Protein AF-A0A135T080-F1 (afdb_monomer_lite)

pLDDT: mean 76.48, std 18.83, range [32.78, 96.75]

Organism: NCBI:txid1460502

Sequence (470 aa):
MSFSGFLNRPRSSTKVLLGDAYVENVTLEPDVPEPPPTLSAYDNKRLRHGLSFADQTLRQTQRKVSPITGHCLKIYKTTLKAVLEQDYDGEKAKEKLPAQVQTYEQLIFTRRFLRGPRDAAQASLVERLTELRQYEFAARYGDYQARLCKKLKLHAQTFQTKNFEKLQGWDRYWTQIQKELQAEKPLYKRYRLGDDKVIEDDVATTMAVYEACKNGGFDFAMMLVSIEMYASRNDMLHAPIQEIASQGRWGELRTLLHRDRLDVPAAVPPHMSAQIPVLQEIIDACIDEFFDRSGVPALADDRWRIREEAERFAAQQEEASEIRKANIEKSRRKILAAAVKAASKLMEDYKLAQLAVKGMGIKLDDPVDLVAPTGSIPPDIKSLKRPRTDAERIEQDERFKRQKKAWDAIVSLQSQCQNRYKQYQDDYNTAEPPVDPATWFDLATPSSSQPGSSGSSGHRSSQSGSSTGQ

Secondary structure (DSSP, 8-state):
--HHHHHTS----HHHHHGGG--SS--SPPPPPPPPSSGGG--HHHHHHHHHHHHHHHH-SSSPPPHHHHHHHHHHHHHHHHHHHT--SSHHHHHHHHHHHHHHHHHHHH-GGGG--SSHHHHHHHHHHHHHHHHHHHHHHHHHHHHHHHHHHHHHHHTT-TTGGGT-SSS--HHHHHHHHHHHHHHHHHHTTT-TTS-GGGGHHHHHHHHHHHHHT--HHHHHHHHHHHHHGGGS----HHHHHHTT-HHHHHHHHHHHHHHHHHHS-GGGTTHHHHHHHHHHHHHHHHEE-TTS-TT-GGGPEEPHHHHHHHHHHHHHHHHHHHHHHHHHHHHHHHHHHHHHHHHHHHHHHHHHHHHTT--TTS----PPP--PPP-----S--PPPHHHHHHHHHHHHHHHHHHHHHHHHHHHHHHHHHHHHHHH----PPP-HHHHHTTTS-------------------------

Foldseek 3Di:
DDPVVLLPDDFDDLCVLLPVNADPDQDDQQDAQAFDPDLVPPDSVSLNSLLNQLVSQCVDPQFHAFLLLVVLSSSLNSLSRCQNVVVAPDPVRVVVSSVVNNVSSVCVVVPVSNSTDPDPVSSVVSVVVLVVLLLVLLQALLVVLVVVLVLLLVQCVVVVFQLSVCCDDPPNDLLNLLVLQVQCVVLVVCVVVVNPVRDCVSNSSLRSLVRSCVRVVHDSLLNNLSSVSNSVNLLDHHPYLLVCLLQVVVVVSLVVLLVQLVCLSSSADPVRNSCNVSSNVSSVVVLVVFWDCPPHDPNCSVPTHGDPVSVVNNVVSVVVVVVVVVVVVVVVVVVVVVVVVVVVVVVVVVVVVVVVCVVVVNDPPDPDPPPDPPDDDPPPPPDDDDPDDVVRVVVVVVVVVSNVVSVVVVVVVVVVVVVVVVVCCVVPVDPPDDDPVVVVCVSVDDPPDDPDDDDDDDDDDDDDDDDDDD

Radius of gyration: 33.44 Å; chains: 1; bounding box: 55×110×114 Å

Structure (mmCIF, N/CA/C/O backbone):
data_AF-A0A135T080-F1
#
_entry.id   AF-A0A135T080-F1
#
loop_
_atom_site.group_PDB
_atom_site.id
_atom_site.type_symbol
_atom_site.label_atom_id
_atom_site.label_alt_id
_atom_site.label_comp_id
_atom_site.label_asym_id
_atom_site.label_entity_id
_atom_site.label_seq_id
_atom_site.pdbx_PDB_ins_code
_atom_site.Cartn_x
_atom_site.Cartn_y
_atom_site.Cartn_z
_atom_site.occupancy
_atom_site.B_iso_or_equiv
_atom_site.auth_seq_id
_atom_site.auth_comp_id
_atom_site.auth_asym_id
_atom_site.auth_atom_id
_atom_site.pdbx_PDB_model_num
ATOM 1 N N . MET A 1 1 ? -1.246 1.789 -26.525 1.00 47.75 1 MET A N 1
ATOM 2 C CA . MET A 1 1 ? -1.130 0.410 -26.002 1.00 47.75 1 MET A CA 1
ATOM 3 C C . MET A 1 1 ? -1.185 0.469 -24.484 1.00 47.75 1 MET A C 1
ATOM 5 O O . MET A 1 1 ? -0.621 1.404 -23.930 1.00 47.75 1 MET A O 1
ATOM 9 N N . SER A 1 2 ? -1.875 -0.459 -23.817 1.00 50.78 2 SER A N 1
ATOM 10 C CA . SER A 1 2 ? -1.875 -0.523 -22.347 1.00 50.78 2 SER A CA 1
ATOM 11 C C . SER A 1 2 ? -0.497 -0.970 -21.854 1.00 50.78 2 SER A C 1
ATOM 13 O O . SER A 1 2 ? 0.008 -2.005 -22.288 1.00 50.78 2 SER A O 1
ATOM 15 N N . PHE A 1 3 ? 0.100 -0.203 -20.942 1.00 57.50 3 PHE A N 1
ATOM 16 C CA . PHE A 1 3 ? 1.385 -0.519 -20.313 1.00 57.50 3 PHE A CA 1
ATOM 17 C C . PHE A 1 3 ? 1.383 -1.902 -19.638 1.00 57.50 3 PHE A C 1
ATOM 19 O O . PHE A 1 3 ? 2.338 -2.665 -19.755 1.00 57.50 3 PHE A O 1
ATOM 26 N N . SER A 1 4 ? 0.254 -2.267 -19.022 1.00 54.00 4 SER A N 1
ATOM 27 C CA . SER A 1 4 ? 0.038 -3.589 -18.423 1.00 54.00 4 SER A CA 1
ATOM 28 C C . SER A 1 4 ? 0.054 -4.708 -19.475 1.00 54.00 4 SER A C 1
ATOM 30 O O . SER A 1 4 ? 0.672 -5.751 -19.272 1.00 54.00 4 SER A O 1
ATOM 32 N N . GLY A 1 5 ? -0.540 -4.468 -20.649 1.00 64.38 5 GLY A N 1
ATOM 33 C CA . GLY A 1 5 ? -0.511 -5.422 -21.760 1.00 64.38 5 GLY A CA 1
ATOM 34 C C . GLY A 1 5 ? 0.904 -5.683 -22.284 1.00 64.38 5 GLY A C 1
ATOM 35 O O . GLY A 1 5 ? 1.243 -6.826 -22.567 1.00 64.38 5 GLY A O 1
ATOM 36 N N . PHE A 1 6 ? 1.751 -4.651 -22.355 1.00 73.94 6 PHE A N 1
ATOM 37 C CA . PHE A 1 6 ? 3.148 -4.793 -22.782 1.00 73.94 6 PHE A CA 1
ATOM 38 C C . PHE A 1 6 ? 3.990 -5.602 -21.784 1.00 73.94 6 PHE A C 1
ATOM 40 O O . PHE A 1 6 ? 4.776 -6.459 -22.198 1.00 73.94 6 PHE A O 1
ATOM 47 N N . LEU A 1 7 ? 3.809 -5.369 -20.479 1.00 68.94 7 LEU A N 1
ATOM 48 C CA . LEU A 1 7 ? 4.540 -6.084 -19.427 1.00 68.94 7 LEU A CA 1
ATOM 49 C C . LEU A 1 7 ? 4.170 -7.571 -19.332 1.00 68.94 7 LEU A C 1
ATOM 51 O O . LEU A 1 7 ? 5.024 -8.383 -18.988 1.00 68.94 7 LEU A O 1
ATOM 55 N N . ASN A 1 8 ? 2.929 -7.928 -19.670 1.00 70.69 8 ASN A N 1
ATOM 56 C CA . ASN A 1 8 ? 2.393 -9.276 -19.469 1.00 70.69 8 ASN A CA 1
ATOM 57 C C . ASN A 1 8 ? 2.495 -10.200 -20.695 1.00 70.69 8 ASN A C 1
ATOM 59 O O . ASN A 1 8 ? 2.028 -11.338 -20.632 1.00 70.69 8 ASN A O 1
ATOM 63 N N . ARG A 1 9 ? 3.088 -9.754 -21.811 1.00 77.31 9 ARG A N 1
ATOM 64 C CA . ARG A 1 9 ? 3.283 -10.633 -22.975 1.00 77.31 9 ARG A CA 1
ATOM 65 C C . ARG A 1 9 ? 4.229 -11.794 -22.643 1.00 77.31 9 ARG A C 1
ATOM 67 O O . ARG A 1 9 ? 5.276 -11.553 -22.032 1.00 77.31 9 ARG A O 1
ATOM 74 N N . PRO A 1 10 ? 3.899 -13.031 -23.062 1.00 78.06 10 PRO A N 1
ATOM 75 C CA . PRO A 1 10 ? 4.789 -14.170 -22.894 1.00 78.06 10 PRO A CA 1
ATOM 76 C C . PRO A 1 10 ? 6.065 -13.938 -23.709 1.00 78.06 10 PRO A C 1
ATOM 78 O O . PRO A 1 10 ? 6.006 -13.692 -24.909 1.00 78.06 10 PRO A O 1
ATOM 81 N N . ARG A 1 11 ? 7.214 -13.992 -23.033 1.00 82.62 11 ARG A N 1
ATOM 82 C CA . ARG A 1 11 ? 8.551 -13.794 -23.611 1.00 82.62 11 ARG A CA 1
ATOM 83 C C . ARG A 1 11 ? 9.499 -14.869 -23.117 1.00 82.62 11 ARG A C 1
ATOM 85 O O . ARG A 1 11 ? 9.256 -15.474 -22.066 1.00 82.62 11 ARG A O 1
ATOM 92 N N . SER A 1 12 ? 10.603 -15.070 -23.826 1.00 86.31 12 SER A N 1
ATOM 93 C CA . SER A 1 12 ? 11.618 -16.047 -23.443 1.00 86.31 12 SER A CA 1
ATOM 94 C C . SER A 1 12 ? 12.145 -15.766 -22.037 1.00 86.31 12 SER A C 1
ATOM 96 O O . SER A 1 12 ? 12.225 -14.624 -21.545 1.00 86.31 12 SER A O 1
ATOM 98 N N . SER A 1 13 ? 12.517 -16.839 -21.344 1.00 90.12 13 SER A N 1
ATOM 99 C CA . SER A 1 13 ? 13.122 -16.714 -20.023 1.00 90.12 13 SER A CA 1
ATOM 100 C C . SER A 1 13 ? 14.452 -15.957 -20.127 1.00 90.12 13 SER A C 1
ATOM 102 O O . SER A 1 13 ? 15.133 -15.993 -21.152 1.00 90.12 13 SER A O 1
ATOM 104 N N . THR A 1 14 ? 14.845 -15.250 -19.060 1.00 91.62 14 THR A N 1
ATOM 105 C CA . THR A 1 14 ? 16.138 -14.542 -19.072 1.00 91.62 14 THR A CA 1
ATOM 106 C C . THR A 1 14 ? 17.300 -15.515 -19.279 1.00 91.62 14 THR A C 1
ATOM 108 O O . THR A 1 14 ? 18.261 -15.183 -19.959 1.00 91.62 14 THR A O 1
ATOM 111 N N . LYS A 1 15 ? 17.179 -16.732 -18.734 1.00 93.06 15 LYS A N 1
ATOM 112 C CA . LYS A 1 15 ? 18.161 -17.808 -18.881 1.00 93.06 15 LYS A CA 1
ATOM 113 C C . LYS A 1 15 ? 18.364 -18.201 -20.345 1.00 93.06 15 LYS A C 1
ATOM 115 O O . LYS A 1 15 ? 19.499 -18.336 -20.775 1.00 93.06 15 LYS A O 1
ATOM 120 N N . VAL A 1 16 ? 17.285 -18.292 -21.125 1.00 93.19 16 VAL A N 1
ATOM 121 C CA . VAL A 1 16 ? 17.359 -18.575 -22.570 1.00 93.19 16 VAL A CA 1
ATOM 122 C C . VAL A 1 16 ? 18.041 -17.434 -23.327 1.00 93.19 16 VAL A C 1
ATOM 124 O O . VAL A 1 16 ? 18.920 -17.682 -24.145 1.00 93.19 16 VAL A O 1
ATOM 127 N N . LEU A 1 17 ? 17.682 -16.181 -23.031 1.00 91.81 17 LEU A N 1
ATOM 128 C CA . LEU A 1 17 ? 18.237 -15.017 -23.733 1.00 91.81 17 LEU A CA 1
ATOM 129 C C . LEU A 1 17 ? 19.704 -14.735 -23.383 1.00 91.81 17 LEU A C 1
ATOM 131 O O . LEU A 1 17 ? 20.431 -14.202 -24.217 1.00 91.81 17 LEU A O 1
ATOM 135 N N . LEU A 1 18 ? 20.145 -15.072 -22.168 1.00 92.38 18 LEU A N 1
ATOM 136 C CA . LEU A 1 18 ? 21.535 -14.887 -21.744 1.00 92.38 18 LEU A CA 1
ATOM 137 C C . LEU A 1 18 ? 22.425 -16.096 -22.066 1.00 92.38 18 LEU A C 1
ATOM 139 O O . LEU A 1 18 ? 23.613 -15.895 -22.315 1.00 92.38 18 LEU A O 1
ATOM 143 N N . GLY A 1 19 ? 21.876 -17.313 -22.130 1.00 92.62 19 GLY A N 1
ATOM 144 C CA . GLY A 1 19 ? 22.650 -18.535 -22.365 1.00 92.62 19 GLY A CA 1
ATOM 145 C C . GLY A 1 19 ? 23.732 -18.714 -21.299 1.00 92.62 19 GLY A C 1
ATOM 146 O O . GLY A 1 19 ? 23.456 -18.575 -20.108 1.00 92.62 19 GLY A O 1
ATOM 147 N N . ASP A 1 20 ? 24.971 -18.939 -21.732 1.00 89.38 20 ASP A N 1
ATOM 148 C CA . ASP A 1 20 ? 26.128 -19.141 -20.846 1.00 89.38 20 ASP A CA 1
ATOM 149 C C . ASP A 1 20 ? 26.463 -17.915 -19.980 1.00 89.38 20 ASP A C 1
ATOM 151 O O . ASP A 1 20 ? 27.097 -18.043 -18.936 1.00 89.38 20 ASP A O 1
ATOM 155 N N . ALA A 1 21 ? 26.004 -16.718 -20.367 1.00 87.62 21 ALA A N 1
ATOM 156 C CA . ALA A 1 21 ? 26.174 -15.501 -19.571 1.00 87.62 21 ALA A CA 1
ATOM 157 C C . ALA A 1 21 ? 25.189 -15.408 -18.385 1.00 87.62 21 ALA A C 1
ATOM 159 O O . ALA A 1 21 ? 25.215 -14.430 -17.633 1.00 87.62 21 ALA A O 1
ATOM 160 N N . TYR A 1 22 ? 24.284 -16.382 -18.221 1.00 91.88 22 TYR A N 1
ATOM 161 C CA . TYR A 1 22 ? 23.337 -16.416 -17.111 1.00 91.88 22 TYR A CA 1
ATOM 162 C C . TYR A 1 22 ? 24.016 -16.852 -15.808 1.00 91.88 22 TYR A C 1
ATOM 164 O O . TYR A 1 22 ? 24.494 -17.976 -15.677 1.00 91.88 22 TYR A O 1
ATOM 172 N N . VAL A 1 23 ? 23.981 -15.983 -14.799 1.00 90.06 23 VAL A N 1
ATOM 173 C CA . VAL A 1 23 ? 24.512 -16.282 -13.463 1.00 90.06 23 VAL A CA 1
ATOM 174 C C . VAL A 1 23 ? 23.394 -16.827 -12.573 1.00 90.06 23 VAL A C 1
ATOM 176 O O . VAL A 1 23 ? 22.457 -16.102 -12.235 1.00 90.06 23 VAL A O 1
ATOM 179 N N . GLU A 1 24 ? 23.475 -18.098 -12.170 1.00 87.25 24 GLU A N 1
ATOM 180 C CA . GLU A 1 24 ? 22.439 -18.736 -11.338 1.00 87.25 24 GLU A CA 1
ATOM 181 C C . GLU A 1 24 ? 22.421 -18.146 -9.913 1.00 87.25 24 GLU A C 1
ATOM 183 O O . GLU A 1 24 ? 21.365 -17.739 -9.431 1.00 87.25 24 GLU A O 1
ATOM 188 N N . ASN A 1 25 ? 23.594 -17.993 -9.286 1.00 86.06 25 ASN A N 1
ATOM 189 C CA . ASN A 1 25 ? 23.747 -17.472 -7.924 1.00 86.06 25 ASN A CA 1
ATOM 190 C C . ASN A 1 25 ? 24.388 -16.080 -7.935 1.00 86.06 25 ASN A C 1
ATOM 192 O O . ASN A 1 25 ? 25.576 -15.942 -8.221 1.00 86.06 25 ASN A O 1
ATOM 196 N N . VAL A 1 26 ? 23.608 -15.051 -7.603 1.00 84.38 26 VAL A N 1
ATOM 197 C CA . VAL A 1 26 ? 24.081 -13.660 -7.559 1.00 84.38 26 VAL A CA 1
ATOM 198 C C . VAL A 1 26 ? 24.634 -13.367 -6.166 1.00 84.38 26 VAL A C 1
ATOM 200 O O . VAL A 1 26 ? 23.888 -13.368 -5.189 1.00 84.38 26 VAL A O 1
ATOM 203 N N . THR A 1 27 ? 25.947 -13.164 -6.071 1.00 73.88 27 THR A N 1
ATOM 204 C CA . THR A 1 27 ? 26.649 -12.859 -4.808 1.00 73.88 27 THR A CA 1
ATOM 205 C C . THR A 1 27 ? 27.394 -11.526 -4.837 1.00 73.88 27 THR A C 1
ATOM 207 O O . THR A 1 27 ? 27.763 -11.011 -3.784 1.00 73.88 27 THR A O 1
ATOM 210 N N . LEU A 1 28 ? 27.610 -10.958 -6.026 1.00 73.50 28 LEU A N 1
ATOM 211 C CA . LEU A 1 28 ? 28.340 -9.710 -6.242 1.00 73.50 28 LEU A CA 1
ATOM 212 C C . LEU A 1 28 ? 27.385 -8.580 -6.651 1.00 73.50 28 LEU A C 1
ATOM 214 O O . LEU A 1 28 ? 26.257 -8.823 -7.087 1.00 73.50 28 LEU A O 1
ATOM 218 N N . GLU A 1 29 ? 27.824 -7.330 -6.479 1.00 80.88 29 GLU A N 1
ATOM 219 C CA . GLU A 1 29 ? 27.128 -6.172 -7.053 1.00 80.88 29 GLU A CA 1
ATOM 220 C C . GLU A 1 29 ? 27.262 -6.261 -8.583 1.00 80.88 29 GLU A C 1
ATOM 222 O O . GLU A 1 29 ? 28.389 -6.346 -9.077 1.00 80.88 29 GLU A O 1
ATOM 227 N N . PRO A 1 30 ? 26.146 -6.330 -9.331 1.00 86.94 30 PRO A N 1
ATOM 228 C CA . PRO A 1 30 ? 26.200 -6.477 -10.777 1.00 86.94 30 PRO A CA 1
ATOM 229 C C . PRO A 1 30 ? 26.776 -5.217 -11.422 1.00 86.94 30 PRO A C 1
ATOM 231 O O . PRO A 1 30 ? 26.518 -4.101 -10.963 1.00 86.94 30 PRO A O 1
ATOM 234 N N . ASP A 1 31 ? 27.529 -5.410 -12.503 1.00 89.31 31 ASP A N 1
ATOM 235 C CA . ASP A 1 31 ? 28.130 -4.303 -13.241 1.00 89.31 31 ASP A CA 1
ATOM 236 C C . ASP A 1 31 ? 27.051 -3.415 -13.871 1.00 89.31 31 ASP A C 1
ATOM 238 O O . ASP A 1 31 ? 26.049 -3.895 -14.409 1.00 89.31 31 ASP A O 1
ATOM 242 N N . VAL A 1 32 ? 27.229 -2.104 -13.743 1.00 90.50 32 VAL A N 1
ATOM 243 C CA . VAL A 1 32 ? 26.202 -1.123 -14.093 1.00 90.50 32 VAL A CA 1
ATOM 244 C C . VAL A 1 32 ? 26.326 -0.812 -15.582 1.00 90.50 32 VAL A C 1
ATOM 246 O O . VAL A 1 32 ? 27.399 -0.402 -16.021 1.00 90.50 32 VAL A O 1
A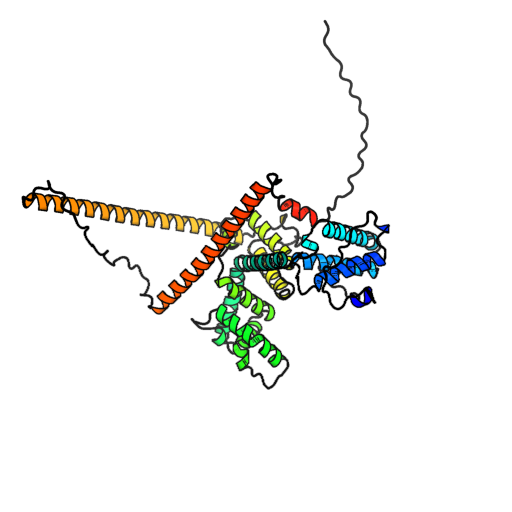TOM 249 N N . PRO A 1 33 ? 25.248 -0.930 -16.376 1.00 91.19 33 PRO A N 1
ATOM 250 C CA . PRO A 1 33 ? 25.307 -0.564 -17.779 1.00 91.19 33 PRO A CA 1
ATOM 251 C C . PRO A 1 33 ? 25.499 0.949 -17.898 1.00 91.19 33 PRO A C 1
ATOM 253 O O . PRO A 1 33 ? 24.653 1.741 -17.477 1.00 91.19 33 PRO A O 1
ATOM 256 N N . GLU A 1 34 ? 26.628 1.356 -18.464 1.00 91.62 34 GLU A N 1
ATOM 257 C CA . GLU A 1 34 ? 26.835 2.737 -18.887 1.00 91.62 34 GLU A CA 1
ATOM 258 C C . GLU A 1 34 ? 26.038 2.980 -20.173 1.00 91.62 34 GLU A C 1
ATOM 260 O O . GLU A 1 34 ? 26.000 2.092 -21.018 1.00 91.62 34 GLU A O 1
ATOM 265 N N . PRO A 1 35 ? 25.406 4.139 -20.389 1.00 89.94 35 PRO A N 1
ATOM 266 C CA . PRO A 1 35 ? 24.722 4.428 -21.644 1.00 89.94 35 PRO A CA 1
ATOM 267 C C . PRO A 1 35 ? 25.743 4.805 -22.735 1.00 89.94 35 PRO A C 1
ATOM 269 O O . PRO A 1 35 ? 26.596 5.663 -22.507 1.00 89.94 35 PRO A O 1
ATOM 272 N N . PRO A 1 36 ? 25.677 4.225 -23.946 1.00 88.44 36 PRO A N 1
ATOM 273 C CA . PRO A 1 36 ? 26.497 4.674 -25.056 1.00 88.44 36 PRO A CA 1
ATOM 274 C C . PRO A 1 36 ? 25.965 6.007 -25.618 1.00 88.44 36 PRO A C 1
ATOM 276 O O . PRO A 1 36 ? 24.775 6.318 -25.471 1.00 88.44 36 PRO A O 1
ATOM 279 N N . PRO A 1 37 ? 26.813 6.786 -26.314 1.00 85.25 37 PRO A N 1
ATOM 280 C CA . PRO A 1 37 ? 26.420 8.076 -26.881 1.00 85.25 37 PRO A CA 1
ATOM 281 C C . PRO A 1 37 ? 25.445 7.944 -28.061 1.00 85.25 37 PRO A C 1
ATOM 283 O O . PRO A 1 37 ? 24.644 8.844 -28.296 1.00 85.25 37 PRO A O 1
ATOM 286 N N . THR A 1 38 ? 25.479 6.829 -28.798 1.00 89.38 38 THR A N 1
ATOM 287 C CA . THR A 1 38 ? 24.665 6.615 -30.004 1.00 89.38 38 THR A CA 1
ATOM 288 C C . THR A 1 38 ? 23.815 5.352 -29.909 1.00 89.38 38 THR A C 1
ATOM 290 O O . THR A 1 38 ? 24.215 4.353 -29.313 1.00 89.38 38 THR A O 1
ATOM 293 N N . LEU A 1 39 ? 22.646 5.369 -30.561 1.00 88.62 39 LEU A N 1
ATOM 294 C CA . LEU A 1 39 ? 21.742 4.212 -30.608 1.00 88.62 39 LEU A CA 1
ATOM 295 C C . LEU A 1 39 ? 22.333 3.019 -31.371 1.00 88.62 39 LEU A C 1
ATOM 297 O O . LEU A 1 39 ? 22.043 1.875 -31.040 1.00 88.62 39 LEU A O 1
ATOM 301 N N . SER A 1 40 ? 23.203 3.274 -32.351 1.00 87.38 40 SER A N 1
ATOM 302 C CA . SER A 1 40 ? 23.882 2.230 -33.130 1.00 87.38 40 SER A CA 1
ATOM 303 C C . SER A 1 40 ? 24.810 1.342 -32.295 1.00 87.38 40 SER A C 1
ATOM 305 O O . SER A 1 40 ? 25.149 0.247 -32.729 1.00 87.38 40 SER A O 1
ATOM 307 N N . ALA A 1 41 ? 25.201 1.788 -31.097 1.00 88.94 41 ALA A N 1
ATOM 308 C CA . ALA A 1 41 ? 26.034 1.023 -30.175 1.00 88.94 41 ALA A CA 1
ATOM 309 C C . ALA A 1 41 ? 25.243 0.009 -29.319 1.00 88.94 41 ALA A C 1
ATOM 311 O O . ALA A 1 41 ? 25.850 -0.735 -28.547 1.00 88.94 41 ALA A O 1
ATOM 312 N N . TYR A 1 42 ? 23.908 -0.042 -29.436 1.00 89.06 42 TYR A N 1
ATOM 313 C CA . TYR A 1 42 ? 23.071 -1.066 -28.799 1.00 89.06 42 TYR A CA 1
ATOM 314 C C . TYR A 1 42 ? 23.058 -2.364 -29.607 1.00 89.06 42 TYR A C 1
ATOM 316 O O . TYR A 1 42 ? 22.046 -2.766 -30.181 1.00 89.06 42 TYR A O 1
ATOM 324 N N . ASP A 1 43 ? 24.207 -3.031 -29.643 1.00 91.00 43 ASP A N 1
ATOM 325 C CA . ASP A 1 43 ? 24.321 -4.369 -30.206 1.00 91.00 43 ASP A CA 1
ATOM 326 C C . ASP A 1 43 ? 23.734 -5.445 -29.268 1.00 91.00 43 ASP A C 1
ATOM 328 O O . ASP A 1 43 ? 23.366 -5.204 -28.112 1.00 91.00 43 ASP A O 1
ATOM 332 N N . ASN A 1 44 ? 23.643 -6.681 -29.771 1.00 91.88 44 ASN A N 1
ATOM 333 C CA . ASN A 1 44 ? 23.090 -7.797 -29.002 1.00 91.88 44 ASN A CA 1
ATOM 334 C C . ASN A 1 44 ? 23.876 -8.045 -27.700 1.00 91.88 44 ASN A C 1
ATOM 336 O O . ASN A 1 44 ? 23.284 -8.366 -26.670 1.00 91.88 44 ASN A O 1
ATOM 340 N N . LYS A 1 45 ? 25.201 -7.851 -27.726 1.00 92.75 45 LYS A N 1
ATOM 341 C CA . LYS A 1 45 ? 26.077 -8.042 -26.566 1.00 92.75 45 LYS A CA 1
ATOM 342 C C . LYS A 1 45 ? 25.753 -7.036 -25.460 1.00 92.75 45 LYS A C 1
ATOM 344 O O . LYS A 1 45 ? 25.624 -7.433 -24.302 1.00 92.75 45 LYS A O 1
ATOM 349 N N . ARG A 1 46 ? 25.571 -5.759 -25.799 1.00 92.25 46 ARG A N 1
ATOM 350 C CA . ARG A 1 46 ? 25.235 -4.701 -24.841 1.00 92.25 46 ARG A CA 1
ATOM 351 C C . ARG A 1 46 ? 23.833 -4.863 -24.274 1.00 92.25 46 ARG A C 1
ATOM 353 O O . ARG A 1 46 ? 23.658 -4.785 -23.062 1.00 92.25 46 ARG A O 1
ATOM 360 N N . LEU A 1 47 ? 22.853 -5.187 -25.115 1.00 94.25 47 LEU A N 1
ATOM 361 C CA . LEU A 1 47 ? 21.493 -5.472 -24.652 1.00 94.25 47 LEU A CA 1
ATOM 362 C C . LEU A 1 47 ? 21.464 -6.663 -23.676 1.00 94.25 47 LEU A C 1
ATOM 364 O O . LEU A 1 47 ? 20.771 -6.620 -22.658 1.00 94.25 47 LEU A O 1
ATOM 368 N N . ARG A 1 48 ? 22.264 -7.710 -23.930 1.00 95.31 48 ARG A N 1
ATOM 369 C CA . ARG A 1 48 ? 22.450 -8.822 -22.982 1.00 95.31 48 ARG A CA 1
ATOM 370 C C . ARG A 1 48 ? 23.142 -8.384 -21.692 1.00 95.31 48 ARG A C 1
ATOM 372 O O . ARG A 1 48 ? 22.770 -8.877 -20.631 1.00 95.31 48 ARG A O 1
ATOM 379 N N . HIS A 1 49 ? 24.095 -7.454 -21.751 1.00 94.56 49 HIS A N 1
ATOM 380 C CA . HIS A 1 49 ? 24.716 -6.886 -20.552 1.00 94.56 49 HIS A CA 1
ATOM 381 C C . HIS A 1 49 ? 23.685 -6.157 -19.676 1.00 94.56 49 HIS A C 1
ATOM 383 O O . HIS A 1 49 ? 23.534 -6.498 -18.503 1.00 94.56 49 HIS A O 1
ATOM 389 N N . GLY A 1 50 ? 22.891 -5.253 -20.261 1.00 95.19 50 GLY A N 1
ATOM 390 C CA . GLY A 1 50 ? 21.803 -4.570 -19.557 1.00 95.19 50 GLY A CA 1
ATOM 391 C C . GLY A 1 50 ? 20.763 -5.540 -18.980 1.00 95.19 50 GLY A C 1
ATOM 392 O O . GLY A 1 50 ? 20.309 -5.374 -17.843 1.00 95.19 50 GLY A O 1
ATOM 393 N N . LEU A 1 51 ? 20.431 -6.603 -19.725 1.00 96.19 51 LEU A N 1
ATOM 394 C CA . LEU A 1 51 ? 19.514 -7.655 -19.273 1.00 96.19 51 LEU A CA 1
ATOM 395 C C . LEU A 1 51 ? 20.087 -8.437 -18.088 1.00 96.19 51 LEU A C 1
ATOM 397 O O . LEU A 1 51 ? 19.354 -8.726 -17.140 1.00 96.19 51 LEU A O 1
ATOM 401 N N . SER A 1 52 ? 21.382 -8.746 -18.129 1.00 95.12 52 SER A N 1
ATOM 402 C CA . SER A 1 52 ? 22.103 -9.400 -17.039 1.00 95.12 52 SER A CA 1
ATOM 403 C C . SER A 1 52 ? 22.084 -8.538 -15.778 1.00 95.12 52 SER A C 1
ATOM 405 O O . SER A 1 52 ? 21.642 -9.015 -14.734 1.00 95.12 52 SER A O 1
ATOM 407 N N . PHE A 1 53 ? 22.424 -7.249 -15.883 1.00 95.12 53 PHE A N 1
ATOM 408 C CA . PHE A 1 53 ? 22.352 -6.307 -14.764 1.00 95.12 53 PHE A CA 1
ATOM 409 C C . PHE A 1 53 ? 20.959 -6.266 -14.125 1.00 95.12 53 PHE A C 1
ATOM 411 O O . PHE A 1 53 ? 20.821 -6.446 -12.912 1.00 95.12 53 PHE A O 1
ATOM 418 N N . ALA A 1 54 ? 19.911 -6.063 -14.930 1.00 95.12 54 ALA A N 1
ATOM 419 C CA . ALA A 1 54 ? 18.552 -5.934 -14.413 1.00 95.12 54 ALA A CA 1
ATOM 420 C C . ALA A 1 54 ? 18.075 -7.233 -13.743 1.00 95.12 54 ALA A C 1
ATOM 422 O O . ALA A 1 54 ? 17.443 -7.205 -12.689 1.00 95.12 54 ALA A O 1
ATOM 423 N N . ASP A 1 55 ? 18.385 -8.385 -14.340 1.00 94.50 55 ASP A N 1
ATOM 424 C CA . ASP A 1 55 ? 18.013 -9.694 -13.812 1.00 94.50 55 ASP A CA 1
ATOM 425 C C . ASP A 1 55 ? 18.745 -10.038 -12.514 1.00 94.50 55 ASP A C 1
ATOM 427 O O . ASP A 1 55 ? 18.100 -10.462 -11.554 1.00 94.50 55 ASP A O 1
ATOM 431 N N . GLN A 1 56 ? 20.058 -9.810 -12.468 1.00 93.19 56 GLN A N 1
ATOM 432 C CA . GLN A 1 56 ? 20.869 -10.052 -11.280 1.00 93.19 56 GLN A CA 1
ATOM 433 C C . GLN A 1 56 ? 20.452 -9.135 -10.128 1.00 93.19 56 GLN A C 1
ATOM 435 O O . GLN A 1 56 ? 20.203 -9.615 -9.024 1.00 93.19 56 GLN A O 1
ATOM 440 N N . THR A 1 57 ? 20.266 -7.838 -10.398 1.00 91.94 57 THR A N 1
ATOM 441 C CA . THR A 1 57 ? 19.816 -6.862 -9.393 1.00 91.94 57 THR A CA 1
ATOM 442 C C . THR A 1 57 ? 18.456 -7.244 -8.800 1.00 91.94 57 THR A C 1
ATOM 444 O O . THR A 1 57 ? 18.249 -7.139 -7.594 1.00 91.94 57 THR A O 1
ATOM 447 N N . LEU A 1 58 ? 17.526 -7.740 -9.625 1.00 91.31 58 LEU A N 1
ATOM 448 C CA . LEU A 1 58 ? 16.204 -8.187 -9.170 1.00 91.31 58 LEU A CA 1
ATOM 449 C C . LEU A 1 58 ? 16.237 -9.505 -8.375 1.00 91.31 58 LEU A C 1
ATOM 451 O O . LEU A 1 58 ? 15.336 -9.734 -7.568 1.00 91.31 58 LEU A O 1
ATOM 455 N N . ARG A 1 59 ? 17.225 -10.379 -8.615 1.00 90.44 59 ARG A N 1
ATOM 456 C CA . ARG A 1 59 ? 17.396 -11.671 -7.919 1.00 90.44 59 ARG A CA 1
ATOM 457 C C . ARG A 1 59 ? 18.323 -11.603 -6.703 1.00 90.44 59 ARG A C 1
ATOM 459 O O . ARG A 1 59 ? 18.392 -12.576 -5.958 1.00 90.44 59 ARG A O 1
ATOM 466 N N . GLN A 1 60 ? 19.005 -10.480 -6.485 1.00 86.88 60 GLN A N 1
ATOM 467 C CA . GLN A 1 60 ? 19.889 -10.249 -5.342 1.00 86.88 60 GLN A CA 1
ATOM 468 C C . GLN A 1 60 ? 19.122 -10.446 -4.019 1.00 86.88 60 GLN A C 1
ATOM 470 O O . GLN A 1 60 ? 18.228 -9.670 -3.676 1.00 86.88 60 GLN A O 1
ATOM 475 N N . THR A 1 61 ? 19.474 -11.479 -3.250 1.00 81.81 61 THR A N 1
ATOM 476 C CA . THR A 1 61 ? 18.780 -11.812 -1.990 1.00 81.81 61 THR A CA 1
ATOM 477 C C . THR A 1 61 ? 19.345 -11.068 -0.785 1.00 81.81 61 THR A C 1
ATOM 479 O O . THR A 1 61 ? 18.592 -10.749 0.133 1.00 81.81 61 THR A O 1
ATOM 482 N N . GLN A 1 62 ? 20.647 -10.762 -0.796 1.00 81.19 62 GLN A N 1
ATOM 483 C CA . GLN A 1 62 ? 21.338 -10.116 0.325 1.00 81.19 62 GLN A CA 1
ATOM 484 C C . GLN A 1 62 ? 21.027 -8.621 0.454 1.00 81.19 62 GLN A C 1
ATOM 486 O O . GLN A 1 62 ? 21.033 -8.081 1.555 1.00 81.19 62 GLN A O 1
ATOM 491 N N . ARG A 1 63 ? 20.784 -7.936 -0.670 1.00 81.00 63 ARG A N 1
ATOM 492 C CA . ARG A 1 63 ? 20.561 -6.483 -0.726 1.00 81.00 63 ARG A CA 1
ATOM 493 C C . ARG A 1 63 ? 19.373 -6.192 -1.622 1.00 81.00 63 ARG A C 1
ATOM 495 O O . ARG A 1 63 ? 19.526 -5.889 -2.804 1.00 81.00 63 ARG A O 1
ATOM 502 N N . LYS A 1 64 ? 18.178 -6.346 -1.059 1.00 83.69 64 LYS A N 1
ATOM 503 C CA . LYS A 1 64 ? 16.935 -6.142 -1.801 1.00 83.69 64 LYS A CA 1
ATOM 504 C C . LYS A 1 64 ? 16.823 -4.685 -2.238 1.00 83.69 64 LYS A C 1
ATOM 506 O O . LYS A 1 64 ? 17.066 -3.761 -1.464 1.00 83.69 64 LYS A O 1
ATOM 511 N N . VAL A 1 65 ? 16.441 -4.489 -3.493 1.00 88.44 65 VAL A N 1
ATOM 512 C CA . VAL A 1 65 ? 16.089 -3.164 -4.001 1.00 88.44 65 VAL A CA 1
ATOM 513 C C . VAL A 1 65 ? 14.747 -2.706 -3.433 1.00 88.44 65 VAL A C 1
ATOM 515 O O . VAL A 1 65 ? 13.905 -3.527 -3.061 1.00 88.44 65 VAL A O 1
ATOM 518 N N . SER A 1 66 ? 14.532 -1.390 -3.400 1.00 86.94 66 SER A N 1
ATOM 519 C CA . SER A 1 66 ? 13.223 -0.828 -3.062 1.00 86.94 66 SER A CA 1
ATOM 520 C C . SER A 1 66 ? 12.166 -1.291 -4.075 1.00 86.94 66 SER A C 1
ATOM 522 O O . SER A 1 66 ? 12.511 -1.627 -5.216 1.00 86.94 66 SER A O 1
ATOM 524 N N . PRO A 1 67 ? 10.870 -1.296 -3.717 1.00 84.88 67 PRO A N 1
ATOM 525 C CA . PRO A 1 67 ? 9.846 -1.754 -4.648 1.00 84.88 67 PRO A CA 1
ATOM 526 C C . PRO A 1 67 ? 9.756 -0.874 -5.904 1.00 84.88 67 PRO A C 1
ATOM 528 O O . PRO A 1 67 ? 9.629 -1.418 -7.000 1.00 84.88 67 PRO A O 1
ATOM 531 N N . ILE A 1 68 ? 9.957 0.445 -5.781 1.00 85.00 68 ILE A N 1
ATOM 532 C CA . ILE A 1 68 ? 10.052 1.367 -6.924 1.00 85.00 68 ILE A CA 1
ATOM 533 C C . ILE A 1 68 ? 11.198 0.994 -7.868 1.00 85.00 68 ILE A C 1
ATOM 535 O O . ILE A 1 68 ? 10.983 0.851 -9.070 1.00 85.00 68 ILE A O 1
ATOM 539 N N . THR A 1 69 ? 12.398 0.738 -7.338 1.00 89.25 69 THR A N 1
ATOM 540 C CA . THR A 1 69 ? 13.537 0.298 -8.150 1.00 89.25 69 THR A CA 1
ATOM 541 C C . THR A 1 69 ? 13.239 -1.043 -8.804 1.00 89.25 69 THR A C 1
ATOM 543 O O . THR A 1 69 ? 13.480 -1.215 -9.996 1.00 89.25 69 THR A O 1
ATOM 546 N N . GLY A 1 70 ? 12.648 -1.981 -8.062 1.00 89.88 70 GLY A N 1
ATOM 547 C CA . GLY A 1 70 ? 12.219 -3.265 -8.603 1.00 89.88 70 GLY A CA 1
ATOM 548 C C . GLY A 1 70 ? 11.212 -3.117 -9.747 1.00 89.88 70 GLY A C 1
ATOM 549 O O . GLY A 1 70 ? 11.310 -3.829 -10.746 1.00 89.88 70 GLY A O 1
ATOM 550 N N . HIS A 1 71 ? 10.266 -2.183 -9.641 1.00 86.75 71 HIS A N 1
ATOM 551 C CA . HIS A 1 71 ? 9.306 -1.880 -10.699 1.00 86.75 71 HIS A CA 1
ATOM 552 C C . HIS A 1 71 ? 9.999 -1.302 -11.942 1.00 86.75 71 HIS A C 1
ATOM 554 O O . HIS A 1 71 ? 9.854 -1.861 -13.031 1.00 86.75 71 HIS A O 1
ATOM 560 N N . CYS A 1 72 ? 10.828 -0.266 -11.781 1.00 89.62 72 CYS A N 1
ATOM 561 C CA . CYS A 1 72 ? 11.601 0.332 -12.873 1.00 89.62 72 CYS A CA 1
ATOM 562 C C . CYS A 1 72 ? 12.494 -0.697 -13.582 1.00 89.62 72 CYS A C 1
ATOM 564 O O . CYS A 1 72 ? 12.492 -0.783 -14.810 1.00 89.62 72 CYS A O 1
ATOM 566 N N . LEU A 1 73 ? 13.206 -1.534 -12.823 1.00 92.44 73 LEU A N 1
ATOM 567 C CA . LEU A 1 73 ? 14.072 -2.571 -13.383 1.00 92.44 73 LEU A CA 1
ATOM 568 C C . LEU A 1 73 ? 13.286 -3.668 -14.106 1.00 92.44 73 LEU A C 1
ATOM 570 O O . LEU A 1 73 ? 13.781 -4.204 -15.093 1.00 92.44 73 LEU A O 1
ATOM 574 N N . LYS A 1 74 ? 12.058 -3.997 -13.680 1.00 91.00 74 LYS A N 1
ATOM 575 C CA . LYS A 1 74 ? 11.184 -4.923 -14.425 1.00 91.00 74 LYS A CA 1
ATOM 576 C C . LYS A 1 74 ? 10.767 -4.342 -15.773 1.00 91.00 74 LYS A C 1
ATOM 578 O O . LYS A 1 74 ? 10.768 -5.076 -16.760 1.00 91.00 74 LYS A O 1
ATOM 583 N N . ILE A 1 75 ? 10.444 -3.051 -15.831 1.00 90.38 75 ILE A N 1
ATOM 584 C CA . ILE A 1 75 ? 10.104 -2.358 -17.084 1.00 90.38 75 ILE A CA 1
ATOM 585 C C . ILE A 1 75 ? 11.315 -2.347 -18.014 1.00 90.38 75 ILE A C 1
ATOM 587 O O . ILE A 1 75 ? 11.217 -2.777 -19.163 1.00 90.38 75 ILE A O 1
ATOM 591 N N . TYR A 1 76 ? 12.472 -1.947 -17.489 1.00 94.69 76 TYR A N 1
ATOM 592 C CA . TYR A 1 76 ? 13.736 -1.946 -18.217 1.00 94.69 76 TYR A CA 1
ATOM 593 C C . TYR A 1 76 ? 14.083 -3.340 -18.761 1.00 94.69 76 TYR A C 1
ATOM 595 O O . TYR A 1 76 ? 14.253 -3.519 -19.966 1.00 94.69 76 TYR A O 1
ATOM 603 N N . LYS A 1 77 ? 14.061 -4.360 -17.895 1.00 94.62 77 LYS A N 1
ATOM 604 C CA . LYS A 1 77 ? 14.266 -5.769 -18.254 1.00 94.62 77 LYS A CA 1
ATOM 605 C C . LYS A 1 77 ? 13.302 -6.234 -19.343 1.00 94.62 77 LYS A C 1
ATOM 607 O O . LYS A 1 77 ? 13.714 -6.931 -20.262 1.00 94.62 77 LYS A O 1
ATOM 612 N N . THR A 1 78 ? 12.026 -5.869 -19.250 1.00 92.06 78 THR A N 1
ATOM 613 C CA . THR A 1 78 ? 11.015 -6.253 -20.246 1.00 92.06 78 THR A CA 1
ATOM 614 C C . THR A 1 78 ? 11.271 -5.583 -21.593 1.00 92.06 78 THR A C 1
ATOM 616 O O . THR A 1 78 ? 11.173 -6.233 -22.629 1.00 92.06 78 THR A O 1
ATOM 619 N N . THR A 1 79 ? 11.665 -4.311 -21.572 1.00 91.94 79 THR A N 1
ATOM 620 C CA . THR A 1 79 ? 12.012 -3.537 -22.771 1.00 91.94 79 THR A CA 1
ATOM 621 C C . THR A 1 79 ? 13.225 -4.145 -23.475 1.00 91.94 79 THR A C 1
ATOM 623 O O . THR A 1 79 ? 13.178 -4.386 -24.676 1.00 91.94 79 THR A O 1
ATOM 626 N N . LEU A 1 80 ? 14.272 -4.499 -22.723 1.00 94.06 80 LEU A N 1
ATOM 627 C CA . LEU A 1 80 ? 15.450 -5.195 -23.250 1.00 94.06 80 LEU A CA 1
ATOM 628 C C . LEU A 1 80 ? 15.103 -6.534 -23.905 1.00 94.06 80 LEU A C 1
ATOM 630 O O . LEU A 1 80 ? 15.615 -6.836 -24.980 1.00 94.06 80 LEU A O 1
ATOM 634 N N . LYS A 1 81 ? 14.225 -7.330 -23.278 1.00 93.81 81 LYS A N 1
ATOM 635 C CA . LYS A 1 81 ? 13.751 -8.589 -23.868 1.00 93.81 81 LYS A CA 1
ATOM 636 C C . LYS A 1 81 ? 13.036 -8.352 -25.193 1.00 93.81 81 LYS A C 1
ATOM 638 O O . LYS A 1 81 ? 13.377 -9.008 -26.166 1.00 93.81 81 LYS A O 1
ATOM 643 N N . ALA A 1 82 ? 12.126 -7.379 -25.241 1.00 90.50 82 ALA A N 1
ATOM 644 C CA . ALA A 1 82 ? 11.407 -7.046 -26.466 1.00 90.50 82 ALA A CA 1
ATOM 645 C C . ALA A 1 82 ? 12.362 -6.640 -27.605 1.00 90.50 82 ALA A C 1
ATOM 647 O O . ALA A 1 82 ? 12.216 -7.122 -28.724 1.00 90.50 82 ALA A O 1
ATOM 648 N N . VAL A 1 83 ? 13.391 -5.830 -27.315 1.00 91.31 83 VAL A N 1
ATOM 649 C CA . VAL A 1 83 ? 14.409 -5.448 -28.313 1.00 91.31 83 VAL A CA 1
ATOM 650 C C . VAL A 1 83 ? 15.245 -6.657 -28.762 1.00 91.31 83 VAL A C 1
ATOM 652 O O . VAL A 1 83 ? 15.472 -6.834 -29.958 1.00 91.31 83 VAL A O 1
ATOM 655 N N . LEU A 1 84 ? 15.682 -7.513 -27.830 1.00 92.25 84 LEU A N 1
ATOM 656 C CA . LEU A 1 84 ? 16.479 -8.712 -28.132 1.00 92.25 84 LEU A CA 1
ATOM 657 C C . LEU A 1 84 ? 15.717 -9.742 -28.974 1.00 92.25 84 LEU A C 1
ATOM 659 O O . LEU A 1 84 ? 16.306 -10.368 -29.852 1.00 92.25 84 LEU A O 1
ATOM 663 N N . GLU A 1 85 ? 14.428 -9.914 -28.698 1.00 90.75 85 GLU A N 1
ATOM 664 C CA . GLU A 1 85 ? 13.536 -10.838 -29.407 1.00 90.75 85 GLU A CA 1
ATOM 665 C C . GLU A 1 85 ? 12.975 -10.242 -30.701 1.00 90.75 85 GLU A C 1
ATOM 667 O O . GLU A 1 85 ? 12.315 -10.946 -31.459 1.00 90.75 85 GLU A O 1
ATOM 672 N N . GLN A 1 86 ? 13.245 -8.959 -30.962 1.00 87.81 86 GLN A N 1
ATOM 673 C CA . GLN A 1 86 ? 12.656 -8.199 -32.063 1.00 87.81 86 GLN A CA 1
ATOM 674 C C . GLN A 1 86 ? 11.112 -8.193 -32.032 1.00 87.81 86 GLN A C 1
ATOM 676 O O . GLN A 1 86 ? 10.456 -8.107 -33.069 1.00 87.81 86 GLN A O 1
ATOM 681 N N . ASP A 1 87 ? 10.535 -8.260 -30.827 1.00 82.88 87 ASP A N 1
ATOM 682 C CA . ASP A 1 87 ? 9.093 -8.205 -30.552 1.00 82.88 87 ASP A CA 1
ATOM 683 C C . ASP A 1 87 ? 8.609 -6.748 -30.639 1.00 82.88 87 ASP A C 1
ATOM 685 O O . ASP A 1 87 ? 8.409 -6.056 -29.635 1.00 82.88 87 ASP A O 1
ATOM 689 N N . TYR A 1 88 ? 8.500 -6.255 -31.875 1.00 82.12 88 TYR A N 1
ATOM 690 C CA . TYR A 1 88 ? 8.075 -4.896 -32.195 1.00 82.12 88 TYR A CA 1
ATOM 691 C C . TYR A 1 88 ? 6.626 -4.871 -32.680 1.00 82.12 88 TYR A C 1
ATOM 693 O O . TYR A 1 88 ? 6.274 -5.502 -33.675 1.00 82.12 88 TYR A O 1
ATOM 701 N N . ASP A 1 89 ? 5.798 -4.032 -32.064 1.00 74.69 89 ASP A N 1
ATOM 702 C CA . ASP A 1 89 ? 4.458 -3.722 -32.571 1.00 74.69 89 ASP A CA 1
ATOM 703 C C . ASP A 1 89 ? 4.522 -2.680 -33.706 1.00 74.69 89 ASP A C 1
ATOM 705 O O . ASP A 1 89 ? 4.064 -1.540 -33.576 1.00 74.69 89 ASP A O 1
ATOM 709 N N . GLY A 1 90 ? 5.142 -3.072 -34.821 1.00 75.75 90 GLY A N 1
ATOM 710 C CA . GLY A 1 90 ? 5.323 -2.257 -36.024 1.00 75.75 90 GLY A CA 1
ATOM 711 C C . GLY A 1 90 ? 6.592 -1.393 -36.041 1.00 75.75 90 GLY A C 1
ATOM 712 O O . GLY A 1 90 ? 7.318 -1.271 -35.055 1.00 75.75 90 GLY A O 1
ATOM 713 N N . GLU A 1 91 ? 6.852 -0.749 -37.183 1.00 72.69 91 GLU A N 1
ATOM 714 C CA . GLU A 1 91 ? 8.106 -0.013 -37.452 1.00 72.69 91 GLU A CA 1
ATOM 715 C C . GLU A 1 91 ? 8.378 1.128 -36.455 1.00 72.69 91 GLU A C 1
ATOM 717 O O . GLU A 1 91 ? 9.505 1.322 -36.010 1.00 72.69 91 GLU A O 1
ATOM 722 N N . LYS A 1 92 ? 7.337 1.829 -35.983 1.00 75.62 92 LYS A N 1
ATOM 723 C CA . LYS A 1 92 ? 7.500 2.876 -34.955 1.00 75.62 92 LYS A CA 1
ATOM 724 C C . LYS A 1 92 ? 8.014 2.329 -33.618 1.00 75.62 92 LYS A C 1
ATOM 726 O O . LYS A 1 92 ? 8.649 3.070 -32.875 1.00 75.62 92 LYS A O 1
ATOM 731 N N . ALA A 1 93 ? 7.712 1.076 -33.272 1.00 76.06 93 ALA A N 1
ATOM 732 C CA . ALA A 1 93 ? 8.213 0.454 -32.045 1.00 76.06 93 ALA A CA 1
ATOM 733 C C . ALA A 1 93 ? 9.686 0.036 -32.189 1.00 76.06 93 ALA A C 1
ATOM 735 O O . ALA A 1 93 ? 10.446 0.150 -31.228 1.00 76.06 93 ALA A O 1
ATOM 736 N N . LYS A 1 94 ? 10.094 -0.363 -33.399 1.00 78.12 94 LYS A N 1
ATOM 737 C CA . LYS A 1 94 ? 11.467 -0.750 -33.747 1.00 78.12 94 LYS A CA 1
ATOM 738 C C . LYS A 1 94 ? 12.484 0.363 -33.511 1.00 78.12 94 LYS A C 1
ATOM 740 O O . LYS A 1 94 ? 13.575 0.099 -33.022 1.00 78.12 94 LYS A O 1
ATOM 745 N N . GLU A 1 95 ? 12.105 1.608 -33.785 1.00 79.25 95 GLU A N 1
ATOM 746 C CA . GLU A 1 95 ? 12.952 2.779 -33.519 1.00 79.25 95 GLU A CA 1
ATOM 747 C C . GLU A 1 95 ? 12.840 3.274 -32.067 1.00 79.25 95 GLU A C 1
ATOM 749 O O . GLU A 1 95 ? 13.823 3.714 -31.471 1.00 79.25 95 GLU A O 1
ATOM 754 N N . LYS A 1 96 ? 11.646 3.184 -31.462 1.00 85.56 96 LYS A N 1
ATOM 755 C CA . LYS A 1 96 ? 11.386 3.731 -30.120 1.00 85.56 96 LYS A CA 1
ATOM 756 C C . LYS A 1 96 ? 11.936 2.885 -28.978 1.00 85.56 96 LYS A C 1
ATOM 758 O O . LYS A 1 96 ? 12.398 3.459 -27.997 1.00 85.56 96 LYS A O 1
ATOM 763 N N . LEU A 1 97 ? 11.863 1.555 -29.054 1.00 86.62 97 LEU A N 1
ATOM 764 C CA . LEU A 1 97 ? 12.285 0.698 -27.939 1.00 86.62 97 LEU A CA 1
ATOM 765 C C . LEU A 1 97 ? 13.796 0.797 -27.654 1.00 86.62 97 LEU A C 1
ATOM 767 O O . LEU A 1 97 ? 14.143 0.956 -26.485 1.00 86.62 97 LEU A O 1
ATOM 771 N N . PRO A 1 98 ? 14.704 0.800 -28.653 1.00 87.31 98 PRO A N 1
ATOM 772 C CA . PRO A 1 98 ? 16.126 1.052 -28.403 1.00 87.31 98 PRO A CA 1
ATOM 773 C C . PRO A 1 98 ? 16.391 2.431 -27.782 1.00 87.31 98 PRO A C 1
ATOM 775 O O . PRO A 1 98 ? 17.197 2.548 -26.861 1.00 87.31 98 PRO A O 1
ATOM 778 N N . ALA A 1 99 ? 15.668 3.468 -28.221 1.00 88.31 99 ALA A N 1
ATOM 779 C CA . ALA A 1 99 ? 15.759 4.795 -27.612 1.00 88.31 99 ALA A CA 1
ATOM 780 C C . ALA A 1 99 ? 15.297 4.790 -26.145 1.00 88.31 99 ALA A C 1
ATOM 782 O O . ALA A 1 99 ? 15.948 5.387 -25.292 1.00 88.31 99 ALA A O 1
ATOM 783 N N . GLN A 1 100 ? 14.230 4.053 -25.825 1.00 90.69 100 GLN A N 1
ATOM 784 C CA . GLN A 1 100 ? 13.778 3.871 -24.444 1.00 90.69 100 GLN A CA 1
ATOM 785 C C . GLN A 1 100 ? 14.796 3.114 -23.591 1.00 90.69 100 GLN A C 1
ATOM 787 O O . GLN A 1 100 ? 15.034 3.517 -22.455 1.00 90.69 100 GLN A O 1
ATOM 792 N N . VAL A 1 101 ? 15.431 2.063 -24.126 1.00 93.12 101 VAL A N 1
ATOM 793 C CA . VAL A 1 101 ? 16.545 1.376 -23.450 1.00 93.12 101 VAL A CA 1
ATOM 794 C C . VAL A 1 101 ? 17.644 2.381 -23.109 1.00 93.12 101 VAL A C 1
ATOM 796 O O . VAL A 1 101 ? 18.081 2.416 -21.960 1.00 93.12 101 VAL A O 1
ATOM 799 N N . GLN A 1 102 ? 18.017 3.257 -24.048 1.00 93.00 102 GLN A N 1
ATOM 800 C CA . GLN A 1 102 ? 19.012 4.297 -23.791 1.00 93.00 102 GLN A CA 1
ATOM 801 C C . GLN A 1 102 ? 18.602 5.273 -22.701 1.00 93.00 102 GLN A C 1
ATOM 803 O O . GLN A 1 102 ? 19.401 5.556 -21.808 1.00 93.00 102 GLN A O 1
ATOM 808 N N . THR A 1 103 ? 17.361 5.751 -22.726 1.00 92.31 103 THR A N 1
ATOM 809 C CA . THR A 1 103 ? 16.837 6.596 -21.652 1.00 92.31 103 THR A CA 1
ATOM 810 C C . THR A 1 103 ? 16.891 5.873 -20.305 1.00 92.31 103 THR A C 1
ATOM 812 O O . THR A 1 103 ? 17.313 6.457 -19.310 1.00 92.31 103 THR A O 1
ATOM 815 N N . TYR A 1 104 ? 16.522 4.592 -20.248 1.00 93.88 104 TYR A N 1
ATOM 816 C CA . TYR A 1 104 ? 16.577 3.816 -19.010 1.00 93.88 104 TYR A CA 1
ATOM 817 C C . TYR A 1 104 ? 18.007 3.610 -18.503 1.00 93.88 104 TYR A C 1
ATOM 819 O O . TYR A 1 104 ? 18.241 3.811 -17.313 1.00 93.88 104 TYR A O 1
ATOM 827 N N . GLU A 1 105 ? 18.971 3.282 -19.368 1.00 93.94 105 GLU A N 1
ATOM 828 C CA . GLU A 1 105 ? 20.385 3.175 -18.980 1.00 93.94 105 GLU A CA 1
ATOM 829 C C . GLU A 1 105 ? 20.938 4.516 -18.485 1.00 93.94 105 GLU A C 1
ATOM 831 O O . GLU A 1 105 ? 21.605 4.555 -17.454 1.00 93.94 105 GLU A O 1
ATOM 836 N N . GLN A 1 106 ? 20.589 5.636 -19.128 1.00 91.12 106 GLN A N 1
ATOM 837 C CA . GLN A 1 106 ? 20.946 6.974 -18.640 1.00 91.12 106 GLN A CA 1
ATOM 838 C C . GLN A 1 106 ? 20.372 7.248 -17.248 1.00 91.12 106 GLN A C 1
ATOM 840 O O . GLN A 1 106 ? 21.080 7.749 -16.372 1.00 91.12 106 GLN A O 1
ATOM 845 N N . LEU A 1 107 ? 19.110 6.889 -17.007 1.00 92.06 107 LEU A N 1
ATOM 846 C CA . LEU A 1 107 ? 18.494 7.027 -15.689 1.00 92.06 107 LEU A CA 1
ATOM 847 C C . LEU A 1 107 ? 19.180 6.134 -14.653 1.00 92.06 107 LEU A C 1
ATOM 849 O O . LEU A 1 107 ? 19.469 6.605 -13.560 1.00 92.06 107 LEU A O 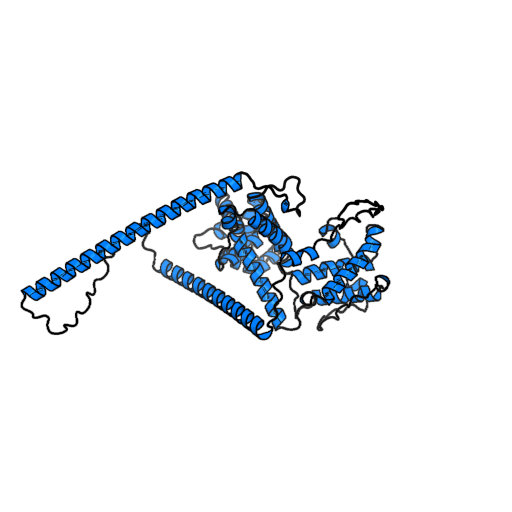1
ATOM 853 N N . ILE A 1 108 ? 19.492 4.880 -14.978 1.00 92.88 108 ILE A N 1
ATOM 854 C CA . ILE A 1 108 ? 20.218 3.966 -14.082 1.00 92.88 108 ILE A CA 1
ATOM 855 C C . ILE A 1 108 ? 21.614 4.526 -13.765 1.00 92.88 108 ILE A C 1
ATOM 857 O O . ILE A 1 108 ? 22.029 4.572 -12.602 1.00 92.88 108 ILE A O 1
ATOM 861 N N . PHE A 1 109 ? 22.322 5.018 -14.780 1.00 89.19 109 PHE A N 1
ATOM 862 C CA . PHE A 1 109 ? 23.671 5.567 -14.666 1.00 89.19 109 PHE A CA 1
ATOM 863 C C . PHE A 1 109 ? 23.733 6.930 -13.970 1.00 89.19 109 PHE A C 1
ATOM 865 O O . PHE A 1 109 ? 24.760 7.281 -13.397 1.00 89.19 109 PHE A O 1
ATOM 872 N N . THR A 1 110 ? 22.645 7.692 -13.924 1.00 86.88 110 THR A N 1
ATOM 873 C CA . THR A 1 110 ? 22.602 8.972 -13.192 1.00 86.88 110 THR A CA 1
ATOM 874 C C . THR A 1 110 ? 21.965 8.826 -11.811 1.00 86.88 110 THR A C 1
ATOM 876 O O . THR A 1 110 ? 22.389 9.474 -10.858 1.00 86.88 110 THR A O 1
ATOM 879 N N . ARG A 1 111 ? 20.999 7.914 -11.642 1.00 88.56 111 ARG A N 1
ATOM 880 C CA . ARG A 1 111 ? 20.222 7.752 -10.405 1.00 88.56 111 ARG A CA 1
ATOM 881 C C . ARG A 1 111 ? 20.658 6.525 -9.622 1.00 88.56 111 ARG A C 1
ATOM 883 O O . ARG A 1 111 ? 20.250 5.398 -9.896 1.00 88.56 111 ARG A O 1
ATOM 890 N N . ARG A 1 112 ? 21.446 6.752 -8.569 1.00 84.81 112 ARG A N 1
ATOM 891 C CA . ARG A 1 112 ? 22.032 5.670 -7.759 1.00 84.81 112 ARG A CA 1
ATOM 892 C C . ARG A 1 112 ? 20.996 4.716 -7.154 1.00 84.81 112 ARG A C 1
ATOM 894 O O . ARG A 1 112 ? 21.281 3.528 -7.062 1.00 84.81 112 ARG A O 1
ATOM 901 N N . PHE A 1 113 ? 19.800 5.186 -6.791 1.00 83.75 113 PHE A N 1
ATOM 902 C CA . PHE A 1 113 ? 18.772 4.326 -6.185 1.00 83.75 113 PHE A CA 1
ATOM 903 C C . PHE A 1 113 ? 18.291 3.194 -7.114 1.00 83.75 113 PHE A C 1
ATOM 905 O O . PHE A 1 113 ? 17.793 2.179 -6.625 1.00 83.75 113 PHE A O 1
ATOM 912 N N . LEU A 1 114 ? 18.482 3.323 -8.435 1.00 87.75 114 LEU A N 1
ATOM 913 C CA . LEU A 1 114 ? 18.140 2.288 -9.416 1.00 87.75 114 LEU A CA 1
ATOM 914 C C . LEU A 1 114 ? 19.156 1.136 -9.487 1.00 87.75 114 LEU A C 1
ATOM 916 O O . LEU A 1 114 ? 18.879 0.121 -10.117 1.00 87.75 114 LEU A O 1
ATOM 920 N N . ARG A 1 115 ? 20.313 1.270 -8.828 1.00 88.69 115 ARG A N 1
ATOM 921 C CA . ARG A 1 115 ? 21.399 0.269 -8.827 1.00 88.69 115 ARG A CA 1
ATOM 922 C C . ARG A 1 115 ? 21.376 -0.656 -7.612 1.00 88.69 115 ARG A C 1
ATOM 924 O O . ARG A 1 115 ? 22.218 -1.533 -7.478 1.00 88.69 115 ARG A O 1
ATOM 931 N N . GLY A 1 116 ? 20.404 -0.447 -6.729 1.00 84.12 116 GLY A N 1
ATOM 932 C CA . GLY A 1 116 ? 20.299 -1.145 -5.458 1.00 84.12 116 GLY A CA 1
ATOM 933 C C . GLY A 1 116 ? 21.218 -0.590 -4.361 1.00 84.12 116 GLY A C 1
ATOM 934 O O . GLY A 1 116 ? 21.948 0.383 -4.574 1.00 84.12 116 GLY A O 1
ATOM 935 N N . PRO A 1 117 ? 21.131 -1.156 -3.145 1.00 86.12 117 PRO A N 1
ATOM 936 C CA . PRO A 1 117 ? 21.898 -0.678 -2.000 1.00 86.12 117 PRO A CA 1
ATOM 937 C C . PRO A 1 117 ? 23.397 -1.000 -2.108 1.00 86.12 117 PRO A C 1
ATOM 939 O O . PRO A 1 117 ? 23.780 -2.140 -2.377 1.00 86.12 117 PRO A O 1
ATOM 942 N N . ARG A 1 118 ? 24.250 -0.011 -1.817 1.00 84.81 118 ARG A N 1
ATOM 943 C CA . ARG A 1 118 ? 25.719 -0.137 -1.778 1.00 84.81 118 ARG A CA 1
ATOM 944 C C . ARG A 1 118 ? 26.199 -1.036 -0.641 1.00 84.81 118 ARG A C 1
ATOM 946 O O . ARG A 1 118 ? 27.214 -1.712 -0.771 1.00 84.81 118 ARG A O 1
ATOM 953 N N . ASP A 1 119 ? 25.490 -1.022 0.478 1.00 85.31 119 ASP A N 1
ATOM 954 C CA . ASP A 1 119 ? 25.863 -1.733 1.693 1.00 85.31 119 ASP A CA 1
ATOM 955 C C . ASP A 1 119 ? 24.624 -2.150 2.501 1.00 85.31 119 ASP A C 1
ATOM 957 O O . ASP A 1 119 ? 23.477 -1.871 2.134 1.00 85.31 119 ASP A O 1
ATOM 961 N N . ALA A 1 120 ? 24.865 -2.862 3.603 1.00 86.06 120 ALA A N 1
ATOM 962 C CA . ALA A 1 120 ? 23.814 -3.344 4.491 1.00 86.06 120 ALA A CA 1
ATOM 963 C C . ALA A 1 120 ? 23.056 -2.204 5.198 1.00 86.06 120 ALA A C 1
ATOM 965 O O . ALA A 1 120 ? 21.866 -2.345 5.475 1.00 86.06 120 ALA A O 1
ATOM 966 N N . ALA A 1 121 ? 23.708 -1.067 5.464 1.00 86.19 121 ALA A N 1
ATOM 967 C CA . ALA A 1 121 ? 23.069 0.069 6.122 1.00 86.19 121 ALA A CA 1
ATOM 968 C C . ALA A 1 121 ? 22.055 0.742 5.188 1.00 86.19 121 ALA A C 1
ATOM 970 O O . ALA A 1 121 ? 20.919 1.004 5.587 1.00 86.19 121 ALA A O 1
ATOM 971 N N . GLN A 1 122 ? 22.425 0.950 3.922 1.00 84.94 122 GLN A N 1
ATOM 972 C CA . GLN A 1 122 ? 21.515 1.455 2.902 1.00 84.94 122 GLN A CA 1
ATOM 973 C C . GLN A 1 122 ? 20.378 0.463 2.629 1.00 84.94 122 GLN A C 1
ATOM 975 O O . GLN A 1 122 ? 19.238 0.892 2.464 1.00 84.94 122 GLN A O 1
ATOM 980 N N . ALA A 1 123 ? 20.657 -0.846 2.617 1.00 86.31 123 ALA A N 1
ATOM 981 C CA . ALA A 1 123 ? 19.615 -1.862 2.467 1.00 86.31 123 ALA A CA 1
ATOM 982 C C . ALA A 1 123 ? 18.594 -1.783 3.615 1.00 86.31 123 ALA A C 1
ATOM 984 O O . ALA A 1 123 ? 17.395 -1.698 3.359 1.00 86.31 123 ALA A O 1
ATOM 985 N N . SER A 1 124 ? 19.066 -1.688 4.863 1.00 85.56 124 SER A N 1
ATOM 986 C CA . SER A 1 124 ? 18.192 -1.530 6.031 1.00 85.56 124 SER A CA 1
ATOM 987 C C . SER A 1 124 ? 17.373 -0.236 5.978 1.00 85.56 124 SER A C 1
ATOM 989 O O . SER A 1 124 ? 16.192 -0.232 6.325 1.00 85.56 124 SER A O 1
ATOM 991 N N . LEU A 1 125 ? 17.965 0.868 5.511 1.00 86.81 125 LEU A N 1
ATOM 992 C CA . LEU A 1 125 ? 17.243 2.128 5.333 1.00 86.81 125 LEU A CA 1
ATOM 993 C C . LEU A 1 125 ? 16.128 1.997 4.286 1.00 86.81 125 LEU A C 1
ATOM 995 O O . LEU A 1 125 ? 15.020 2.475 4.516 1.00 86.81 125 LEU A O 1
ATOM 999 N N . VAL A 1 126 ? 16.407 1.340 3.158 1.00 85.44 126 VAL A N 1
ATOM 1000 C CA . VAL A 1 126 ? 15.414 1.076 2.108 1.00 85.44 126 VAL A CA 1
ATOM 1001 C C . VAL A 1 126 ? 14.257 0.230 2.641 1.00 85.44 126 VAL A C 1
ATOM 1003 O O . VAL A 1 126 ? 13.100 0.554 2.371 1.00 85.44 126 VAL A O 1
ATOM 1006 N N . GLU A 1 127 ? 14.546 -0.812 3.420 1.00 84.38 127 GLU A N 1
ATOM 1007 C CA . GLU A 1 127 ? 13.523 -1.649 4.055 1.00 84.38 127 GLU A CA 1
ATOM 1008 C C . GLU A 1 127 ? 12.642 -0.827 5.002 1.00 84.38 127 GLU A C 1
ATOM 1010 O O . GLU A 1 127 ? 11.426 -0.791 4.820 1.00 84.38 127 GLU A O 1
ATOM 1015 N N . ARG A 1 128 ? 13.243 -0.059 5.920 1.00 84.00 128 ARG A N 1
ATOM 1016 C CA . ARG A 1 128 ? 12.500 0.798 6.862 1.00 84.00 128 ARG A CA 1
ATOM 1017 C C . ARG A 1 128 ? 11.658 1.867 6.168 1.00 84.00 128 ARG A C 1
ATOM 1019 O O . ARG A 1 128 ? 10.533 2.125 6.580 1.00 84.00 128 ARG A O 1
ATOM 1026 N N . LEU A 1 129 ? 12.177 2.499 5.114 1.00 85.56 129 LEU A N 1
ATOM 1027 C CA . LEU A 1 129 ? 11.409 3.472 4.328 1.00 85.56 129 LEU A CA 1
ATOM 1028 C C . LEU A 1 129 ? 10.227 2.811 3.614 1.00 85.56 129 LEU A C 1
ATOM 1030 O O . LEU A 1 129 ? 9.160 3.411 3.505 1.00 85.56 129 LEU A O 1
ATOM 1034 N N . THR A 1 130 ? 10.405 1.575 3.154 1.00 83.31 130 THR A N 1
ATOM 1035 C CA . THR A 1 130 ? 9.333 0.805 2.525 1.00 83.31 130 THR A CA 1
ATOM 1036 C C . THR A 1 130 ? 8.245 0.445 3.539 1.00 83.31 130 THR A C 1
ATOM 1038 O O . THR A 1 130 ? 7.068 0.648 3.256 1.00 83.31 130 THR A O 1
ATOM 1041 N N . GLU A 1 131 ? 8.620 0.001 4.742 1.00 82.69 131 GLU A N 1
ATOM 1042 C CA . GLU A 1 131 ? 7.681 -0.232 5.851 1.00 82.69 131 GLU A CA 1
ATOM 1043 C C . GLU A 1 131 ? 6.915 1.045 6.222 1.00 82.69 131 GLU A C 1
ATOM 1045 O O . GLU A 1 131 ? 5.691 1.027 6.334 1.00 82.69 131 GLU A O 1
ATOM 1050 N N . LEU A 1 132 ? 7.605 2.186 6.328 1.00 83.88 132 LEU A N 1
ATOM 1051 C CA . LEU A 1 132 ? 6.962 3.474 6.606 1.00 83.88 132 LEU A CA 1
ATOM 1052 C C . LEU A 1 132 ? 5.926 3.853 5.541 1.00 83.88 132 LEU A C 1
ATOM 1054 O O . LEU A 1 132 ? 4.851 4.340 5.890 1.00 83.88 132 LEU A O 1
ATOM 1058 N N . ARG A 1 133 ? 6.205 3.598 4.255 1.00 82.94 133 ARG A N 1
ATOM 1059 C CA . ARG A 1 133 ? 5.215 3.823 3.190 1.00 82.94 133 ARG A CA 1
ATOM 1060 C C . ARG A 1 133 ? 4.008 2.902 3.332 1.00 82.94 133 ARG A C 1
ATOM 1062 O O . ARG A 1 133 ? 2.884 3.362 3.170 1.00 82.94 133 ARG A O 1
ATOM 1069 N N . GLN A 1 134 ? 4.192 1.635 3.692 1.00 81.31 134 GLN A N 1
ATOM 1070 C CA . GLN A 1 134 ? 3.056 0.743 3.959 1.00 81.31 134 GLN A CA 1
ATOM 1071 C C . GLN A 1 134 ? 2.187 1.252 5.110 1.00 81.31 134 GLN A C 1
ATOM 1073 O O . GLN A 1 134 ? 0.960 1.249 5.012 1.00 81.31 134 GLN A O 1
ATOM 1078 N N . TYR A 1 135 ? 2.823 1.719 6.181 1.00 81.19 135 TYR A N 1
ATOM 1079 C CA . TYR A 1 135 ? 2.145 2.289 7.339 1.00 81.19 135 TYR A CA 1
ATOM 1080 C C . TYR A 1 135 ? 1.372 3.555 6.995 1.00 81.19 135 TYR A C 1
ATOM 1082 O O . TYR A 1 135 ? 0.253 3.738 7.460 1.00 81.19 135 TYR A O 1
ATOM 1090 N N . GLU A 1 136 ? 1.907 4.390 6.114 1.00 83.50 136 GLU A N 1
ATOM 1091 C CA . GLU A 1 136 ? 1.205 5.555 5.587 1.00 83.50 136 GLU A CA 1
ATOM 1092 C C . GLU A 1 136 ? -0.058 5.165 4.798 1.00 83.50 136 GLU A C 1
ATOM 1094 O O . GLU A 1 136 ? -1.126 5.729 5.047 1.00 83.50 136 GLU A O 1
ATOM 1099 N N . PHE A 1 137 ? 0.014 4.157 3.917 1.00 84.31 137 PHE A N 1
ATOM 1100 C CA . PHE A 1 137 ? -1.172 3.626 3.228 1.00 84.31 137 PHE A CA 1
ATOM 1101 C C . PHE A 1 137 ? -2.189 3.043 4.222 1.00 84.31 137 PHE A C 1
ATOM 1103 O O . PHE A 1 137 ? -3.377 3.360 4.150 1.00 84.31 137 PHE A O 1
ATOM 1110 N N . ALA A 1 138 ? -1.742 2.240 5.190 1.00 80.00 138 ALA A N 1
ATOM 1111 C CA . ALA A 1 138 ? -2.613 1.680 6.222 1.00 80.00 138 ALA A CA 1
ATOM 1112 C C . ALA A 1 138 ? -3.267 2.776 7.085 1.00 80.00 138 ALA A C 1
ATOM 1114 O O . ALA A 1 138 ? -4.452 2.692 7.412 1.00 80.00 138 ALA A O 1
ATOM 1115 N N . ALA A 1 139 ? -2.533 3.839 7.416 1.00 82.19 139 ALA A N 1
ATOM 1116 C CA . ALA A 1 139 ? -3.035 4.971 8.184 1.00 82.19 139 ALA A CA 1
ATOM 1117 C C . ALA A 1 139 ? -4.098 5.777 7.422 1.00 82.19 139 ALA A C 1
ATOM 1119 O O . ALA A 1 139 ? -5.094 6.178 8.029 1.00 82.19 139 ALA A O 1
ATOM 1120 N N . ARG A 1 140 ? -3.908 5.992 6.112 1.00 86.25 140 ARG A N 1
ATOM 1121 C CA . ARG A 1 140 ? -4.840 6.746 5.251 1.00 86.25 140 ARG A CA 1
ATOM 1122 C C . ARG A 1 140 ? -6.098 5.965 4.899 1.00 86.25 140 ARG A C 1
ATOM 1124 O O . ARG A 1 140 ? -7.208 6.472 5.044 1.00 86.25 140 ARG A O 1
ATOM 1131 N N . TYR A 1 141 ? -5.927 4.730 4.436 1.00 86.38 141 TYR A N 1
ATOM 1132 C CA . TYR A 1 141 ? -7.011 3.911 3.880 1.00 86.38 141 TYR A CA 1
ATOM 1133 C C . TYR A 1 141 ? -7.602 2.929 4.893 1.00 86.38 141 TYR A C 1
ATOM 1135 O O . TYR A 1 141 ? -8.589 2.245 4.614 1.00 86.38 141 TYR A O 1
ATOM 1143 N N . GLY A 1 142 ? -7.052 2.885 6.103 1.00 83.81 142 GLY A N 1
ATOM 1144 C CA . GLY A 1 142 ? -7.474 1.962 7.144 1.00 83.81 142 GLY A CA 1
ATOM 1145 C C . GLY A 1 142 ? -8.940 2.100 7.561 1.00 83.81 142 GLY A C 1
ATOM 1146 O O . GLY A 1 142 ? -9.506 1.140 8.077 1.00 83.81 142 GLY A O 1
ATOM 1147 N N . ASP A 1 143 ? -9.588 3.252 7.352 1.00 83.50 143 ASP A N 1
ATOM 1148 C CA . ASP A 1 143 ? -11.034 3.410 7.595 1.00 83.50 143 ASP A CA 1
ATOM 1149 C C . ASP A 1 143 ? -11.889 2.690 6.549 1.00 83.50 143 ASP A C 1
ATOM 1151 O O . ASP A 1 143 ? -12.933 2.125 6.874 1.00 83.50 143 ASP A O 1
ATOM 1155 N N . TYR A 1 144 ? -11.435 2.643 5.297 1.00 84.38 144 TYR A N 1
ATOM 1156 C CA . TYR A 1 144 ? -12.092 1.864 4.247 1.00 84.38 144 TYR A CA 1
ATOM 1157 C C . TYR A 1 144 ? -11.980 0.368 4.545 1.00 84.38 144 TYR A C 1
ATOM 1159 O O . TYR A 1 144 ? -12.972 -0.359 4.480 1.00 84.38 144 TYR A O 1
ATOM 1167 N N . GLN A 1 145 ? -10.806 -0.074 4.993 1.00 85.44 145 GLN A N 1
ATOM 1168 C CA . GLN A 1 145 ? -10.592 -1.456 5.423 1.00 85.44 145 GLN A CA 1
ATOM 1169 C C . GLN A 1 145 ? -11.423 -1.803 6.660 1.00 85.44 145 GLN A C 1
ATOM 1171 O O . GLN A 1 145 ? -12.041 -2.866 6.703 1.00 85.44 145 GLN A O 1
ATOM 1176 N N . ALA A 1 146 ? -11.528 -0.883 7.626 1.00 86.25 146 ALA A N 1
ATOM 1177 C CA . ALA A 1 146 ? -12.402 -1.038 8.785 1.00 86.25 146 ALA A CA 1
ATOM 1178 C C . ALA A 1 146 ? -13.866 -1.236 8.368 1.00 86.25 146 ALA A C 1
ATOM 1180 O O . ALA A 1 146 ? -14.552 -2.102 8.917 1.00 86.25 146 ALA A O 1
ATOM 1181 N N . ARG A 1 147 ? -14.346 -0.463 7.380 1.00 87.44 147 ARG A N 1
ATOM 1182 C CA . ARG A 1 147 ? -15.700 -0.603 6.819 1.00 87.44 147 ARG A CA 1
ATOM 1183 C C . ARG A 1 147 ? -15.904 -1.986 6.195 1.00 87.44 147 ARG A C 1
ATOM 1185 O O . ARG A 1 147 ? -16.922 -2.613 6.483 1.00 87.44 147 ARG A O 1
ATOM 1192 N N . LEU A 1 148 ? -14.952 -2.478 5.400 1.00 87.38 148 LEU A N 1
ATOM 1193 C CA . LEU A 1 148 ? -15.007 -3.820 4.801 1.00 87.38 148 LEU A CA 1
ATOM 1194 C C . LEU A 1 148 ? -15.025 -4.922 5.865 1.00 87.38 148 LEU A C 1
ATOM 1196 O O . LEU A 1 148 ? -15.920 -5.764 5.870 1.00 87.38 148 LEU A O 1
ATOM 1200 N N . CYS A 1 149 ? -14.103 -4.858 6.823 1.00 90.94 149 CYS A N 1
ATOM 1201 C CA . CYS A 1 149 ? -14.020 -5.800 7.933 1.00 90.94 149 CYS A CA 1
ATOM 1202 C C . CYS A 1 149 ? -15.325 -5.807 8.755 1.00 90.94 149 CYS A C 1
ATOM 1204 O O . CYS A 1 149 ? -15.875 -6.862 9.077 1.00 90.94 149 CYS A O 1
ATOM 1206 N N . LYS A 1 150 ? -15.891 -4.628 9.047 1.00 90.69 150 LYS A N 1
ATOM 1207 C CA . LYS A 1 150 ? -17.180 -4.506 9.742 1.00 90.69 150 LYS A CA 1
ATOM 1208 C C . LYS A 1 150 ? -18.327 -5.129 8.943 1.00 90.69 150 LYS A C 1
ATOM 1210 O O . LYS A 1 150 ? -19.154 -5.814 9.541 1.00 90.69 150 LYS A O 1
ATOM 1215 N N . LYS A 1 151 ? -18.377 -4.919 7.621 1.00 90.06 151 LYS A N 1
ATOM 1216 C CA . LYS A 1 151 ? -19.371 -5.558 6.740 1.00 90.06 151 LYS A CA 1
ATOM 1217 C C . LYS A 1 151 ? -19.239 -7.080 6.764 1.00 90.06 151 LYS A C 1
ATOM 1219 O O . LYS A 1 151 ? -20.257 -7.747 6.901 1.00 90.06 151 LYS A O 1
ATOM 1224 N N . LEU A 1 152 ? -18.015 -7.612 6.719 1.00 92.44 152 LEU A N 1
ATOM 1225 C CA . LEU A 1 152 ? -17.761 -9.051 6.821 1.00 92.44 152 LEU A CA 1
ATOM 1226 C C . LEU A 1 152 ? -18.324 -9.628 8.127 1.00 92.44 152 LEU A C 1
ATOM 1228 O O . LEU A 1 152 ? -19.095 -10.582 8.088 1.00 92.44 152 LEU A O 1
ATOM 1232 N N . LYS A 1 153 ? -17.993 -9.023 9.279 1.00 93.31 153 LYS A N 1
ATOM 1233 C CA . LYS A 1 153 ? -18.544 -9.447 10.579 1.00 93.31 153 LYS A CA 1
ATOM 1234 C C . LYS A 1 153 ? -20.065 -9.369 10.596 1.00 93.31 153 LYS A C 1
ATOM 1236 O O . LYS A 1 153 ? -20.708 -10.318 11.030 1.00 93.31 153 LYS A O 1
ATOM 1241 N N . LEU A 1 154 ? -20.639 -8.259 10.136 1.00 90.44 154 LEU A N 1
ATOM 1242 C CA . LEU A 1 154 ? -22.090 -8.101 10.115 1.00 90.44 154 LEU A CA 1
ATOM 1243 C C . LEU A 1 154 ? -22.745 -9.195 9.265 1.00 90.44 154 LEU A C 1
ATOM 1245 O O . LEU A 1 154 ? -23.691 -9.816 9.724 1.00 90.44 154 LEU A O 1
ATOM 1249 N N . HIS A 1 155 ? -22.210 -9.490 8.079 1.00 88.94 155 HIS A N 1
ATOM 1250 C CA . HIS A 1 155 ? -22.730 -10.565 7.235 1.00 88.94 155 HIS A CA 1
ATOM 1251 C C . HIS A 1 155 ? -22.603 -11.943 7.869 1.00 88.94 155 HIS A C 1
ATOM 1253 O O . HIS A 1 155 ? -23.595 -12.669 7.907 1.00 88.94 155 HIS A O 1
ATOM 1259 N N . ALA A 1 156 ? -21.433 -12.279 8.415 1.00 92.50 156 ALA A N 1
ATOM 1260 C CA . ALA A 1 156 ? -21.233 -13.548 9.106 1.00 92.50 156 ALA A CA 1
ATOM 1261 C C . ALA A 1 156 ? -22.263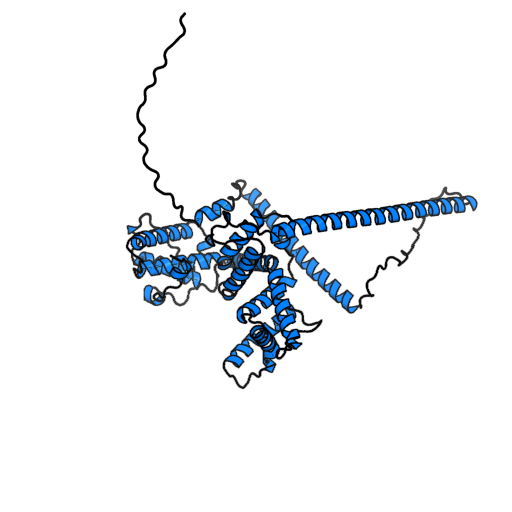 -13.738 10.232 1.00 92.50 156 ALA A C 1
ATOM 1263 O O . ALA A 1 156 ? -22.832 -14.814 10.384 1.00 92.50 156 ALA A O 1
ATOM 1264 N N . GLN A 1 157 ? -22.549 -12.668 10.983 1.00 92.00 157 GLN A N 1
ATOM 1265 C CA . GLN A 1 157 ? -23.539 -12.670 12.057 1.00 92.00 157 GLN A CA 1
ATOM 1266 C C . GLN A 1 157 ? -24.980 -12.765 11.540 1.00 92.00 157 GLN A C 1
ATOM 1268 O O . GLN A 1 157 ? -25.752 -13.572 12.048 1.00 92.00 157 GLN A O 1
ATOM 1273 N N . THR A 1 158 ? -25.358 -11.941 10.558 1.00 91.31 158 THR A N 1
ATOM 1274 C CA . THR A 1 158 ? -26.727 -11.885 10.022 1.00 91.31 158 THR A CA 1
ATOM 1275 C C . THR A 1 158 ? -27.139 -13.206 9.386 1.00 91.31 158 THR A C 1
ATOM 1277 O O . THR A 1 158 ? -28.270 -13.640 9.580 1.00 91.31 158 THR A O 1
ATOM 1280 N N . PHE A 1 159 ? -26.230 -13.846 8.653 1.00 91.75 159 PHE A N 1
ATOM 1281 C CA . PHE A 1 159 ? -26.507 -15.101 7.956 1.00 91.75 159 PHE A CA 1
ATOM 1282 C C . PHE A 1 159 ? -26.075 -16.344 8.736 1.00 91.75 159 PHE A C 1
ATOM 1284 O O . PHE A 1 159 ? -26.231 -17.445 8.219 1.00 91.75 159 PHE A O 1
ATOM 1291 N N . GLN A 1 160 ? -25.531 -16.173 9.949 1.00 93.69 160 GLN A N 1
ATOM 1292 C CA . GLN A 1 160 ? -24.982 -17.255 10.775 1.00 93.69 160 GLN A CA 1
ATOM 1293 C C . GLN A 1 160 ? -24.124 -18.220 9.948 1.00 93.69 160 GLN A C 1
ATOM 1295 O O . GLN A 1 160 ? -24.319 -19.436 9.964 1.00 93.69 160 GLN A O 1
ATOM 1300 N N . THR A 1 161 ? -23.199 -17.660 9.162 1.00 93.31 161 THR A N 1
ATOM 1301 C CA . THR A 1 161 ? -22.331 -18.459 8.292 1.00 93.31 161 THR A CA 1
ATOM 1302 C C . THR A 1 161 ? -21.526 -19.447 9.127 1.00 93.31 161 THR A C 1
ATOM 1304 O O . THR A 1 161 ? -21.269 -19.207 10.305 1.00 93.31 161 THR A O 1
ATOM 1307 N N . LYS A 1 162 ? -21.086 -20.558 8.537 1.00 94.06 162 LYS A N 1
ATOM 1308 C CA . LYS A 1 162 ? -20.317 -21.565 9.276 1.00 94.06 162 LYS A CA 1
ATOM 1309 C C . LYS A 1 162 ? -19.128 -20.928 10.014 1.00 94.06 162 LYS A C 1
ATOM 1311 O O . LYS A 1 162 ? -18.430 -20.084 9.450 1.00 94.06 162 LYS A O 1
ATOM 1316 N N . ASN A 1 163 ? -18.930 -21.322 11.271 1.00 93.06 163 ASN A N 1
ATOM 1317 C CA . ASN A 1 163 ? -17.898 -20.808 12.172 1.00 93.06 163 ASN A CA 1
ATOM 1318 C C . ASN A 1 163 ? -17.963 -19.285 12.433 1.00 93.06 163 ASN A C 1
ATOM 1320 O O . ASN A 1 163 ? -16.950 -18.690 12.810 1.00 93.06 163 ASN A O 1
ATOM 1324 N N . PHE A 1 164 ? -19.106 -18.609 12.224 1.00 92.50 164 PHE A N 1
ATOM 1325 C CA . PHE A 1 164 ? -19.203 -17.146 12.368 1.00 92.50 164 PHE A CA 1
ATOM 1326 C C . PHE A 1 164 ? -18.766 -16.642 13.750 1.00 92.50 164 PHE A C 1
ATOM 1328 O O . PHE A 1 164 ? -18.235 -15.536 13.858 1.00 92.50 164 PHE A O 1
ATOM 1335 N N . GLU A 1 165 ? -18.927 -17.444 14.800 1.00 93.00 165 GLU A N 1
ATOM 1336 C CA . GLU A 1 165 ? -18.453 -17.178 16.157 1.00 93.00 165 GLU A CA 1
ATOM 1337 C C . GLU A 1 165 ? -16.935 -16.966 16.232 1.00 93.00 165 GLU A C 1
ATOM 1339 O O . GLU A 1 165 ? -16.462 -16.214 17.078 1.00 93.00 165 GLU A O 1
ATOM 1344 N N . LYS A 1 166 ? -16.149 -17.503 15.289 1.00 93.62 166 LYS A N 1
ATOM 1345 C CA . LYS A 1 166 ? -14.714 -17.195 15.178 1.00 93.62 166 LYS A CA 1
ATOM 1346 C C . LYS A 1 166 ? -14.463 -15.738 14.787 1.00 93.62 166 LYS A C 1
ATOM 1348 O O . LYS A 1 166 ? -13.384 -15.216 15.060 1.00 93.62 166 LYS A O 1
ATOM 1353 N N . LEU A 1 167 ? -15.439 -15.043 14.207 1.00 91.12 167 LEU A N 1
ATOM 1354 C CA . LEU A 1 167 ? -15.345 -13.619 13.870 1.00 91.12 167 LEU A CA 1
ATOM 1355 C C . LEU A 1 167 ? -16.063 -12.718 14.889 1.00 91.12 167 LEU A C 1
ATOM 1357 O O . LEU A 1 167 ? -15.810 -11.510 14.916 1.00 91.12 167 LEU A O 1
ATOM 1361 N N . GLN A 1 168 ? -16.937 -13.274 15.733 1.00 87.25 168 GLN A N 1
ATOM 1362 C CA . GLN A 1 168 ? -17.780 -12.525 16.671 1.00 87.25 168 GLN A CA 1
ATOM 1363 C C . GLN A 1 168 ? -17.314 -12.648 18.116 1.00 87.25 168 GLN A C 1
ATOM 1365 O O . GLN A 1 168 ? -16.823 -13.681 18.537 1.00 87.25 168 GLN A O 1
ATOM 1370 N N . GLY A 1 169 ? -17.527 -11.597 18.900 1.00 78.00 169 GLY A N 1
ATOM 1371 C CA . GLY A 1 169 ? -17.153 -11.564 20.311 1.00 78.00 169 GLY A CA 1
ATOM 1372 C C . GLY A 1 169 ? -16.588 -10.206 20.693 1.00 78.00 169 GLY A C 1
ATOM 1373 O O . GLY A 1 169 ? -16.023 -9.496 19.856 1.00 78.00 169 GLY A O 1
ATOM 1374 N N . TRP A 1 170 ? -16.772 -9.832 21.955 1.00 71.19 170 TRP A N 1
ATOM 1375 C CA . TRP A 1 170 ? -16.260 -8.573 22.501 1.00 71.19 170 TRP A CA 1
ATOM 1376 C C . TRP A 1 170 ? -14.724 -8.579 22.615 1.00 71.19 170 TRP A C 1
ATOM 1378 O O . TRP A 1 170 ? -14.100 -7.526 22.540 1.00 71.19 170 TRP A O 1
ATOM 1388 N N . ASP A 1 171 ? -14.127 -9.765 22.728 1.00 75.12 171 ASP A N 1
ATOM 1389 C CA . ASP A 1 171 ? -12.693 -10.053 22.803 1.00 75.12 171 ASP A CA 1
ATOM 1390 C C . ASP A 1 171 ? -12.062 -10.386 21.433 1.00 75.12 171 ASP A C 1
ATOM 1392 O O . ASP A 1 171 ? -10.837 -10.424 21.288 1.00 75.12 171 ASP A O 1
ATOM 1396 N N . ARG A 1 172 ? -12.875 -10.585 20.384 1.00 82.12 172 ARG A N 1
ATOM 1397 C CA . ARG A 1 172 ? -12.410 -10.941 19.030 1.00 82.12 172 ARG A CA 1
ATOM 1398 C C . ARG A 1 172 ? -12.011 -9.709 18.222 1.00 82.12 172 ARG A C 1
ATOM 1400 O O . ARG A 1 172 ? -12.664 -9.320 17.245 1.00 82.12 172 ARG A O 1
ATOM 1407 N N . TYR A 1 173 ? -10.904 -9.093 18.617 1.00 86.38 173 TYR A N 1
ATOM 1408 C CA . TYR A 1 173 ? -10.283 -8.003 17.867 1.00 86.38 173 TYR A CA 1
ATOM 1409 C C . TYR A 1 173 ? -9.670 -8.491 16.547 1.00 86.38 173 TYR A C 1
ATOM 1411 O O . TYR A 1 173 ? -9.196 -9.620 16.439 1.00 86.38 173 TYR A O 1
ATOM 1419 N N . TRP A 1 174 ? -9.621 -7.617 15.537 1.00 90.06 174 TRP A N 1
ATOM 1420 C CA . TRP A 1 174 ? -9.030 -7.948 14.231 1.00 90.06 174 TRP A CA 1
ATOM 1421 C C . TRP A 1 174 ? -7.550 -8.316 14.307 1.00 90.06 174 TRP A C 1
ATOM 1423 O O . TRP A 1 174 ? -7.091 -9.133 13.522 1.00 90.06 174 TRP A O 1
ATOM 1433 N N . THR A 1 175 ? -6.825 -7.788 15.293 1.00 87.62 175 THR A N 1
ATOM 1434 C CA . THR A 1 175 ? -5.446 -8.189 15.599 1.00 87.62 175 THR A CA 1
ATOM 1435 C C . THR A 1 175 ? -5.344 -9.647 16.039 1.00 87.62 175 THR A C 1
ATOM 1437 O O . THR A 1 175 ? -4.401 -10.329 15.658 1.00 87.62 175 THR A O 1
ATOM 1440 N N . GLN A 1 176 ? -6.310 -10.148 16.810 1.00 90.25 176 GLN A N 1
ATOM 1441 C CA . GLN A 1 176 ? -6.351 -11.551 17.220 1.00 90.25 176 GLN A CA 1
ATOM 1442 C C . GLN A 1 176 ? -6.754 -12.456 16.050 1.00 90.25 176 GLN A C 1
ATOM 1444 O O . GLN A 1 176 ? -6.091 -13.457 15.794 1.00 90.25 176 GLN A O 1
ATOM 1449 N N . ILE A 1 177 ? -7.780 -12.055 15.292 1.00 92.81 177 ILE A N 1
ATOM 1450 C CA . ILE A 1 177 ? -8.221 -12.770 14.084 1.00 92.81 177 ILE A CA 1
ATOM 1451 C C . ILE A 1 177 ? -7.063 -12.880 13.082 1.00 92.81 177 ILE A C 1
ATOM 1453 O O . ILE A 1 177 ? -6.807 -13.953 12.553 1.00 92.81 177 ILE A O 1
ATOM 1457 N N . GLN A 1 178 ? -6.313 -11.798 12.857 1.00 93.12 178 GLN A N 1
ATOM 1458 C CA . GLN A 1 178 ? -5.160 -11.800 11.958 1.00 93.12 178 GLN A CA 1
ATOM 1459 C C . GLN A 1 178 ? -4.055 -12.758 12.422 1.00 93.12 178 GLN A C 1
ATOM 1461 O O . GLN A 1 178 ? -3.500 -13.474 11.590 1.00 93.12 178 GLN A O 1
ATOM 1466 N N . LYS A 1 179 ? -3.759 -12.822 13.727 1.00 91.62 179 LYS A N 1
ATOM 1467 C CA . LYS A 1 179 ? -2.773 -13.772 14.269 1.00 91.62 179 LYS A CA 1
ATOM 1468 C C . LYS A 1 179 ? -3.182 -15.218 14.014 1.00 91.62 179 LYS A C 1
ATOM 1470 O O . LYS A 1 179 ? -2.346 -16.021 13.610 1.00 91.62 179 LYS A O 1
ATOM 1475 N N . GLU A 1 180 ? -4.459 -15.531 14.218 1.00 94.56 180 GLU A N 1
ATOM 1476 C CA . GLU A 1 180 ? -5.013 -16.857 13.935 1.00 94.56 180 GLU A CA 1
ATOM 1477 C C . GLU A 1 180 ? -4.938 -17.176 12.443 1.00 94.56 180 GLU A C 1
ATOM 1479 O O . GLU A 1 180 ? -4.390 -18.208 12.080 1.00 94.56 180 GLU A O 1
ATOM 1484 N N . LE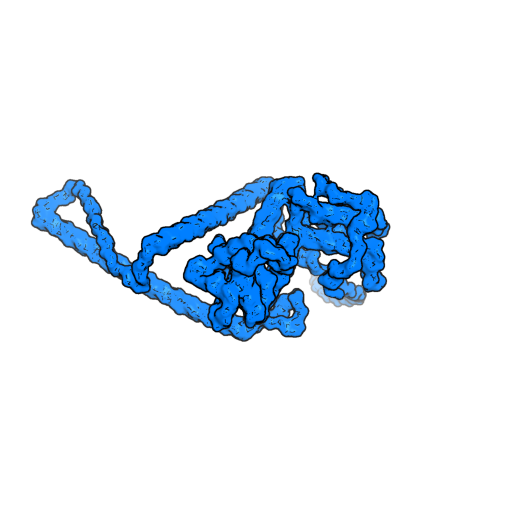U A 1 181 ? -5.350 -16.255 11.567 1.00 94.44 181 LEU A N 1
ATOM 1485 C CA . LEU A 1 181 ? -5.233 -16.433 10.115 1.00 94.44 181 LEU A CA 1
ATOM 1486 C C . LEU A 1 181 ? -3.785 -16.701 9.669 1.00 94.44 181 LEU A C 1
ATOM 1488 O O . LEU A 1 181 ? -3.557 -17.526 8.787 1.00 94.44 181 LEU A O 1
ATOM 1492 N N . GLN A 1 182 ? -2.790 -16.037 10.267 1.00 92.19 182 GLN A N 1
ATOM 1493 C CA . GLN A 1 182 ? -1.378 -16.294 9.954 1.00 92.19 182 GLN A CA 1
ATOM 1494 C C . GLN A 1 182 ? -0.914 -17.671 10.447 1.00 92.19 182 GLN A C 1
ATOM 1496 O O . GLN A 1 182 ? -0.170 -18.346 9.732 1.00 92.19 182 GLN A O 1
ATOM 1501 N N . ALA A 1 183 ? -1.365 -18.104 11.628 1.00 93.19 183 ALA A N 1
ATOM 1502 C CA . ALA A 1 183 ? -1.072 -19.434 12.160 1.00 93.19 183 ALA A CA 1
ATOM 1503 C C . ALA A 1 183 ? -1.741 -20.549 11.333 1.00 93.19 183 ALA A C 1
ATOM 1505 O O . ALA A 1 183 ? -1.122 -21.577 11.060 1.00 93.19 183 ALA A O 1
ATOM 1506 N N . GLU A 1 184 ? -2.972 -20.319 10.875 1.00 96.12 184 GLU A N 1
ATOM 1507 C CA . GLU A 1 184 ? -3.751 -21.257 10.066 1.00 96.12 184 GLU A CA 1
ATOM 1508 C C . GLU A 1 184 ? -3.296 -21.296 8.600 1.00 96.12 184 GLU A C 1
ATOM 1510 O O . GLU A 1 184 ? -3.469 -22.310 7.935 1.00 96.12 184 GLU A O 1
ATOM 1515 N N . LYS A 1 185 ? -2.662 -20.243 8.067 1.00 92.75 185 LYS A N 1
ATOM 1516 C CA . LYS A 1 185 ? -2.226 -20.145 6.659 1.00 92.75 185 LYS A CA 1
ATOM 1517 C C . LYS A 1 185 ? -1.499 -21.390 6.105 1.00 92.75 185 LYS A C 1
ATOM 1519 O O . LYS A 1 185 ? -1.885 -21.854 5.024 1.00 92.75 185 LYS A O 1
ATOM 1524 N N . PRO A 1 186 ? -0.461 -21.957 6.760 1.00 93.31 186 PRO A N 1
ATOM 1525 C CA . PRO A 1 186 ? 0.175 -23.189 6.283 1.00 93.31 186 PRO A CA 1
ATOM 1526 C C . PRO A 1 186 ? -0.750 -24.413 6.361 1.00 93.31 186 PRO A C 1
ATOM 1528 O O . PRO A 1 186 ? -0.675 -25.279 5.486 1.00 93.31 186 PRO A O 1
ATOM 1531 N N . LEU A 1 187 ? -1.633 -24.477 7.362 1.00 94.38 187 LEU A N 1
ATOM 1532 C CA . LEU A 1 187 ? -2.605 -25.559 7.540 1.00 94.38 187 LEU A CA 1
ATOM 1533 C C . LEU A 1 187 ? -3.692 -25.490 6.468 1.00 94.38 187 LEU A C 1
ATOM 1535 O O . LEU A 1 187 ? -3.950 -26.482 5.798 1.00 94.38 187 LEU A O 1
ATOM 1539 N N . TYR A 1 188 ? -4.226 -24.302 6.190 1.00 93.44 188 TYR A N 1
ATOM 1540 C CA . TYR A 1 188 ? -5.217 -24.067 5.145 1.00 93.44 188 TYR A CA 1
ATOM 1541 C C . TYR A 1 188 ? -4.703 -24.462 3.761 1.00 93.44 188 TYR A C 1
ATOM 1543 O O . TYR A 1 188 ? -5.439 -25.038 2.961 1.00 93.44 188 TYR A O 1
ATOM 1551 N N . LYS A 1 189 ? -3.414 -24.231 3.479 1.00 91.38 189 LYS A N 1
ATOM 1552 C CA . LYS A 1 189 ? -2.795 -24.706 2.235 1.00 91.38 189 LYS A CA 1
ATOM 1553 C C . LYS A 1 189 ? -2.823 -26.236 2.129 1.00 91.38 189 LYS A C 1
ATOM 1555 O O . LYS A 1 189 ? -3.099 -26.745 1.049 1.00 91.38 189 LYS A O 1
ATOM 1560 N N . ARG A 1 190 ? -2.540 -26.955 3.220 1.00 93.25 190 ARG A N 1
ATOM 1561 C CA . ARG A 1 190 ? -2.579 -28.428 3.275 1.00 93.25 190 ARG A CA 1
ATOM 1562 C C . ARG A 1 190 ? -4.012 -28.957 3.205 1.00 93.25 190 ARG A C 1
ATOM 1564 O O . ARG A 1 190 ? -4.284 -29.833 2.394 1.00 93.25 190 ARG A O 1
ATOM 1571 N N . TYR A 1 191 ? -4.928 -28.345 3.951 1.00 92.69 191 TYR A N 1
ATOM 1572 C CA . TYR A 1 191 ? -6.363 -28.630 3.910 1.00 92.69 191 TYR A CA 1
ATOM 1573 C C . TYR A 1 191 ? -6.919 -28.517 2.483 1.00 92.69 191 TYR A C 1
ATOM 1575 O O . TYR A 1 191 ? -7.551 -29.436 1.973 1.00 92.69 191 TYR A O 1
ATOM 1583 N N . ARG A 1 192 ? -6.583 -27.435 1.766 1.00 91.56 192 ARG A N 1
ATOM 1584 C CA . ARG A 1 192 ? -6.972 -27.243 0.358 1.00 91.56 192 ARG A CA 1
ATOM 1585 C C . ARG A 1 192 ? -6.390 -28.268 -0.617 1.00 91.56 192 ARG A C 1
ATOM 1587 O O . ARG A 1 192 ? -6.918 -28.391 -1.719 1.00 91.56 192 ARG A O 1
ATOM 1594 N N . LEU A 1 193 ? -5.302 -28.942 -0.250 1.00 93.00 193 LEU A N 1
ATOM 1595 C CA . LEU A 1 193 ? -4.691 -30.020 -1.029 1.00 93.00 193 LEU A CA 1
ATOM 1596 C C . LEU A 1 193 ? -5.245 -31.405 -0.651 1.00 93.00 193 LEU A C 1
ATOM 1598 O O . LEU A 1 193 ? -4.797 -32.390 -1.230 1.00 93.00 193 LEU A O 1
ATOM 1602 N N . GLY A 1 194 ? -6.205 -31.482 0.278 1.00 91.00 194 GLY A N 1
ATOM 1603 C CA . GLY A 1 194 ? -6.814 -32.737 0.719 1.00 91.00 194 GLY A CA 1
ATOM 1604 C C . GLY A 1 194 ? -5.933 -33.552 1.667 1.00 91.00 194 GLY A C 1
ATOM 1605 O O . GLY A 1 194 ? -5.968 -34.773 1.625 1.00 91.00 194 GLY A O 1
ATOM 1606 N N . ASP A 1 195 ? -5.094 -32.902 2.478 1.00 92.88 195 ASP A N 1
ATOM 1607 C CA . ASP A 1 195 ? -4.318 -33.595 3.512 1.00 92.88 195 ASP A CA 1
ATOM 1608 C C . ASP A 1 195 ? -5.231 -34.044 4.666 1.00 92.88 195 ASP A C 1
ATOM 1610 O O . ASP A 1 195 ? -5.647 -33.217 5.477 1.00 92.88 195 ASP A O 1
ATOM 1614 N N . ASP A 1 196 ? -5.486 -35.351 4.766 1.00 92.00 196 ASP A N 1
ATOM 1615 C CA . ASP A 1 196 ? -6.365 -35.969 5.775 1.00 92.00 196 ASP A CA 1
ATOM 1616 C C . ASP A 1 196 ? -5.946 -35.697 7.234 1.00 92.00 196 ASP A C 1
ATOM 1618 O O . ASP A 1 196 ? -6.721 -35.926 8.162 1.00 92.00 196 ASP A O 1
ATOM 1622 N N . LYS A 1 197 ? -4.713 -35.224 7.467 1.00 93.44 197 LYS A N 1
ATOM 1623 C CA . LYS A 1 197 ? -4.220 -34.867 8.809 1.00 93.44 197 LYS A CA 1
ATOM 1624 C C . LYS A 1 197 ? -4.631 -33.470 9.261 1.00 93.44 197 LYS A C 1
ATOM 1626 O O . LYS A 1 197 ? -4.329 -33.117 10.397 1.00 93.44 197 LYS A O 1
ATOM 1631 N N . VAL A 1 198 ? -5.203 -32.660 8.374 1.00 92.88 198 VAL A N 1
ATOM 1632 C CA . VAL A 1 198 ? -5.679 -31.315 8.696 1.00 92.88 198 VAL A CA 1
ATOM 1633 C C . VAL A 1 198 ? -7.190 -31.326 8.583 1.00 92.88 198 VAL A C 1
ATOM 1635 O O . VAL A 1 198 ? -7.732 -31.525 7.498 1.00 92.88 198 VAL A O 1
ATOM 1638 N N . ILE A 1 199 ? -7.867 -31.111 9.703 1.00 93.69 199 ILE A N 1
ATOM 1639 C CA . ILE A 1 199 ? -9.326 -31.040 9.737 1.00 93.69 199 ILE A CA 1
ATOM 1640 C C . ILE A 1 199 ? -9.791 -29.589 9.646 1.00 93.69 199 ILE A C 1
ATOM 1642 O O . ILE A 1 199 ? -9.021 -28.646 9.816 1.00 93.69 199 ILE A O 1
ATOM 1646 N N . GLU A 1 200 ? -11.076 -29.394 9.368 1.00 91.44 200 GLU A N 1
ATOM 1647 C CA . GLU A 1 200 ? -11.642 -28.054 9.205 1.00 91.44 200 GLU A CA 1
ATOM 1648 C C . GLU A 1 200 ? -11.512 -27.186 10.471 1.00 91.44 200 GLU A C 1
ATOM 1650 O O . GLU A 1 200 ? -11.310 -25.975 10.371 1.00 91.44 200 GLU A O 1
ATOM 1655 N N . ASP A 1 201 ? -11.553 -27.803 11.655 1.00 93.38 201 ASP A N 1
ATOM 1656 C CA . ASP A 1 201 ? -11.386 -27.111 12.938 1.00 93.38 201 ASP A CA 1
ATOM 1657 C C . ASP A 1 201 ? -9.985 -26.499 13.109 1.00 93.38 201 ASP A C 1
ATOM 1659 O O . ASP A 1 201 ? -9.854 -25.449 13.743 1.00 93.38 201 ASP A O 1
ATOM 1663 N N . ASP A 1 202 ? -8.955 -27.087 12.487 1.00 93.31 202 ASP A N 1
ATOM 1664 C CA . ASP A 1 202 ? -7.580 -26.563 12.504 1.00 93.31 202 ASP A CA 1
ATOM 1665 C C . ASP A 1 202 ? -7.443 -25.252 11.712 1.00 93.31 202 ASP A C 1
ATOM 1667 O O . ASP A 1 202 ? -6.434 -24.554 11.817 1.00 93.31 202 ASP A O 1
ATOM 1671 N N . VAL A 1 203 ? -8.438 -24.940 10.878 1.00 95.31 203 VAL A N 1
ATOM 1672 C CA . VAL A 1 203 ? -8.492 -23.767 9.994 1.00 95.31 203 VAL A CA 1
ATOM 1673 C C . VAL A 1 203 ? -9.804 -22.998 10.174 1.00 95.31 203 VAL A C 1
ATOM 1675 O O . VAL A 1 203 ? -10.290 -22.336 9.252 1.00 95.31 203 VAL A O 1
ATOM 1678 N N . ALA A 1 204 ? -10.412 -23.107 11.359 1.00 96.25 204 ALA A N 1
ATOM 1679 C CA . ALA A 1 204 ? -11.770 -22.643 11.604 1.00 96.25 204 ALA A CA 1
ATOM 1680 C C . ALA A 1 204 ? -11.942 -21.134 11.380 1.00 96.25 204 ALA A C 1
ATOM 1682 O O . ALA A 1 204 ? -12.975 -20.721 10.848 1.00 96.25 204 ALA A O 1
ATOM 1683 N N . THR A 1 205 ? -10.955 -20.305 11.742 1.00 96.62 205 THR A N 1
ATOM 1684 C CA . THR A 1 205 ? -11.031 -18.850 11.538 1.00 96.62 205 THR A CA 1
ATOM 1685 C C . THR A 1 205 ? -10.926 -18.499 10.052 1.00 96.62 205 THR A C 1
ATOM 1687 O O . THR A 1 205 ? -11.691 -17.672 9.552 1.00 96.62 205 THR A O 1
ATOM 1690 N N . THR A 1 206 ? -10.048 -19.173 9.312 1.00 96.25 206 THR A N 1
ATOM 1691 C CA . THR A 1 206 ? -9.900 -19.041 7.857 1.00 96.25 206 THR A CA 1
ATOM 1692 C C . THR A 1 206 ? -11.182 -19.460 7.143 1.00 96.25 206 THR A C 1
ATOM 1694 O O . THR A 1 206 ? -11.642 -18.756 6.243 1.00 96.25 206 THR A O 1
ATOM 1697 N N . MET A 1 207 ? -11.804 -20.555 7.586 1.00 96.75 207 MET A N 1
ATOM 1698 C CA . MET A 1 207 ? -13.083 -21.029 7.057 1.00 96.75 207 MET A CA 1
ATOM 1699 C C . MET A 1 207 ? -14.236 -20.080 7.383 1.00 96.75 207 MET A C 1
ATOM 1701 O O . MET A 1 207 ? -15.065 -19.824 6.514 1.00 96.75 207 MET A O 1
ATOM 1705 N N . ALA A 1 208 ? -14.254 -19.478 8.575 1.00 96.56 208 ALA A N 1
ATOM 1706 C CA . ALA A 1 208 ? -15.245 -18.465 8.928 1.00 96.56 208 ALA A CA 1
ATOM 1707 C C . ALA A 1 208 ? -15.174 -17.246 7.995 1.00 96.56 208 ALA A C 1
ATOM 1709 O O . ALA A 1 208 ? -16.202 -16.756 7.527 1.00 96.56 208 ALA A O 1
ATOM 1710 N N . VAL A 1 209 ? -13.960 -16.769 7.683 1.00 96.19 209 VAL A N 1
ATOM 1711 C CA . VAL A 1 209 ? -13.763 -15.687 6.702 1.00 96.19 209 VAL A CA 1
ATOM 1712 C C . VAL A 1 209 ? -14.193 -16.143 5.309 1.00 96.19 209 VAL A C 1
ATOM 1714 O O . VAL A 1 209 ? -14.908 -15.407 4.636 1.00 96.19 209 VAL A O 1
ATOM 1717 N N . TYR A 1 210 ? -13.800 -17.346 4.882 1.00 95.81 210 TYR A N 1
ATOM 1718 C CA . TYR A 1 210 ? -14.157 -17.888 3.570 1.00 95.81 210 TYR A CA 1
ATOM 1719 C C . TYR A 1 210 ? -15.673 -17.967 3.372 1.00 95.81 210 TYR A C 1
ATOM 1721 O O . TYR A 1 210 ? -16.187 -17.474 2.368 1.00 95.81 210 TYR A O 1
ATOM 1729 N N . GLU A 1 211 ? -16.400 -18.525 4.337 1.00 95.19 211 GLU A N 1
ATOM 1730 C CA . GLU A 1 211 ? -17.852 -18.673 4.253 1.00 95.19 211 GLU A CA 1
ATOM 1731 C C . GLU A 1 211 ? -18.565 -17.320 4.327 1.00 95.19 211 GLU A C 1
ATOM 1733 O O . GLU A 1 211 ? -19.500 -17.074 3.562 1.00 95.19 211 GLU A O 1
ATOM 1738 N N . ALA A 1 212 ? -18.087 -16.392 5.160 1.00 94.50 212 ALA A N 1
ATOM 1739 C CA . ALA A 1 212 ? -18.599 -15.024 5.183 1.00 94.50 212 ALA A CA 1
ATOM 1740 C C . ALA A 1 212 ? -18.357 -14.289 3.850 1.00 94.50 212 ALA A C 1
ATOM 1742 O O . ALA A 1 212 ? -19.240 -13.578 3.366 1.00 94.50 212 ALA A O 1
ATOM 1743 N N . CYS A 1 213 ? -17.196 -14.491 3.221 1.00 92.69 213 CYS A N 1
ATOM 1744 C CA . CYS A 1 213 ? -16.882 -13.952 1.899 1.00 92.69 213 CYS A CA 1
ATOM 1745 C C . CYS A 1 213 ? -17.788 -14.534 0.815 1.00 92.69 213 CYS A C 1
ATOM 1747 O O . CYS A 1 213 ? -18.411 -13.781 0.069 1.00 92.69 213 CYS A O 1
ATOM 1749 N N . LYS A 1 214 ? -17.908 -15.862 0.773 1.00 93.06 214 LYS A N 1
ATOM 1750 C CA . LYS A 1 214 ? -18.727 -16.595 -0.195 1.00 93.06 214 LYS A CA 1
ATOM 1751 C C . LYS A 1 214 ? -20.196 -16.175 -0.139 1.00 93.06 214 LYS A C 1
ATOM 1753 O O . LYS A 1 214 ? -20.792 -15.933 -1.182 1.00 93.06 214 LYS A O 1
ATOM 1758 N N . ASN A 1 215 ? -20.763 -16.049 1.062 1.00 91.44 215 ASN A N 1
ATOM 1759 C CA . ASN A 1 215 ? -22.153 -15.616 1.238 1.00 91.44 215 ASN A CA 1
ATOM 1760 C C . ASN A 1 215 ? -22.336 -14.109 0.997 1.00 91.44 215 ASN A C 1
ATOM 1762 O O . ASN A 1 215 ? -23.386 -13.684 0.528 1.00 91.44 215 ASN A O 1
ATOM 1766 N N . GLY A 1 216 ? -21.317 -13.301 1.298 1.00 87.12 216 GLY A N 1
ATOM 1767 C CA . GLY A 1 216 ? -21.349 -11.849 1.124 1.00 87.12 216 GLY A CA 1
ATOM 1768 C C . GLY A 1 216 ? -20.974 -11.339 -0.267 1.00 87.12 216 GLY A C 1
ATOM 1769 O O . GLY A 1 216 ? -21.002 -10.130 -0.484 1.00 87.12 216 GLY A O 1
ATOM 1770 N N . GLY A 1 217 ? -20.574 -12.222 -1.187 1.00 86.62 217 GLY A N 1
ATOM 1771 C CA . GLY A 1 217 ? -20.051 -11.832 -2.499 1.00 86.62 217 GLY A CA 1
ATOM 1772 C C . GLY A 1 217 ? -18.714 -11.082 -2.433 1.00 86.62 217 GLY A C 1
ATOM 1773 O O . GLY A 1 217 ? -18.396 -10.316 -3.339 1.00 86.62 217 GLY A O 1
ATOM 1774 N N . PHE A 1 218 ? -17.938 -11.266 -1.362 1.00 88.81 218 PHE A N 1
ATOM 1775 C CA . PHE A 1 218 ? -16.608 -10.672 -1.230 1.00 88.81 218 PHE A CA 1
ATOM 1776 C C . PHE A 1 218 ? -15.547 -11.593 -1.831 1.00 88.81 218 PHE A C 1
ATOM 1778 O O . PHE A 1 218 ? -15.600 -12.812 -1.650 1.00 88.81 218 PHE A O 1
ATOM 1785 N N . ASP A 1 219 ? -14.520 -11.015 -2.453 1.00 87.88 219 ASP A N 1
ATOM 1786 C CA . ASP A 1 219 ? -13.328 -11.783 -2.800 1.00 87.88 219 ASP A CA 1
ATOM 1787 C C . ASP A 1 219 ? -12.564 -12.177 -1.526 1.00 87.88 219 ASP A C 1
ATOM 1789 O O . ASP A 1 219 ? -12.201 -11.341 -0.691 1.00 87.88 219 ASP A O 1
ATOM 1793 N N . PHE A 1 220 ? -12.333 -13.478 -1.369 1.00 90.38 220 PHE A N 1
ATOM 1794 C CA . PHE A 1 220 ? -11.711 -14.037 -0.176 1.00 90.38 220 PHE A CA 1
ATOM 1795 C C . PHE A 1 220 ? -10.247 -13.609 -0.015 1.00 90.38 220 PHE A C 1
ATOM 1797 O O . PHE A 1 220 ? -9.824 -13.263 1.089 1.00 90.38 220 PHE A O 1
ATOM 1804 N N . ALA A 1 221 ? -9.469 -13.587 -1.100 1.00 86.62 221 ALA A N 1
ATOM 1805 C CA . ALA A 1 221 ? -8.060 -13.209 -1.042 1.00 86.62 221 ALA A CA 1
ATOM 1806 C C . ALA A 1 221 ? -7.904 -11.722 -0.692 1.00 86.62 221 ALA A C 1
ATOM 1808 O O . ALA A 1 221 ? -7.089 -11.362 0.161 1.00 86.62 221 ALA A O 1
ATOM 1809 N N . MET A 1 222 ? -8.741 -10.873 -1.288 1.00 86.00 222 MET A N 1
ATOM 1810 C CA . MET A 1 222 ? -8.779 -9.434 -1.024 1.00 86.00 222 MET A CA 1
ATOM 1811 C C . MET A 1 222 ? -9.209 -9.139 0.419 1.00 86.00 222 MET A C 1
ATOM 1813 O O . MET A 1 222 ? -8.675 -8.229 1.063 1.00 86.00 222 MET A O 1
ATOM 1817 N N . MET A 1 223 ? -10.137 -9.932 0.965 1.00 91.31 223 MET A N 1
ATOM 1818 C CA . MET A 1 223 ? -10.567 -9.801 2.355 1.00 91.31 223 MET A CA 1
ATOM 1819 C C . MET A 1 223 ? -9.463 -10.184 3.346 1.00 91.31 223 MET A C 1
ATOM 1821 O O . MET A 1 223 ? -9.258 -9.464 4.320 1.00 91.31 223 MET A O 1
ATOM 1825 N N . LEU A 1 224 ? -8.707 -11.260 3.095 1.00 90.44 224 LEU A N 1
ATOM 1826 C CA . LEU A 1 224 ? -7.570 -11.634 3.947 1.00 90.44 224 LEU A CA 1
ATOM 1827 C C . LEU A 1 224 ? -6.520 -10.516 4.016 1.00 90.44 224 LEU A C 1
ATOM 1829 O O . LEU A 1 224 ? -6.053 -10.182 5.105 1.00 90.44 224 LEU A O 1
ATOM 1833 N N . VAL A 1 225 ? -6.206 -9.889 2.877 1.00 86.81 225 VAL A N 1
ATOM 1834 C CA . VAL A 1 225 ? -5.320 -8.715 2.836 1.00 86.81 225 VAL A CA 1
ATOM 1835 C C . VAL A 1 225 ? -5.921 -7.542 3.610 1.00 86.81 225 VAL A C 1
ATOM 1837 O O . VAL A 1 225 ? -5.224 -6.892 4.384 1.00 86.81 225 VAL A O 1
ATOM 1840 N N . SER A 1 226 ? -7.217 -7.274 3.442 1.00 88.19 226 SER A N 1
ATOM 1841 C CA . SER A 1 226 ? -7.898 -6.179 4.144 1.00 88.19 226 SER A CA 1
ATOM 1842 C C . SER A 1 226 ? -7.871 -6.362 5.664 1.00 88.19 226 SER A C 1
ATOM 1844 O O . SER A 1 226 ? -7.645 -5.394 6.389 1.00 88.19 226 SER A O 1
ATOM 1846 N N . ILE A 1 227 ? -8.047 -7.598 6.147 1.00 90.50 227 ILE A N 1
ATOM 1847 C CA . ILE A 1 227 ? -7.925 -7.947 7.569 1.00 90.50 227 ILE A CA 1
ATOM 1848 C C . ILE A 1 227 ? -6.486 -7.745 8.046 1.00 90.50 227 ILE A C 1
ATOM 1850 O O . ILE A 1 227 ? -6.280 -7.150 9.102 1.00 90.50 227 ILE A O 1
ATOM 1854 N N . GLU A 1 228 ? -5.494 -8.202 7.275 1.00 87.19 228 GLU A N 1
ATOM 1855 C CA . GLU A 1 228 ? -4.075 -8.028 7.598 1.00 87.19 228 GLU A CA 1
ATOM 1856 C C . GLU A 1 228 ? -3.707 -6.547 7.737 1.00 87.19 228 GLU A C 1
ATOM 1858 O O . GLU A 1 228 ? -3.165 -6.132 8.761 1.00 87.19 228 GLU A O 1
ATOM 1863 N N . MET A 1 229 ? -4.070 -5.732 6.749 1.00 82.38 229 MET A N 1
ATOM 1864 C CA . MET A 1 229 ? -3.784 -4.301 6.757 1.00 82.38 229 MET A CA 1
ATOM 1865 C C . MET A 1 229 ? -4.524 -3.564 7.878 1.00 82.38 229 MET A C 1
ATOM 1867 O O . MET A 1 229 ? -3.930 -2.726 8.561 1.00 82.38 229 MET A O 1
ATOM 1871 N N . TYR A 1 230 ? -5.795 -3.900 8.119 1.00 86.44 230 TYR A N 1
ATOM 1872 C CA . TYR A 1 230 ? -6.563 -3.269 9.188 1.00 86.44 230 TYR A CA 1
ATOM 1873 C C . TYR A 1 230 ? -6.046 -3.652 10.578 1.00 86.44 230 TYR A C 1
ATOM 1875 O O . TYR A 1 230 ? -5.989 -2.805 11.468 1.00 86.44 230 TYR A O 1
ATOM 1883 N N . ALA A 1 231 ? -5.622 -4.901 10.774 1.00 85.69 231 ALA A N 1
ATOM 1884 C CA . ALA A 1 231 ? -5.012 -5.343 12.022 1.00 85.69 231 ALA A CA 1
ATOM 1885 C C . ALA A 1 231 ? -3.708 -4.585 12.321 1.00 85.69 231 ALA A C 1
ATOM 1887 O O . ALA A 1 231 ? -3.510 -4.156 13.458 1.00 85.69 231 ALA A O 1
ATOM 1888 N N . SER A 1 232 ? -2.874 -4.347 11.302 1.00 76.81 232 SER A N 1
ATOM 1889 C CA . SER A 1 232 ? -1.631 -3.567 11.416 1.00 76.81 232 SER A CA 1
ATOM 1890 C C . SER A 1 232 ? -1.861 -2.082 11.732 1.00 76.81 232 SER A C 1
ATOM 1892 O O . SER A 1 232 ? -0.968 -1.410 12.239 1.00 76.81 232 SER A O 1
ATOM 1894 N N . ARG A 1 233 ? -3.065 -1.553 11.473 1.00 72.38 233 ARG A N 1
ATOM 1895 C CA . ARG A 1 233 ? -3.428 -0.141 11.690 1.00 72.38 233 ARG A CA 1
ATOM 1896 C C . ARG A 1 233 ? -3.560 0.247 13.166 1.00 72.38 233 ARG A C 1
ATOM 1898 O O . ARG A 1 233 ? -3.415 1.424 13.489 1.00 72.38 233 ARG A O 1
ATOM 1905 N N . ASN A 1 234 ? -3.870 -0.694 14.064 1.00 65.06 234 ASN A N 1
ATOM 1906 C CA . ASN A 1 234 ? -4.204 -0.375 15.463 1.00 65.06 234 ASN A CA 1
ATOM 1907 C C . ASN A 1 234 ? -3.072 0.330 16.245 1.00 65.06 234 ASN A C 1
ATOM 1909 O O . ASN A 1 234 ? -3.339 0.886 17.313 1.00 65.06 234 ASN A O 1
ATOM 1913 N N . ASP A 1 235 ? -1.861 0.380 15.684 1.00 55.03 235 ASP A N 1
ATOM 1914 C CA . ASP A 1 235 ? -0.686 1.039 16.255 1.00 55.03 235 ASP A CA 1
ATOM 1915 C C . ASP A 1 235 ? -0.363 2.427 15.641 1.00 55.03 235 ASP A C 1
ATOM 1917 O O . ASP A 1 235 ? 0.637 3.036 16.020 1.00 55.03 235 ASP A O 1
ATOM 1921 N N . MET A 1 236 ? -1.182 2.968 14.721 1.00 61.31 236 MET A N 1
ATOM 1922 C CA . MET A 1 236 ? -0.840 4.173 13.933 1.00 61.31 236 MET A CA 1
ATOM 1923 C C . MET A 1 236 ? -1.799 5.357 14.100 1.00 61.31 236 MET A C 1
ATOM 1925 O O . MET A 1 236 ? -3.013 5.200 14.242 1.00 61.31 236 MET A O 1
ATOM 1929 N N . LEU A 1 237 ? -1.239 6.568 14.011 1.00 57.25 237 LEU A N 1
ATOM 1930 C CA . LEU A 1 237 ? -1.986 7.825 13.919 1.00 57.25 237 LEU A CA 1
ATOM 1931 C C . LEU A 1 237 ? -2.723 7.903 12.580 1.00 57.25 237 LEU A C 1
ATOM 1933 O O . LEU A 1 237 ? -2.179 7.554 11.536 1.00 57.25 237 LEU A O 1
ATOM 1937 N N . HIS A 1 238 ? -3.965 8.370 12.608 1.00 61.47 238 HIS A N 1
ATOM 1938 C CA . HIS A 1 238 ? -4.781 8.513 11.408 1.00 61.47 238 HIS A CA 1
ATOM 1939 C C . HIS A 1 238 ? -4.445 9.825 10.694 1.00 61.47 238 HIS A C 1
ATOM 1941 O O . HIS A 1 238 ? -4.416 10.875 11.328 1.00 61.47 238 HIS A O 1
ATOM 1947 N N . ALA A 1 239 ? -4.229 9.755 9.380 1.00 59.69 239 ALA A N 1
ATOM 1948 C CA . ALA A 1 239 ? -4.227 10.911 8.486 1.00 59.69 239 ALA A CA 1
ATOM 1949 C C . ALA A 1 239 ? -5.462 10.770 7.583 1.00 59.69 239 ALA A C 1
ATOM 1951 O O . ALA A 1 239 ? -5.366 10.155 6.516 1.00 59.69 239 ALA A O 1
ATOM 1952 N N . PRO A 1 240 ? -6.655 11.193 8.041 1.00 71.00 240 PRO A N 1
ATOM 1953 C CA . PRO A 1 240 ? -7.890 10.766 7.415 1.00 71.00 240 PRO A CA 1
ATOM 1954 C C . PRO A 1 240 ? -8.086 11.521 6.105 1.00 71.00 240 PRO A C 1
ATOM 1956 O O . PRO A 1 240 ? -8.200 12.743 6.088 1.00 71.00 240 PRO A O 1
ATOM 1959 N N . ILE A 1 241 ? -8.251 10.783 5.012 1.00 87.12 241 ILE A N 1
ATOM 1960 C CA . ILE A 1 241 ? -8.809 11.318 3.761 1.00 87.12 241 ILE A CA 1
ATOM 1961 C C . ILE A 1 241 ? -10.123 12.074 4.029 1.00 87.12 241 ILE A C 1
ATOM 1963 O O . ILE A 1 241 ? -10.373 13.135 3.464 1.00 87.12 241 ILE A O 1
ATOM 1967 N N . GLN A 1 242 ? -10.916 11.555 4.969 1.00 84.75 242 GLN A N 1
ATOM 1968 C CA . GLN A 1 242 ? -12.159 12.157 5.445 1.00 84.75 242 GLN A CA 1
ATOM 1969 C C . GLN A 1 242 ? -11.960 13.562 6.034 1.00 84.75 242 GLN A C 1
ATOM 1971 O O . GLN A 1 242 ? -12.846 14.397 5.907 1.00 84.75 242 GLN A O 1
ATOM 1976 N N . GLU A 1 243 ? -10.807 13.855 6.643 1.00 86.06 243 GLU A N 1
ATOM 1977 C CA . GLU A 1 243 ? -10.517 15.186 7.180 1.00 86.06 243 GLU A CA 1
ATOM 1978 C C . GLU A 1 243 ? -10.289 16.191 6.047 1.00 86.06 243 GLU A C 1
ATOM 1980 O O . GLU A 1 243 ? -10.919 17.248 6.038 1.00 86.06 243 GLU A O 1
ATOM 1985 N N . ILE A 1 244 ? -9.469 15.835 5.051 1.00 89.44 244 ILE A N 1
ATOM 1986 C CA . ILE A 1 244 ? -9.224 16.678 3.868 1.00 89.44 244 ILE A CA 1
ATOM 1987 C C . ILE A 1 244 ? -10.543 16.931 3.120 1.00 89.44 244 ILE A C 1
ATOM 1989 O O . ILE A 1 244 ? -10.840 18.072 2.764 1.00 89.44 244 ILE A O 1
ATOM 1993 N N . ALA A 1 245 ? -11.362 15.885 2.954 1.00 90.62 245 ALA A N 1
ATOM 1994 C CA . ALA A 1 245 ? -12.693 15.988 2.359 1.00 90.62 245 ALA A CA 1
ATOM 1995 C C . ALA A 1 245 ? -13.625 16.896 3.180 1.00 90.62 245 ALA A C 1
ATOM 1997 O O . ALA A 1 245 ? -14.267 17.780 2.624 1.00 90.62 245 ALA A O 1
ATOM 1998 N N . SER A 1 246 ? -13.657 16.741 4.509 1.00 88.81 246 SER A N 1
ATOM 1999 C CA . SER A 1 246 ? -14.502 17.560 5.393 1.00 88.81 246 SER A CA 1
ATOM 2000 C C . SER A 1 246 ? -14.135 19.045 5.395 1.00 88.81 246 SER A C 1
ATOM 2002 O O . SER A 1 246 ? -14.982 19.881 5.675 1.00 88.81 246 SER A O 1
ATOM 2004 N N . GLN A 1 247 ? -12.881 19.373 5.072 1.00 89.88 247 GLN A N 1
ATOM 2005 C CA . GLN A 1 247 ? -12.382 20.745 4.965 1.00 89.88 247 GLN A CA 1
ATOM 2006 C C . GLN A 1 247 ? -12.602 21.345 3.566 1.00 89.88 247 GLN A C 1
ATOM 2008 O O . GLN A 1 247 ? -12.144 22.454 3.306 1.00 89.88 247 GLN A O 1
ATOM 2013 N N . GLY A 1 248 ? -13.217 20.606 2.634 1.00 90.56 248 GLY A N 1
ATOM 2014 C CA . GLY A 1 248 ? -13.430 21.066 1.260 1.00 90.56 248 GLY A CA 1
ATOM 2015 C C . GLY A 1 248 ? -12.139 21.236 0.447 1.00 90.56 248 GLY A C 1
ATOM 2016 O O . GLY A 1 248 ? -12.136 21.906 -0.586 1.00 90.56 248 GLY A O 1
ATOM 2017 N N . ARG A 1 249 ? -11.016 20.640 0.879 1.00 92.62 249 ARG A N 1
ATOM 2018 C CA . ARG A 1 249 ? -9.702 20.735 0.207 1.00 92.62 249 ARG A CA 1
ATOM 2019 C C . ARG A 1 249 ? -9.607 19.770 -0.979 1.00 92.62 249 ARG A C 1
ATOM 2021 O O . ARG A 1 249 ? -8.743 18.898 -1.040 1.00 92.62 249 ARG A O 1
ATOM 2028 N N . TRP A 1 250 ? -10.509 19.924 -1.944 1.00 93.19 250 TRP A N 1
ATOM 2029 C CA . TRP A 1 250 ? -10.705 18.964 -3.035 1.00 93.19 250 TRP A CA 1
ATOM 2030 C C . TRP A 1 250 ? -9.515 18.828 -3.983 1.00 93.19 250 TRP A C 1
ATOM 2032 O O . TRP A 1 250 ? -9.220 17.721 -4.425 1.00 93.19 250 TRP A O 1
ATOM 2042 N N . GLY A 1 251 ? -8.820 19.931 -4.282 1.00 91.25 251 GLY A N 1
ATOM 2043 C CA . GLY A 1 251 ? -7.633 19.907 -5.143 1.00 91.25 251 GLY A CA 1
ATOM 2044 C C . GLY A 1 251 ? -6.515 19.056 -4.543 1.00 91.25 251 GLY A C 1
ATOM 2045 O O . GLY A 1 251 ? -5.960 18.191 -5.210 1.00 91.25 251 GLY A O 1
ATOM 2046 N N . GLU A 1 252 ? -6.260 19.222 -3.247 1.00 91.69 252 GLU A N 1
ATOM 2047 C CA . GLU A 1 252 ? -5.267 18.423 -2.539 1.00 91.69 252 GLU A CA 1
ATOM 2048 C C . GLU A 1 252 ? -5.682 16.961 -2.404 1.00 91.69 252 GLU A C 1
ATOM 2050 O O . GLU A 1 252 ? -4.859 16.074 -2.620 1.00 91.69 252 GLU A O 1
ATOM 2055 N N . LEU A 1 253 ? -6.956 16.696 -2.089 1.00 92.56 253 LEU A N 1
ATOM 2056 C CA . LEU A 1 253 ? -7.464 15.330 -2.021 1.00 92.56 253 LEU A CA 1
ATOM 2057 C C . LEU A 1 253 ? -7.306 14.612 -3.367 1.00 92.56 253 LEU A C 1
ATOM 2059 O O . LEU A 1 253 ? -6.880 13.461 -3.409 1.00 92.56 253 LEU A O 1
ATOM 2063 N N . ARG A 1 254 ? -7.605 15.301 -4.468 1.00 93.00 254 ARG A N 1
ATOM 2064 C CA . ARG A 1 254 ? -7.429 14.784 -5.825 1.00 93.00 254 ARG A CA 1
ATOM 2065 C C . ARG A 1 254 ? -5.967 14.446 -6.113 1.00 93.00 254 ARG A C 1
ATOM 2067 O O . ARG A 1 254 ? -5.692 13.304 -6.470 1.00 93.00 254 ARG A O 1
ATOM 2074 N N . THR A 1 255 ? -5.043 15.389 -5.901 1.00 90.44 255 THR A N 1
ATOM 2075 C CA . THR A 1 255 ? -3.602 15.150 -6.096 1.00 90.44 255 THR A CA 1
ATOM 2076 C C . THR A 1 255 ? -3.116 13.986 -5.236 1.00 90.44 255 THR A C 1
ATOM 2078 O O . THR A 1 255 ? -2.378 13.128 -5.715 1.00 90.44 255 THR A O 1
ATOM 2081 N N . LEU A 1 256 ? -3.558 13.921 -3.976 1.00 91.25 256 LEU A N 1
ATOM 2082 C CA . LEU A 1 256 ? -3.215 12.848 -3.049 1.00 91.25 256 LEU A CA 1
ATOM 2083 C C . LEU A 1 256 ? -3.683 11.483 -3.563 1.00 91.25 256 LEU A C 1
ATOM 2085 O O . LEU A 1 256 ? -2.870 10.567 -3.646 1.00 91.25 256 LEU A O 1
ATOM 2089 N N . LEU A 1 257 ? -4.964 11.341 -3.912 1.00 92.06 257 LEU A N 1
ATOM 2090 C CA . LEU A 1 257 ? -5.532 10.069 -4.366 1.00 92.06 257 LEU A CA 1
ATOM 2091 C C . LEU A 1 257 ? -4.950 9.629 -5.711 1.00 92.06 257 LEU A C 1
ATOM 2093 O O . LEU A 1 257 ? -4.670 8.446 -5.897 1.00 92.06 257 LEU A O 1
ATOM 2097 N N . HIS A 1 258 ? -4.736 10.568 -6.635 1.00 90.56 258 HIS A N 1
ATOM 2098 C CA . HIS A 1 258 ? -4.099 10.279 -7.916 1.00 90.56 258 HIS A CA 1
ATOM 2099 C C . HIS A 1 258 ? -2.667 9.771 -7.722 1.00 90.56 258 HIS A C 1
ATOM 2101 O O . HIS A 1 258 ? -2.316 8.701 -8.226 1.00 90.56 258 HIS A O 1
ATOM 2107 N N . ARG A 1 259 ? -1.866 10.492 -6.928 1.00 88.38 259 ARG A N 1
ATOM 2108 C CA . ARG A 1 259 ? -0.494 10.098 -6.600 1.00 88.38 259 ARG A CA 1
ATOM 2109 C C . ARG A 1 259 ? -0.460 8.739 -5.913 1.00 88.38 259 ARG A C 1
ATOM 2111 O O . ARG A 1 259 ? 0.235 7.841 -6.373 1.00 88.38 259 ARG A O 1
ATOM 2118 N N . ASP A 1 260 ? -1.242 8.563 -4.853 1.00 90.88 260 ASP A N 1
ATOM 2119 C CA . ASP A 1 260 ? -1.268 7.318 -4.091 1.00 90.88 260 ASP A CA 1
ATOM 2120 C C . ASP A 1 260 ? -1.658 6.133 -4.988 1.00 90.88 260 ASP A C 1
ATOM 2122 O O . ASP A 1 260 ? -1.044 5.071 -4.894 1.00 90.88 260 ASP A O 1
ATOM 2126 N N . ARG A 1 261 ? -2.611 6.323 -5.915 1.00 89.69 261 ARG A N 1
ATOM 2127 C CA . ARG A 1 261 ? -3.012 5.305 -6.896 1.00 89.69 261 ARG A CA 1
ATOM 2128 C C . ARG A 1 261 ? -1.860 4.874 -7.812 1.00 89.69 261 ARG A C 1
ATOM 2130 O O . ARG A 1 261 ? -1.751 3.682 -8.131 1.00 89.69 261 ARG A O 1
ATOM 2137 N N . LEU A 1 262 ? -1.052 5.827 -8.275 1.00 86.50 262 LEU A N 1
ATOM 2138 C CA . LEU A 1 262 ? 0.118 5.575 -9.123 1.00 86.50 262 LEU A CA 1
ATOM 2139 C C . LEU A 1 262 ? 1.271 4.946 -8.343 1.00 86.50 262 LEU A C 1
ATOM 2141 O O . LEU A 1 262 ? 1.972 4.090 -8.881 1.00 86.50 262 LEU A O 1
ATOM 2145 N N . ASP A 1 263 ? 1.427 5.327 -7.079 1.00 85.94 263 ASP A N 1
ATOM 2146 C CA . ASP A 1 263 ? 2.541 4.909 -6.236 1.00 85.94 263 ASP A CA 1
ATOM 2147 C C . ASP A 1 263 ? 2.374 3.491 -5.679 1.00 85.94 263 ASP A C 1
ATOM 2149 O O . ASP A 1 263 ? 3.379 2.865 -5.343 1.00 85.94 263 ASP A O 1
ATOM 2153 N N . VAL A 1 264 ? 1.154 2.931 -5.611 1.00 87.31 264 VAL A N 1
ATOM 2154 C CA . VAL A 1 264 ? 0.920 1.587 -5.034 1.00 87.31 264 VAL A CA 1
ATOM 2155 C C . VAL A 1 264 ? 1.900 0.524 -5.562 1.00 87.31 264 VAL A C 1
ATOM 2157 O O . VAL A 1 264 ? 2.547 -0.138 -4.745 1.00 87.31 264 VAL A O 1
ATOM 2160 N N . PRO A 1 265 ? 2.094 0.337 -6.885 1.00 82.62 265 PRO A N 1
ATOM 2161 C CA . PRO A 1 265 ? 3.002 -0.695 -7.390 1.00 82.62 265 PRO A CA 1
ATOM 2162 C C . PRO A 1 265 ? 4.473 -0.450 -7.022 1.00 82.62 265 PRO A C 1
ATOM 2164 O O . PRO A 1 265 ? 5.264 -1.393 -6.993 1.00 82.62 265 PRO A O 1
ATOM 2167 N N . ALA A 1 266 ? 4.836 0.806 -6.759 1.00 77.44 266 ALA A N 1
ATOM 2168 C CA . ALA A 1 266 ? 6.171 1.252 -6.377 1.00 77.44 266 ALA A CA 1
ATOM 2169 C C . ALA A 1 266 ? 6.384 1.286 -4.850 1.00 77.44 266 ALA A C 1
ATOM 2171 O O . ALA A 1 266 ? 7.527 1.311 -4.390 1.00 77.44 266 ALA A O 1
ATOM 2172 N N . ALA A 1 267 ? 5.305 1.258 -4.065 1.00 81.50 267 ALA A N 1
ATOM 2173 C CA . ALA A 1 267 ? 5.326 1.271 -2.606 1.00 81.50 267 ALA A CA 1
ATOM 2174 C C . ALA A 1 267 ? 5.210 -0.134 -1.990 1.00 81.50 267 ALA A C 1
ATOM 2176 O O . ALA A 1 267 ? 5.688 -0.360 -0.878 1.00 81.50 267 ALA A O 1
ATOM 2177 N N . VAL A 1 268 ? 4.605 -1.093 -2.698 1.00 81.25 268 VAL A N 1
ATOM 2178 C CA . VAL A 1 268 ? 4.357 -2.446 -2.179 1.00 81.25 268 VAL A CA 1
ATOM 2179 C C . VAL A 1 268 ? 5.508 -3.401 -2.538 1.00 81.25 268 VAL A C 1
ATOM 2181 O O . VAL A 1 268 ? 5.766 -3.635 -3.722 1.00 81.25 268 VAL A O 1
ATOM 2184 N N . PRO A 1 269 ? 6.191 -4.020 -1.553 1.00 78.44 269 PRO A N 1
ATOM 2185 C CA . PRO A 1 269 ? 7.227 -5.018 -1.789 1.00 78.44 269 PRO A CA 1
ATOM 2186 C C . PRO A 1 269 ? 6.770 -6.185 -2.668 1.00 78.44 269 PRO A C 1
ATOM 2188 O O . PRO A 1 269 ? 5.619 -6.613 -2.578 1.00 78.44 269 PRO A O 1
ATOM 2191 N N . PRO A 1 270 ? 7.686 -6.823 -3.422 1.00 74.81 270 PRO A N 1
ATOM 2192 C CA . PRO A 1 270 ? 7.337 -7.932 -4.312 1.00 74.81 270 PRO A CA 1
ATOM 2193 C C . PRO A 1 270 ? 6.590 -9.091 -3.635 1.00 74.81 270 PRO A C 1
ATOM 2195 O O . PRO A 1 270 ? 5.651 -9.640 -4.211 1.00 74.81 270 PRO A O 1
ATOM 2198 N N . HIS A 1 271 ? 6.972 -9.442 -2.404 1.00 77.25 271 HIS A N 1
ATOM 2199 C CA . HIS A 1 271 ? 6.346 -10.527 -1.639 1.00 77.25 271 HIS A CA 1
ATOM 2200 C C . HIS A 1 271 ? 4.920 -10.196 -1.160 1.00 77.25 271 HIS A C 1
ATOM 2202 O O . HIS A 1 271 ? 4.179 -11.101 -0.794 1.00 77.25 271 HIS A O 1
ATOM 2208 N N . MET A 1 272 ? 4.531 -8.919 -1.208 1.00 78.88 272 MET A N 1
ATOM 2209 C CA . MET A 1 272 ? 3.192 -8.410 -0.903 1.00 78.88 272 MET A CA 1
ATOM 2210 C C . MET A 1 272 ? 2.457 -7.939 -2.163 1.00 78.88 272 MET A C 1
ATOM 2212 O O . MET A 1 272 ? 1.440 -7.269 -2.063 1.00 78.88 272 MET A O 1
ATOM 2216 N N . SER A 1 273 ? 2.930 -8.280 -3.364 1.00 80.38 273 SER A N 1
ATOM 2217 C CA . SER A 1 273 ? 2.336 -7.804 -4.627 1.00 80.38 273 SER A CA 1
ATOM 2218 C C . SER A 1 273 ? 0.838 -8.106 -4.783 1.00 80.38 273 SER A C 1
ATOM 2220 O O . SER A 1 273 ? 0.146 -7.362 -5.471 1.00 80.38 273 SER A O 1
ATOM 2222 N N . ALA A 1 274 ? 0.313 -9.123 -4.090 1.00 78.31 274 ALA A N 1
ATOM 2223 C CA . ALA A 1 274 ? -1.123 -9.401 -4.005 1.00 78.31 274 ALA A CA 1
ATOM 2224 C C . ALA A 1 274 ? -1.943 -8.264 -3.354 1.00 78.31 274 ALA A C 1
ATOM 2226 O O . ALA A 1 274 ? -3.141 -8.170 -3.588 1.00 78.31 274 ALA A O 1
ATOM 2227 N N . GLN A 1 275 ? -1.312 -7.383 -2.573 1.00 83.25 275 GLN A N 1
ATOM 2228 C CA . GLN A 1 275 ? -1.956 -6.220 -1.956 1.00 83.25 275 GLN A CA 1
ATOM 2229 C C . GLN A 1 275 ? -2.130 -5.049 -2.933 1.00 83.25 275 GLN A C 1
ATOM 2231 O O . GLN A 1 275 ? -2.957 -4.178 -2.688 1.00 83.25 275 GLN A O 1
ATOM 2236 N N . ILE A 1 276 ? -1.375 -5.014 -4.041 1.00 86.06 276 ILE A N 1
ATOM 2237 C CA . ILE A 1 276 ? -1.451 -3.936 -5.040 1.00 86.06 276 ILE A CA 1
ATOM 2238 C C . ILE A 1 276 ? -2.877 -3.764 -5.586 1.00 86.06 276 ILE A C 1
ATOM 2240 O O . ILE A 1 276 ? -3.385 -2.646 -5.491 1.00 86.06 276 ILE A O 1
ATOM 2244 N N . PRO A 1 277 ? -3.551 -4.808 -6.119 1.00 84.81 277 PRO A N 1
ATOM 2245 C CA . PRO A 1 277 ? -4.922 -4.658 -6.605 1.00 84.81 277 PRO A CA 1
ATOM 2246 C C . PRO A 1 277 ? -5.890 -4.232 -5.492 1.00 84.81 277 PRO A C 1
ATOM 2248 O O . PRO A 1 277 ? -6.709 -3.355 -5.727 1.00 84.81 277 PRO A O 1
ATOM 2251 N N . VAL A 1 278 ? -5.736 -4.750 -4.265 1.00 83.81 278 VAL A N 1
ATOM 2252 C CA . VAL A 1 278 ? -6.555 -4.357 -3.097 1.00 83.81 278 VAL A CA 1
ATOM 2253 C C . VAL A 1 278 ? -6.444 -2.870 -2.810 1.00 83.81 278 VAL A C 1
ATOM 2255 O O . VAL A 1 278 ? -7.445 -2.174 -2.677 1.00 83.81 278 VAL A O 1
ATOM 2258 N N . LEU A 1 279 ? -5.215 -2.373 -2.712 1.00 87.19 279 LEU A N 1
ATOM 2259 C CA . LEU A 1 279 ? -4.952 -0.970 -2.440 1.00 87.19 279 LEU A CA 1
ATOM 2260 C C . LEU A 1 279 ? -5.467 -0.082 -3.569 1.00 87.19 279 LEU A C 1
ATOM 2262 O O . LEU A 1 279 ? -6.096 0.933 -3.292 1.00 87.19 279 LEU A O 1
ATOM 2266 N N . GLN A 1 280 ? -5.255 -0.473 -4.826 1.00 90.00 280 GLN A N 1
ATOM 2267 C CA . GLN A 1 280 ? -5.768 0.275 -5.971 1.00 90.00 280 GLN A CA 1
ATOM 2268 C C . GLN A 1 280 ? -7.297 0.315 -5.993 1.00 90.00 280 G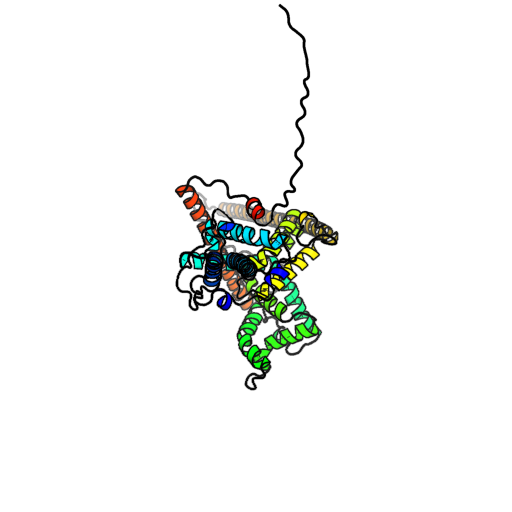LN A C 1
ATOM 2270 O O . GLN A 1 280 ? -7.842 1.389 -6.210 1.00 90.00 280 GLN A O 1
ATOM 2275 N N . GLU A 1 281 ? -7.982 -0.791 -5.701 1.00 87.50 281 GLU A N 1
ATOM 2276 C CA . GLU A 1 281 ? -9.445 -0.823 -5.596 1.00 87.50 281 GLU A CA 1
ATOM 2277 C C . GLU A 1 281 ? -9.965 0.034 -4.439 1.00 87.50 281 GLU A C 1
ATOM 2279 O O . GLU A 1 281 ? -10.957 0.739 -4.597 1.00 87.50 281 GLU A O 1
ATOM 2284 N N . ILE A 1 282 ? -9.292 0.025 -3.284 1.00 88.75 282 ILE A N 1
ATOM 2285 C CA . ILE A 1 282 ? -9.665 0.887 -2.155 1.00 88.75 282 ILE A CA 1
ATOM 2286 C C . ILE A 1 282 ? -9.488 2.364 -2.521 1.00 88.75 282 ILE A C 1
ATOM 2288 O O . ILE A 1 282 ? -10.347 3.184 -2.195 1.00 88.75 282 ILE A O 1
ATOM 2292 N N . ILE A 1 283 ? -8.392 2.709 -3.199 1.00 91.44 283 ILE A N 1
ATOM 2293 C CA . ILE A 1 283 ? -8.142 4.076 -3.660 1.00 91.44 283 ILE A CA 1
ATOM 2294 C C . ILE A 1 283 ? -9.162 4.466 -4.728 1.00 91.44 283 ILE A C 1
ATOM 2296 O O . ILE A 1 283 ? -9.709 5.557 -4.652 1.00 91.44 283 ILE A O 1
ATOM 2300 N N . ASP A 1 284 ? -9.475 3.584 -5.678 1.00 90.25 284 ASP A N 1
ATOM 2301 C CA . ASP A 1 284 ? -10.497 3.826 -6.697 1.00 90.25 284 ASP A CA 1
ATOM 2302 C C . ASP A 1 284 ? -11.877 4.027 -6.067 1.00 90.25 284 ASP A C 1
ATOM 2304 O O . ASP A 1 284 ? -12.543 5.002 -6.395 1.00 90.25 284 ASP A O 1
ATOM 2308 N N . ALA A 1 285 ? -12.265 3.199 -5.096 1.00 89.00 285 ALA A N 1
ATOM 2309 C CA . ALA A 1 285 ? -13.504 3.381 -4.345 1.00 89.00 285 ALA A CA 1
ATOM 2310 C C . ALA A 1 285 ? -13.517 4.704 -3.565 1.00 89.00 285 ALA A C 1
ATOM 2312 O O . ALA A 1 285 ? -14.554 5.352 -3.463 1.00 89.00 285 ALA A O 1
ATOM 2313 N N . CYS A 1 286 ? -12.369 5.126 -3.030 1.00 90.50 286 CYS A N 1
ATOM 2314 C CA . CYS A 1 286 ? -12.223 6.426 -2.387 1.00 90.50 286 CYS A CA 1
ATOM 2315 C C . CYS A 1 286 ? -12.339 7.580 -3.392 1.00 90.50 286 CYS A C 1
ATOM 2317 O O . CYS A 1 286 ? -12.952 8.598 -3.083 1.00 90.50 286 CYS A O 1
ATOM 2319 N N . ILE A 1 287 ? -11.762 7.443 -4.588 1.00 92.44 287 ILE A N 1
ATOM 2320 C CA . ILE A 1 287 ? -11.914 8.430 -5.657 1.00 92.44 287 ILE A CA 1
ATOM 2321 C C . ILE A 1 287 ? -13.385 8.514 -6.060 1.00 92.44 287 ILE A C 1
ATOM 2323 O O . ILE A 1 287 ? -13.921 9.612 -6.125 1.00 92.44 287 ILE A O 1
ATOM 2327 N N . ASP A 1 288 ? -14.052 7.377 -6.250 1.00 90.94 288 ASP A N 1
ATOM 2328 C CA . ASP A 1 288 ? -15.456 7.314 -6.656 1.00 90.94 288 ASP A CA 1
ATOM 2329 C C . ASP A 1 288 ? -16.426 7.761 -5.544 1.00 90.94 288 ASP A C 1
ATOM 2331 O O . ASP A 1 288 ? -17.562 8.121 -5.846 1.00 90.94 288 ASP A O 1
ATOM 2335 N N . GLU A 1 289 ? -16.001 7.780 -4.273 1.00 91.88 289 GLU A N 1
ATOM 2336 C CA . GLU A 1 289 ? -16.761 8.359 -3.151 1.00 91.88 289 GLU A CA 1
ATOM 2337 C C . GLU A 1 289 ? -16.853 9.893 -3.276 1.00 91.88 289 GLU A C 1
ATOM 2339 O O . GLU A 1 289 ? -17.909 10.464 -3.005 1.00 91.88 289 GLU A O 1
ATOM 2344 N N . PHE A 1 290 ? -15.785 10.562 -3.729 1.00 93.56 290 PHE A N 1
ATOM 2345 C CA . PHE A 1 290 ? -15.701 12.033 -3.737 1.00 93.56 290 PHE A CA 1
ATOM 2346 C C . PHE A 1 290 ? -15.759 12.679 -5.122 1.00 93.56 290 PHE A C 1
ATOM 2348 O O . PHE A 1 290 ? -16.124 13.850 -5.243 1.00 93.56 290 PHE A O 1
ATOM 2355 N N . PHE A 1 291 ? -15.406 11.937 -6.168 1.00 94.38 291 PHE A N 1
ATOM 2356 C CA . PHE A 1 291 ? -15.249 12.455 -7.517 1.00 94.38 291 PHE A CA 1
ATOM 2357 C C . PHE A 1 291 ? -16.029 11.631 -8.548 1.00 94.38 291 PHE A C 1
ATOM 2359 O O . PHE A 1 291 ? -16.244 10.426 -8.409 1.00 94.38 291 PHE A O 1
ATOM 2366 N N . ASP A 1 292 ? -16.457 12.307 -9.608 1.00 90.75 292 ASP A N 1
ATOM 2367 C CA . ASP A 1 292 ? -16.926 11.705 -10.843 1.00 90.75 292 ASP A CA 1
ATOM 2368 C C . ASP A 1 292 ? -15.801 11.736 -11.887 1.00 90.75 292 ASP A C 1
ATOM 2370 O O . ASP A 1 292 ? -15.217 12.783 -12.194 1.00 90.75 292 ASP A O 1
ATOM 2374 N N . ARG A 1 293 ? -15.500 10.551 -12.420 1.00 87.56 293 ARG A N 1
ATOM 2375 C CA . ARG A 1 293 ? -14.496 10.306 -13.463 1.00 87.56 293 ARG A CA 1
ATOM 2376 C C . ARG A 1 293 ? -15.130 9.940 -14.808 1.00 87.56 293 ARG A C 1
ATOM 2378 O O . ARG A 1 293 ? -14.418 9.544 -15.732 1.00 87.56 293 ARG A O 1
ATOM 2385 N N . SER A 1 294 ? -16.457 10.014 -14.927 1.00 80.56 294 SER A N 1
ATOM 2386 C CA . SER A 1 294 ? -17.188 9.606 -16.125 1.00 80.56 294 SER A CA 1
ATOM 2387 C C . SER A 1 294 ? -16.674 10.331 -17.380 1.00 80.56 294 SER A C 1
ATOM 2389 O O . SER A 1 294 ? -16.533 11.551 -17.428 1.00 80.56 294 SER A O 1
ATOM 2391 N N . GLY A 1 295 ? -16.317 9.555 -18.410 1.00 72.19 295 GLY A N 1
ATOM 2392 C CA . GLY A 1 295 ? -15.801 10.089 -19.678 1.00 72.19 295 GLY A CA 1
ATOM 2393 C C . GLY A 1 295 ? -14.370 10.646 -19.637 1.00 72.19 295 GLY A C 1
ATOM 2394 O O . GLY A 1 295 ? -13.915 11.207 -20.635 1.00 72.19 295 GLY A O 1
ATOM 2395 N N . VAL A 1 296 ? -13.641 10.479 -18.530 1.00 74.12 296 VAL A N 1
ATOM 2396 C CA . VAL A 1 296 ? -12.259 10.948 -18.369 1.00 74.12 296 VAL A CA 1
ATOM 2397 C C . VAL A 1 296 ? -11.295 9.751 -18.351 1.00 74.12 296 VAL A C 1
ATOM 2399 O O . VAL A 1 296 ? -11.564 8.756 -17.678 1.00 74.12 296 VAL A O 1
ATOM 2402 N N . PRO A 1 297 ? -10.154 9.799 -19.069 1.00 72.12 297 PRO A N 1
ATOM 2403 C CA . PRO A 1 297 ? -9.118 8.778 -18.938 1.00 72.12 297 PRO A CA 1
ATOM 2404 C C . PRO A 1 297 ? -8.661 8.633 -17.479 1.00 72.12 297 PRO A C 1
ATOM 2406 O O . PRO A 1 297 ? -8.443 9.633 -16.803 1.00 72.12 297 PRO A O 1
ATOM 2409 N N . ALA A 1 298 ? -8.426 7.404 -17.010 1.00 64.50 298 ALA A N 1
ATOM 2410 C CA . ALA A 1 298 ? -8.077 7.114 -15.609 1.00 64.50 298 ALA A CA 1
ATOM 2411 C C . ALA A 1 298 ? -6.846 7.875 -15.063 1.00 64.50 298 ALA A C 1
ATOM 2413 O O . ALA A 1 298 ? -6.659 7.952 -13.851 1.00 64.50 298 ALA A O 1
ATOM 2414 N N . LEU A 1 299 ? -6.009 8.423 -15.951 1.00 66.06 299 LEU A N 1
ATOM 2415 C CA . LEU A 1 299 ? -4.778 9.146 -15.628 1.00 66.06 299 LEU A CA 1
ATOM 2416 C C . LEU A 1 299 ? -4.904 10.680 -15.690 1.00 66.06 299 LEU A C 1
ATOM 2418 O O . LEU A 1 299 ? -3.924 11.352 -15.405 1.00 66.06 299 LEU A O 1
ATOM 2422 N N . ALA A 1 300 ? -6.058 11.234 -16.073 1.00 73.88 300 ALA A N 1
ATOM 2423 C CA . ALA A 1 300 ? -6.276 12.683 -16.153 1.00 73.88 300 ALA A CA 1
ATOM 2424 C C . ALA A 1 300 ? -7.028 13.171 -14.903 1.00 73.88 300 ALA A C 1
ATOM 2426 O O . ALA A 1 300 ? -8.260 13.225 -14.893 1.00 73.88 300 ALA A O 1
ATOM 2427 N N . ASP A 1 301 ? -6.290 13.432 -13.822 1.00 75.31 301 ASP A N 1
ATOM 2428 C CA . ASP A 1 301 ? -6.846 13.860 -12.533 1.00 75.31 301 ASP A CA 1
ATOM 2429 C C . ASP A 1 301 ? -7.434 15.274 -12.577 1.00 75.31 301 ASP A C 1
ATOM 2431 O O . ASP A 1 301 ? -8.489 15.529 -11.994 1.00 75.31 301 ASP A O 1
ATOM 2435 N N . ASP A 1 302 ? -6.817 16.172 -13.343 1.00 76.00 302 ASP A N 1
ATOM 2436 C CA . ASP A 1 302 ? -7.243 17.547 -13.616 1.00 76.00 302 ASP A CA 1
ATOM 2437 C C . ASP A 1 302 ? -8.730 17.675 -13.997 1.00 76.00 302 ASP A C 1
ATOM 2439 O O . ASP A 1 302 ? -9.373 18.681 -13.680 1.00 76.00 302 ASP A O 1
ATOM 2443 N N . ARG A 1 303 ? -9.304 16.631 -14.602 1.00 79.19 303 ARG A N 1
ATOM 2444 C CA . ARG A 1 303 ? -10.687 16.602 -15.100 1.00 79.19 303 ARG A CA 1
ATOM 2445 C C . ARG A 1 303 ? -11.695 15.913 -14.185 1.00 79.19 303 ARG A C 1
ATOM 2447 O O . ARG A 1 303 ? -12.870 15.850 -14.547 1.00 79.19 303 ARG A O 1
ATOM 2454 N N . TRP A 1 304 ? -11.285 15.402 -13.025 1.00 89.19 304 TRP A N 1
ATOM 2455 C CA . TRP A 1 304 ? -12.215 14.790 -12.072 1.00 89.19 304 TRP A CA 1
ATOM 2456 C C . TRP A 1 304 ? -13.155 15.852 -11.500 1.00 89.19 304 TRP A C 1
ATOM 2458 O O . TRP A 1 304 ? -12.709 16.877 -10.981 1.00 89.19 304 TRP A O 1
ATOM 2468 N N . ARG A 1 305 ? -14.465 15.624 -11.588 1.00 90.50 305 ARG A N 1
ATOM 2469 C CA . ARG A 1 305 ? -15.470 16.551 -11.045 1.00 90.50 305 ARG A CA 1
ATOM 2470 C C . ARG A 1 305 ? -15.805 16.153 -9.621 1.00 90.50 305 ARG A C 1
ATOM 2472 O O . ARG A 1 305 ? -15.845 14.969 -9.323 1.00 90.50 305 ARG A O 1
ATOM 2479 N N . ILE A 1 306 ? -16.014 17.116 -8.733 1.00 93.50 306 ILE A N 1
ATOM 2480 C CA . ILE A 1 306 ? -16.454 16.811 -7.366 1.00 93.50 306 ILE A CA 1
ATOM 2481 C C . ILE A 1 306 ? -17.907 16.327 -7.444 1.00 93.50 306 ILE A C 1
ATOM 2483 O O . ILE A 1 306 ? -18.690 16.849 -8.239 1.00 93.50 306 ILE A O 1
ATOM 2487 N N . ARG A 1 307 ? -18.260 15.308 -6.661 1.00 94.25 307 ARG A N 1
ATOM 2488 C CA . ARG A 1 307 ? -19.647 14.847 -6.540 1.00 94.25 307 ARG A CA 1
ATOM 2489 C C . ARG A 1 307 ? -20.461 15.795 -5.668 1.00 94.25 307 ARG A C 1
ATOM 2491 O O . ARG A 1 307 ? -19.976 16.250 -4.635 1.00 94.25 307 ARG A O 1
ATOM 2498 N N . GLU A 1 308 ? -21.726 16.010 -6.015 1.00 91.38 308 GLU A N 1
ATOM 2499 C CA . GLU A 1 308 ? -22.622 16.833 -5.193 1.00 91.38 308 GLU A CA 1
ATOM 2500 C C . GLU A 1 308 ? -22.751 16.290 -3.763 1.00 91.38 308 GLU A C 1
ATOM 2502 O O . GLU A 1 308 ? -22.821 17.055 -2.802 1.00 91.38 308 GLU A O 1
ATOM 2507 N N . GLU A 1 309 ? -22.762 14.965 -3.589 1.00 91.88 309 GLU A N 1
ATOM 2508 C CA . GLU A 1 309 ? -22.838 14.352 -2.263 1.00 91.88 309 GLU A CA 1
ATOM 2509 C C . GLU A 1 309 ? -21.602 14.664 -1.410 1.00 91.88 309 GLU A C 1
ATOM 2511 O O . GLU A 1 309 ? -21.723 14.830 -0.195 1.00 91.88 309 GLU A O 1
ATOM 2516 N N . ALA A 1 310 ? -20.430 14.790 -2.038 1.00 90.62 310 ALA A N 1
ATOM 2517 C CA . ALA A 1 310 ? -19.185 15.146 -1.368 1.00 90.62 310 ALA A CA 1
ATOM 2518 C C . ALA A 1 310 ? -19.185 16.612 -0.912 1.00 90.62 310 ALA A C 1
ATOM 2520 O O . ALA A 1 310 ? -18.777 16.908 0.212 1.00 90.62 310 ALA A O 1
ATOM 2521 N N . GLU A 1 311 ? -19.708 17.522 -1.737 1.00 89.81 311 GLU A N 1
ATOM 2522 C CA . GLU A 1 311 ? -19.876 18.931 -1.359 1.00 89.81 311 GLU A CA 1
ATOM 2523 C C . GLU A 1 311 ? -20.856 19.084 -0.192 1.00 89.81 311 GLU A C 1
ATOM 2525 O O . GLU A 1 311 ? -20.559 19.771 0.788 1.00 89.81 311 GLU A O 1
ATOM 2530 N N . ARG A 1 312 ? -21.991 18.372 -0.239 1.00 90.88 312 ARG A N 1
ATOM 2531 C CA . ARG A 1 312 ? -22.959 18.342 0.871 1.00 90.88 312 ARG A CA 1
ATOM 2532 C C . ARG A 1 312 ? -22.341 17.771 2.143 1.00 90.88 312 ARG A C 1
ATOM 2534 O O . ARG A 1 312 ? -22.590 18.298 3.224 1.00 90.88 312 ARG A O 1
ATOM 2541 N N . PHE A 1 313 ? -21.532 16.718 2.025 1.00 88.81 313 PHE A N 1
ATOM 2542 C CA . PHE A 1 313 ? -20.804 16.149 3.155 1.00 88.81 313 PHE A CA 1
ATOM 2543 C C . PHE A 1 313 ? -19.864 17.175 3.799 1.00 88.81 313 PHE A C 1
ATOM 2545 O O . PHE A 1 313 ? -19.895 17.329 5.019 1.00 88.81 313 PHE A O 1
ATOM 2552 N N . ALA A 1 314 ? -19.070 17.905 3.008 1.00 89.94 314 ALA A N 1
ATOM 2553 C CA . ALA A 1 314 ? -18.173 18.933 3.536 1.00 89.94 314 ALA A CA 1
ATOM 2554 C C . ALA A 1 314 ? -18.945 20.052 4.251 1.00 89.94 314 ALA A C 1
ATOM 2556 O O . ALA A 1 314 ? -18.621 20.371 5.393 1.00 89.94 314 ALA A O 1
ATOM 2557 N N . ALA A 1 315 ? -20.027 20.557 3.648 1.00 88.12 315 ALA A N 1
ATOM 2558 C CA . ALA A 1 315 ? -20.873 21.582 4.263 1.00 88.12 315 ALA A CA 1
ATOM 2559 C C . ALA A 1 315 ? -21.479 21.119 5.605 1.00 88.12 315 ALA A C 1
ATOM 2561 O O . ALA A 1 315 ? -21.450 21.849 6.595 1.00 88.12 315 ALA A O 1
ATOM 2562 N N . GLN A 1 316 ? -21.970 19.875 5.675 1.00 90.06 316 GLN A N 1
ATOM 2563 C CA . GLN A 1 316 ? -22.501 19.295 6.917 1.00 90.06 316 GLN A CA 1
ATOM 2564 C C . GLN A 1 316 ? -21.427 19.137 7.999 1.00 90.06 316 GLN A C 1
ATOM 2566 O O . GLN A 1 316 ? -21.701 19.335 9.186 1.00 90.06 316 GLN A O 1
ATOM 2571 N N . GLN A 1 317 ? -20.207 18.750 7.618 1.00 87.56 317 GLN A N 1
ATOM 2572 C CA . GLN A 1 317 ? -19.103 18.626 8.569 1.00 87.56 317 GLN A CA 1
ATOM 2573 C C . GLN A 1 317 ? -18.625 19.986 9.067 1.00 87.56 317 GLN A C 1
ATOM 2575 O O . GLN A 1 317 ? -18.316 20.112 10.253 1.00 87.56 317 GLN A O 1
ATOM 2580 N N . GLU A 1 318 ? -18.593 20.998 8.203 1.00 87.00 318 GLU A N 1
ATOM 2581 C CA . GLU A 1 318 ? -18.271 22.369 8.581 1.00 87.00 318 GLU A CA 1
ATOM 2582 C C . GLU A 1 318 ? -19.262 22.882 9.632 1.00 87.00 318 GLU A C 1
ATOM 2584 O O . GLU A 1 318 ? -18.836 23.225 10.739 1.00 87.00 318 GLU A O 1
ATOM 2589 N N . GLU A 1 319 ? -20.569 22.780 9.366 1.00 87.50 319 GLU A N 1
ATOM 2590 C CA . GLU A 1 319 ? -21.635 23.147 10.308 1.00 87.50 319 GLU A CA 1
ATOM 2591 C C . GLU A 1 319 ? -21.506 22.385 11.641 1.00 87.50 319 GLU A C 1
ATOM 2593 O O . GLU A 1 319 ? -21.494 22.971 12.730 1.00 87.50 319 GLU A O 1
ATOM 2598 N N . ALA A 1 320 ? -21.322 21.061 11.584 1.00 87.00 320 ALA A N 1
ATOM 2599 C CA . ALA A 1 320 ? -21.125 20.245 12.780 1.00 87.00 320 ALA A CA 1
ATOM 2600 C C . ALA A 1 320 ? -19.858 20.645 13.562 1.00 87.00 320 ALA A C 1
ATOM 2602 O O . ALA A 1 320 ? -19.839 20.588 14.801 1.00 87.00 320 ALA A O 1
ATOM 2603 N N . SER A 1 321 ? -18.796 21.056 12.863 1.00 84.06 321 SER A N 1
ATOM 2604 C CA . SER A 1 321 ? -17.549 21.520 13.472 1.00 84.06 321 SER A CA 1
ATOM 2605 C C . SER A 1 321 ? -17.745 22.846 14.206 1.00 84.06 321 SER A C 1
ATOM 2607 O O . SER A 1 321 ? -17.233 23.004 15.319 1.00 84.06 321 SER A O 1
ATOM 2609 N N . GLU A 1 322 ? -18.530 23.767 13.647 1.00 86.62 322 GLU A N 1
ATOM 2610 C CA . GLU A 1 322 ? -18.860 25.049 14.265 1.00 86.62 322 GLU A CA 1
ATOM 2611 C C . GLU A 1 322 ? -19.714 24.855 15.516 1.00 86.62 322 GLU A C 1
ATOM 2613 O O . GLU A 1 322 ? -19.375 25.375 16.585 1.00 86.62 322 GLU A O 1
ATOM 2618 N N . ILE A 1 323 ? -20.742 24.004 15.438 1.00 88.00 323 ILE A N 1
ATOM 2619 C CA . ILE A 1 323 ? -21.567 23.623 16.594 1.00 88.00 323 ILE A CA 1
ATOM 2620 C C . ILE A 1 323 ? -20.689 23.014 17.695 1.00 88.00 323 ILE A C 1
ATOM 2622 O O . ILE A 1 323 ? -20.823 23.344 18.880 1.00 88.00 323 ILE A O 1
ATOM 2626 N N . ARG A 1 324 ? -19.748 22.132 17.332 1.00 84.69 324 ARG A N 1
ATOM 2627 C CA . ARG A 1 324 ? -18.821 21.523 18.294 1.00 84.69 324 ARG A CA 1
ATOM 2628 C C . ARG A 1 324 ? -17.894 22.567 18.922 1.00 84.69 324 ARG A C 1
ATOM 2630 O O . ARG A 1 324 ? -17.734 22.549 20.143 1.00 84.69 324 ARG A O 1
ATOM 2637 N N . LYS A 1 325 ? -17.320 23.484 18.135 1.00 84.62 325 LYS A N 1
ATOM 2638 C CA . LYS A 1 325 ? -16.483 24.592 18.634 1.00 84.62 325 LYS A CA 1
ATOM 2639 C C . LYS A 1 325 ? -17.266 25.477 19.607 1.00 84.62 325 LYS A C 1
ATOM 2641 O O . LYS A 1 325 ? -16.779 25.738 20.707 1.00 84.62 325 LYS A O 1
ATOM 2646 N N . ALA A 1 326 ? -18.502 25.843 19.268 1.00 88.56 326 ALA A N 1
ATOM 2647 C CA . ALA A 1 326 ? -19.381 26.626 20.135 1.00 88.56 326 ALA A CA 1
ATOM 2648 C C . ALA A 1 326 ? -19.688 25.902 21.460 1.00 88.56 326 ALA A C 1
ATOM 2650 O O . ALA A 1 326 ? -19.638 26.504 22.535 1.00 88.56 326 ALA A O 1
ATOM 2651 N N . ASN A 1 327 ? -19.939 24.590 21.415 1.00 87.56 327 ASN A N 1
ATOM 2652 C CA . ASN A 1 327 ? -20.180 23.777 22.611 1.00 87.56 327 ASN A CA 1
ATOM 2653 C C . ASN A 1 327 ? -18.938 23.634 23.503 1.00 87.56 327 ASN A C 1
ATOM 2655 O O . ASN A 1 327 ? -19.052 23.680 24.735 1.00 87.56 327 ASN A O 1
ATOM 2659 N N . ILE A 1 328 ? -17.753 23.484 22.905 1.00 81.69 328 ILE A N 1
ATOM 2660 C CA . ILE A 1 328 ? -16.479 23.456 23.635 1.00 81.69 328 ILE A CA 1
ATOM 2661 C C . ILE A 1 328 ? -16.249 24.801 24.322 1.00 81.69 328 ILE A C 1
ATOM 2663 O O . ILE A 1 328 ? -15.955 24.829 25.516 1.00 81.69 328 ILE A O 1
ATOM 2667 N N . GLU A 1 329 ? -16.443 25.909 23.611 1.00 85.50 329 GLU A N 1
ATOM 2668 C CA . GLU A 1 329 ? -16.272 27.255 24.159 1.00 85.50 329 GLU A CA 1
ATOM 2669 C C . GLU A 1 329 ? -17.266 27.537 25.296 1.00 85.50 329 GLU A C 1
ATOM 2671 O O . GLU A 1 329 ? -16.886 27.992 26.376 1.00 85.50 329 GLU A O 1
ATOM 2676 N N . LYS A 1 330 ? -18.535 27.146 25.129 1.00 89.88 330 LYS A N 1
ATOM 2677 C CA . LYS A 1 330 ? -19.547 27.204 26.196 1.00 89.88 330 LYS A CA 1
ATOM 2678 C C . LYS A 1 330 ? -19.129 26.394 27.427 1.00 89.88 330 LYS A C 1
ATOM 2680 O O . LYS A 1 330 ? -19.325 26.844 28.556 1.00 89.88 330 LYS A O 1
ATOM 2685 N N . SER A 1 331 ? -18.545 25.213 27.227 1.00 82.19 331 SER A N 1
ATOM 2686 C CA . SER A 1 331 ? -18.055 24.360 28.317 1.00 82.19 331 SER A CA 1
ATOM 2687 C C . SER A 1 331 ? -16.834 24.969 29.012 1.00 82.19 331 SER A C 1
ATOM 2689 O O . SER A 1 331 ? -16.787 24.988 30.241 1.00 82.19 331 SER A O 1
ATOM 2691 N N . ARG A 1 332 ? -15.894 25.550 28.252 1.00 80.25 332 ARG A 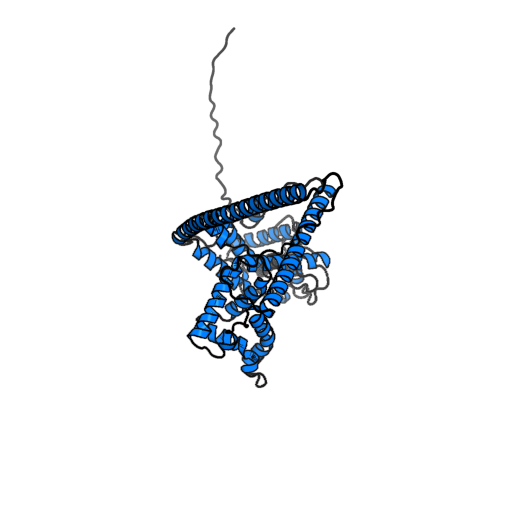N 1
ATOM 2692 C CA . ARG A 1 332 ? -14.740 26.287 28.790 1.00 80.25 332 ARG A CA 1
ATOM 2693 C C . ARG A 1 332 ? -15.175 27.465 29.652 1.00 80.25 332 ARG A C 1
ATOM 2695 O O . ARG A 1 332 ? -14.699 27.591 30.776 1.00 80.25 332 ARG A O 1
ATOM 2702 N N . ARG A 1 333 ? -16.138 28.267 29.188 1.00 85.75 333 ARG A N 1
ATOM 2703 C CA . ARG A 1 333 ? -16.698 29.384 29.966 1.00 85.75 333 ARG A CA 1
ATOM 2704 C C . ARG A 1 333 ? -17.342 28.922 31.270 1.00 85.75 333 ARG A C 1
ATOM 2706 O O . ARG A 1 333 ? -17.130 29.553 32.299 1.00 85.75 333 ARG A O 1
ATOM 2713 N N . LYS A 1 334 ? -18.083 27.806 31.256 1.00 87.38 334 LYS A N 1
ATOM 2714 C CA . LYS A 1 334 ? -18.658 27.220 32.480 1.00 87.38 334 LYS A CA 1
ATOM 2715 C C . LYS A 1 334 ? -17.581 26.775 33.471 1.00 87.38 334 LYS A C 1
ATOM 2717 O O . LYS A 1 334 ? -17.709 27.066 34.655 1.00 87.38 334 LYS A O 1
ATOM 2722 N N . ILE A 1 335 ? -16.534 26.099 32.993 1.00 81.38 335 ILE A N 1
ATOM 2723 C CA . ILE A 1 335 ? -15.410 25.662 33.834 1.00 81.38 335 ILE A CA 1
ATOM 2724 C C . ILE A 1 335 ? -14.690 26.874 34.432 1.00 81.38 335 ILE A C 1
ATOM 2726 O O . ILE A 1 335 ? -14.457 26.902 35.637 1.00 81.38 335 ILE A O 1
ATOM 2730 N N . LEU A 1 336 ? -14.399 27.898 33.623 1.00 78.94 336 LEU A N 1
ATOM 2731 C CA . LEU A 1 336 ? -13.771 29.133 34.094 1.00 78.94 336 LEU A CA 1
ATOM 2732 C C . LEU A 1 336 ? -14.639 29.844 35.136 1.00 78.94 336 LEU A C 1
ATOM 2734 O O . LEU A 1 336 ? -14.139 30.180 36.202 1.00 78.94 336 LEU A O 1
ATOM 2738 N N . ALA A 1 337 ? -15.940 30.010 34.889 1.00 83.88 337 ALA A N 1
ATOM 2739 C CA . ALA A 1 337 ? -16.850 30.632 35.850 1.00 83.88 337 ALA A CA 1
ATOM 2740 C C . ALA A 1 337 ? -16.924 29.852 37.177 1.00 83.88 337 ALA A C 1
ATOM 2742 O O . ALA A 1 337 ? -16.926 30.457 38.249 1.00 83.88 337 ALA A O 1
ATOM 2743 N N . ALA A 1 338 ? -16.944 28.516 37.120 1.00 80.44 338 ALA A N 1
ATOM 2744 C CA . ALA A 1 338 ? -16.904 27.671 38.311 1.00 80.44 338 ALA A CA 1
ATOM 2745 C C . ALA A 1 338 ? -15.572 27.808 39.070 1.00 80.44 338 ALA A C 1
ATOM 2747 O O . ALA A 1 338 ? -15.584 27.919 40.295 1.00 80.44 338 ALA A O 1
ATOM 2748 N N . ALA A 1 339 ? -14.444 27.862 38.356 1.00 73.25 339 ALA A N 1
ATOM 2749 C CA . ALA A 1 339 ? -13.123 28.069 38.943 1.00 73.25 339 ALA A CA 1
ATOM 2750 C C . ALA A 1 339 ? -12.996 29.451 39.602 1.00 73.25 339 ALA A C 1
ATOM 2752 O O . ALA A 1 339 ? -12.530 29.537 40.735 1.00 73.25 339 ALA A O 1
ATOM 2753 N N . VAL A 1 340 ? -13.477 30.517 38.947 1.00 78.38 340 VAL A N 1
ATOM 2754 C CA . VAL A 1 340 ? -13.518 31.869 39.530 1.00 78.38 340 VAL A CA 1
ATOM 2755 C C . VAL A 1 340 ? -14.378 31.882 40.790 1.00 78.38 340 VAL A C 1
ATOM 2757 O O . VAL A 1 340 ? -13.923 32.356 41.825 1.00 78.38 340 VAL A O 1
ATOM 2760 N N . LYS A 1 341 ? -15.583 31.299 40.752 1.00 85.19 341 LYS A N 1
ATOM 2761 C CA . LYS A 1 341 ? -16.460 31.218 41.929 1.00 85.19 341 LYS A CA 1
ATOM 2762 C C . LYS A 1 341 ? -15.808 30.450 43.085 1.00 85.19 341 LYS A C 1
ATOM 2764 O O . LYS A 1 341 ? -15.918 30.876 44.233 1.00 85.19 341 LYS A O 1
ATOM 2769 N N . ALA A 1 342 ? -15.129 29.340 42.795 1.00 72.25 342 ALA A N 1
ATOM 2770 C CA . ALA A 1 342 ? -14.400 28.570 43.799 1.00 72.25 342 ALA A CA 1
ATOM 2771 C C . ALA A 1 342 ? -13.237 29.376 44.402 1.00 72.25 342 ALA A C 1
ATOM 2773 O O . ALA A 1 342 ? -13.085 29.393 45.620 1.00 72.25 342 ALA A O 1
ATOM 2774 N N . ALA A 1 343 ? -12.469 30.093 43.576 1.00 61.25 343 ALA A N 1
ATOM 2775 C CA . ALA A 1 343 ? -11.379 30.952 44.032 1.00 61.25 343 ALA A CA 1
ATOM 2776 C C . ALA A 1 343 ? -11.878 32.130 44.886 1.00 61.25 343 ALA A C 1
ATOM 2778 O O . ALA A 1 343 ? -11.298 32.412 45.932 1.00 61.25 343 ALA A O 1
ATOM 2779 N N . SER A 1 344 ? -12.974 32.786 44.489 1.00 72.12 344 SER A N 1
ATOM 2780 C CA . SER A 1 344 ? -13.613 33.849 45.277 1.00 72.12 344 SER A CA 1
ATOM 2781 C C . SER A 1 344 ? -14.078 33.348 46.640 1.00 72.12 344 SER A C 1
ATOM 2783 O O . SER A 1 344 ? -13.772 33.982 47.644 1.00 72.12 344 SER A O 1
ATOM 2785 N N . LYS A 1 345 ? -14.735 32.182 46.691 1.00 77.69 345 LYS A N 1
ATOM 2786 C CA . LYS A 1 345 ? -15.151 31.567 47.957 1.00 77.69 345 LYS A CA 1
ATOM 2787 C C . LYS A 1 345 ? -13.949 31.255 48.854 1.00 77.69 345 LYS A C 1
ATOM 2789 O O . LYS A 1 345 ? -13.970 31.571 50.033 1.00 77.69 345 LYS A O 1
ATOM 2794 N N . LEU A 1 346 ? -12.878 30.699 48.288 1.00 68.88 346 LEU A N 1
ATOM 2795 C CA . LEU A 1 346 ? -11.662 30.371 49.036 1.00 68.88 346 LEU A CA 1
ATOM 2796 C C . LEU A 1 346 ? -10.980 31.633 49.596 1.00 68.88 346 LEU A C 1
ATOM 2798 O O . LEU A 1 346 ? -10.491 31.622 50.722 1.00 68.88 346 LEU A O 1
ATOM 2802 N N . MET A 1 347 ? -11.004 32.745 48.851 1.00 65.12 347 MET A N 1
ATOM 2803 C CA . MET A 1 347 ? -10.538 34.050 49.335 1.00 65.12 347 MET A CA 1
ATOM 2804 C C . MET A 1 347 ? -11.424 34.633 50.446 1.00 65.12 347 MET A C 1
ATOM 2806 O O . MET A 1 347 ? -10.899 35.249 51.374 1.00 65.12 347 MET A O 1
ATOM 2810 N N . GLU A 1 348 ? -12.747 34.470 50.369 1.00 74.00 348 GLU A N 1
ATOM 2811 C CA . GLU A 1 348 ? -13.675 34.877 51.434 1.00 74.00 348 GLU A CA 1
ATOM 2812 C C . GLU A 1 348 ? -13.468 34.047 52.703 1.00 74.00 348 GLU A C 1
ATOM 2814 O O . GLU A 1 348 ? -13.291 34.626 53.774 1.00 74.00 348 GLU A O 1
ATOM 2819 N N . ASP A 1 349 ? -13.389 32.721 52.574 1.00 68.50 349 ASP A N 1
ATOM 2820 C CA . ASP A 1 349 ? -13.117 31.798 53.679 1.00 68.50 349 ASP A CA 1
ATOM 2821 C C . ASP A 1 349 ? -11.761 32.126 54.339 1.00 68.50 349 ASP A C 1
ATOM 2823 O O . ASP A 1 349 ? -11.654 32.172 55.566 1.00 68.50 349 ASP A O 1
ATOM 2827 N N . TYR A 1 350 ? -10.736 32.451 53.540 1.00 66.38 350 TYR A N 1
ATOM 2828 C CA . TYR A 1 350 ? -9.427 32.890 54.033 1.00 66.38 350 TYR A CA 1
ATOM 2829 C C . TYR A 1 350 ? -9.495 34.223 54.796 1.00 66.38 350 TYR A C 1
ATOM 2831 O O . TYR A 1 350 ? -8.924 34.344 55.881 1.00 66.38 350 TYR A O 1
ATOM 2839 N N . LYS A 1 351 ? -10.229 35.221 54.283 1.00 68.38 351 LYS A N 1
ATOM 2840 C CA . LYS A 1 351 ? -10.456 36.497 54.989 1.00 68.38 351 LYS A CA 1
ATOM 2841 C C . LYS A 1 351 ? -11.213 36.294 56.302 1.00 68.38 351 LYS A C 1
ATOM 2843 O O . LYS A 1 351 ? -10.875 36.926 57.302 1.00 68.38 351 LYS A O 1
ATOM 2848 N N . LEU A 1 352 ? -12.213 35.413 56.313 1.00 64.56 352 LEU A N 1
ATOM 2849 C CA . LEU A 1 352 ? -12.972 35.084 57.517 1.00 64.56 352 LEU A CA 1
ATOM 2850 C C . LEU A 1 352 ? -12.075 34.407 58.563 1.00 64.56 352 LEU A C 1
ATOM 2852 O O . LEU A 1 352 ? -12.119 34.773 59.736 1.00 64.56 352 LEU A O 1
ATOM 2856 N N . ALA A 1 353 ? -11.213 33.482 58.131 1.00 57.41 353 ALA A N 1
ATOM 2857 C CA . ALA A 1 353 ? -10.227 32.834 58.990 1.00 57.41 353 ALA A CA 1
ATOM 2858 C C . ALA A 1 353 ? -9.235 33.848 59.588 1.00 57.41 353 ALA A C 1
ATOM 2860 O O . ALA A 1 353 ? -8.992 33.823 60.793 1.00 57.41 353 ALA A O 1
ATOM 2861 N N . GLN A 1 354 ? -8.724 34.795 58.791 1.00 60.28 354 GLN A N 1
ATOM 2862 C CA . GLN A 1 354 ? -7.862 35.875 59.293 1.00 60.28 354 GLN A CA 1
ATOM 2863 C C . GLN A 1 354 ? -8.566 36.755 60.341 1.00 60.28 354 GLN A C 1
ATOM 2865 O O . GLN A 1 354 ? -7.968 37.106 61.360 1.00 60.28 354 GLN A O 1
ATOM 2870 N N . LEU A 1 355 ? -9.840 37.102 60.123 1.00 62.88 355 LEU A N 1
ATOM 2871 C CA . LEU A 1 355 ? -10.630 37.884 61.080 1.00 62.88 355 LEU A CA 1
ATOM 2872 C C . LEU A 1 355 ? -10.892 37.116 62.382 1.00 62.88 355 LEU A C 1
ATOM 2874 O O . LEU A 1 355 ? -10.797 37.706 63.457 1.00 62.88 355 LEU A O 1
ATOM 2878 N N . ALA A 1 356 ? -11.163 35.810 62.305 1.00 53.81 356 ALA A N 1
ATOM 2879 C CA . ALA A 1 356 ? -11.336 34.954 63.477 1.00 53.81 356 ALA A CA 1
ATOM 2880 C C . ALA A 1 356 ? -10.047 34.861 64.314 1.00 53.81 356 ALA A C 1
ATOM 2882 O O . ALA A 1 356 ? -10.098 35.009 65.534 1.00 53.81 356 ALA A O 1
ATOM 2883 N N . VAL A 1 357 ? -8.884 34.704 63.668 1.00 54.38 357 VAL A N 1
ATOM 2884 C CA . VAL A 1 357 ? -7.565 34.715 64.334 1.00 54.38 357 VAL A CA 1
ATOM 2885 C C . VAL A 1 357 ? -7.308 36.052 65.037 1.00 54.38 357 VAL A C 1
ATOM 2887 O O . VAL A 1 357 ? -6.879 36.073 66.191 1.00 54.38 357 VAL A O 1
ATOM 2890 N N . LYS A 1 358 ? -7.652 37.171 64.390 1.00 55.91 358 LYS A N 1
ATOM 2891 C CA . LYS A 1 358 ? -7.520 38.514 64.974 1.00 55.91 358 LYS A CA 1
ATOM 2892 C C . LYS A 1 358 ? -8.471 38.740 66.158 1.00 55.91 358 LYS A C 1
ATOM 2894 O O . LYS A 1 358 ? -8.081 39.366 67.140 1.00 55.91 358 LYS A O 1
ATOM 2899 N N . GLY A 1 359 ? -9.694 38.207 66.095 1.00 52.59 359 GLY A N 1
ATOM 2900 C CA . GLY A 1 359 ? -10.672 38.247 67.189 1.00 52.59 359 GLY A CA 1
ATOM 2901 C C . GLY A 1 359 ? -10.271 37.413 68.411 1.00 52.59 359 GLY A C 1
ATOM 2902 O O . GLY A 1 359 ? -10.663 37.739 69.527 1.00 52.59 359 GLY A O 1
ATOM 2903 N N . MET A 1 360 ? -9.434 36.390 68.218 1.00 54.19 360 MET A N 1
ATOM 2904 C CA . MET A 1 360 ? -8.854 35.576 69.294 1.00 54.19 360 MET A CA 1
ATOM 2905 C C . MET A 1 360 ? -7.631 36.226 69.971 1.00 54.19 360 MET A C 1
ATOM 2907 O O . MET A 1 360 ? -7.021 35.615 70.843 1.00 54.19 360 MET A O 1
ATOM 2911 N N . GLY A 1 361 ? -7.266 37.462 69.606 1.00 47.47 361 GLY A N 1
ATOM 2912 C CA . GLY A 1 361 ? -6.180 38.208 70.256 1.00 47.47 361 GLY A CA 1
ATOM 2913 C C . GLY A 1 361 ? -4.769 37.728 69.899 1.00 47.47 361 GLY A C 1
ATOM 2914 O O . GLY A 1 361 ? -3.802 38.164 70.523 1.00 47.47 361 GLY A O 1
ATOM 2915 N N . ILE A 1 362 ? -4.635 36.860 68.892 1.00 51.94 362 ILE A N 1
ATOM 2916 C CA . ILE A 1 362 ? -3.344 36.385 68.388 1.00 51.94 362 ILE A CA 1
ATOM 2917 C C . ILE A 1 362 ? -2.750 37.491 67.504 1.00 51.94 362 ILE A C 1
ATOM 2919 O O . ILE A 1 362 ? -3.300 37.819 66.449 1.00 51.94 362 ILE A O 1
ATOM 2923 N N . LYS A 1 363 ? -1.645 38.105 67.944 1.00 49.69 363 LYS A N 1
ATOM 2924 C CA . LYS A 1 363 ? -0.912 39.099 67.147 1.00 49.69 363 LYS A CA 1
ATOM 2925 C C . LYS A 1 363 ? -0.179 38.387 66.008 1.00 49.69 363 LYS A C 1
ATOM 2927 O O . LYS A 1 363 ? 0.636 37.507 66.252 1.00 49.69 363 LYS A O 1
ATOM 2932 N N . LEU A 1 364 ? -0.486 38.775 64.773 1.00 49.38 364 LEU A N 1
ATOM 2933 C CA . LEU A 1 364 ? 0.050 38.219 63.522 1.00 49.38 364 LEU A CA 1
ATOM 2934 C C . LEU A 1 364 ? 1.445 38.783 63.171 1.00 49.38 364 LEU A C 1
ATOM 2936 O O . LEU A 1 364 ? 1.750 38.984 62.000 1.00 49.38 364 LEU A O 1
ATOM 2940 N N . ASP A 1 365 ? 2.267 39.080 64.179 1.00 48.22 365 ASP A N 1
ATOM 2941 C CA . ASP A 1 365 ? 3.593 39.686 63.979 1.00 48.22 365 ASP A CA 1
ATOM 2942 C C . ASP A 1 365 ? 4.718 38.637 63.881 1.00 48.22 365 ASP A C 1
ATOM 2944 O O . ASP A 1 365 ? 5.832 38.978 63.496 1.00 48.22 365 ASP A O 1
ATOM 2948 N N . ASP A 1 366 ? 4.417 37.359 64.137 1.00 46.53 366 ASP A N 1
ATOM 2949 C CA . ASP A 1 366 ? 5.326 36.238 63.884 1.00 46.53 366 ASP A CA 1
ATOM 2950 C C . ASP A 1 366 ? 4.858 35.430 62.659 1.00 46.53 366 ASP A C 1
ATOM 2952 O O . ASP A 1 366 ? 3.650 35.204 62.499 1.00 46.53 366 ASP A O 1
ATOM 2956 N N . PRO A 1 367 ? 5.775 34.978 61.777 1.00 41.56 367 PRO A N 1
ATOM 2957 C CA . PRO A 1 367 ? 5.442 34.180 60.605 1.00 41.56 367 PRO A CA 1
ATOM 2958 C C . PRO A 1 367 ? 4.963 32.801 61.060 1.00 41.56 367 PRO A C 1
ATOM 2960 O O . PRO A 1 367 ? 5.736 31.861 61.219 1.00 41.56 367 PRO A O 1
ATOM 2963 N N . VAL A 1 368 ? 3.662 32.681 61.304 1.00 43.53 368 VAL A N 1
ATOM 2964 C CA . VAL A 1 368 ? 3.025 31.387 61.511 1.00 43.53 368 VAL A CA 1
ATOM 2965 C C . VAL A 1 368 ? 3.035 30.673 60.164 1.00 43.53 368 VAL A C 1
ATOM 2967 O O . VAL A 1 368 ? 2.373 31.119 59.225 1.00 43.53 368 VAL A O 1
ATOM 2970 N N . ASP A 1 369 ? 3.787 29.574 60.075 1.00 42.28 369 ASP A N 1
ATOM 2971 C CA . ASP A 1 369 ? 3.712 28.616 58.974 1.00 42.28 369 ASP A CA 1
ATOM 2972 C C . ASP A 1 369 ? 2.264 28.125 58.844 1.00 42.28 369 ASP A C 1
ATOM 2974 O O . ASP A 1 369 ? 1.812 27.193 59.516 1.00 42.28 369 ASP A O 1
ATOM 2978 N N . LEU A 1 370 ? 1.501 28.796 57.982 1.00 38.44 370 LEU A N 1
ATOM 2979 C CA . LEU A 1 370 ? 0.178 28.368 57.560 1.00 38.44 370 LEU A CA 1
ATOM 2980 C C . LEU A 1 370 ? 0.361 27.132 56.683 1.00 38.44 370 LEU A C 1
ATOM 2982 O O . LEU A 1 370 ? 0.472 27.219 55.459 1.00 38.44 370 LEU A O 1
ATOM 2986 N N . VAL A 1 371 ? 0.401 25.967 57.326 1.00 42.38 371 VAL A N 1
ATOM 2987 C CA . VAL A 1 371 ? 0.279 24.680 56.645 1.00 42.38 371 VAL A CA 1
ATOM 2988 C C . VAL A 1 371 ? -1.007 24.721 55.818 1.00 42.38 371 VAL A C 1
ATOM 2990 O O . VAL A 1 371 ? -2.099 24.943 56.345 1.00 42.38 371 VAL A O 1
ATOM 2993 N N . ALA A 1 372 ? -0.850 24.567 54.502 1.00 35.00 372 ALA A N 1
ATOM 2994 C CA . ALA A 1 372 ? -1.935 24.645 53.536 1.00 35.00 372 ALA A CA 1
ATOM 2995 C C . ALA A 1 372 ? -3.094 23.708 53.929 1.00 35.00 372 ALA A C 1
ATOM 2997 O O . ALA A 1 372 ? -2.838 22.571 54.337 1.00 35.00 372 ALA A O 1
ATOM 2998 N N . PRO A 1 373 ? -4.365 24.122 53.766 1.00 37.50 373 PRO A N 1
ATOM 2999 C CA . PRO A 1 373 ? -5.486 23.230 54.004 1.00 37.50 373 PRO A CA 1
ATOM 3000 C C . PRO A 1 373 ? -5.392 22.045 53.040 1.00 37.50 373 PRO A C 1
ATOM 3002 O O . PRO A 1 373 ? -5.507 22.205 51.824 1.00 37.50 373 PRO A O 1
ATOM 3005 N N . THR A 1 374 ? -5.214 20.842 53.578 1.00 39.59 374 THR A N 1
ATOM 3006 C CA . THR A 1 374 ? -5.332 19.566 52.863 1.00 39.59 374 THR A CA 1
ATOM 3007 C C . THR A 1 374 ? -6.807 19.265 52.583 1.00 39.59 374 THR A C 1
ATOM 3009 O O . THR A 1 374 ? -7.382 18.279 53.038 1.00 39.59 374 THR A O 1
ATOM 3012 N N . GLY A 1 375 ? -7.459 20.157 51.837 1.00 35.75 375 GLY A N 1
ATOM 3013 C CA . GLY A 1 375 ? -8.813 19.966 51.343 1.00 35.75 375 GLY A CA 1
ATOM 3014 C C . GLY A 1 375 ? -8.802 18.970 50.192 1.00 35.75 375 GLY A C 1
ATOM 3015 O O . GLY A 1 375 ? -8.422 19.305 49.071 1.00 35.75 375 GLY A O 1
ATOM 3016 N N . SER A 1 376 ? -9.223 17.738 50.461 1.00 39.50 376 SER A N 1
ATOM 3017 C CA . SER A 1 376 ? -9.592 16.794 49.411 1.00 39.50 376 SER A CA 1
ATOM 3018 C C . SER A 1 376 ? -10.722 17.390 48.563 1.00 39.50 376 SER A C 1
ATOM 3020 O O . SER A 1 376 ? -11.716 17.905 49.074 1.00 39.50 376 SER A O 1
ATOM 3022 N N . ILE A 1 377 ? -10.541 17.355 47.243 1.00 38.97 377 ILE A N 1
ATOM 3023 C CA . ILE A 1 377 ? -11.536 17.801 46.265 1.00 38.97 377 ILE A CA 1
ATOM 3024 C C . ILE A 1 377 ? -12.793 16.924 46.438 1.00 38.97 377 ILE A C 1
ATOM 3026 O O . ILE A 1 377 ? -12.668 15.698 46.358 1.00 38.97 377 ILE A O 1
ATOM 3030 N N . PRO A 1 378 ? -13.997 17.494 46.646 1.00 36.72 378 PRO A N 1
ATOM 3031 C CA . PRO A 1 378 ? -15.226 16.712 46.712 1.00 36.72 378 PRO A CA 1
ATOM 3032 C C . PRO A 1 378 ? -15.440 15.929 45.407 1.00 36.72 378 PRO A C 1
ATOM 3034 O O . PRO A 1 378 ? -15.334 16.511 44.321 1.00 36.72 378 PRO A O 1
ATOM 3037 N N . PRO A 1 379 ? -15.750 14.623 45.470 1.00 43.66 379 PRO A N 1
ATOM 3038 C CA . PRO A 1 379 ? -15.929 13.795 44.292 1.00 43.66 379 PRO A CA 1
ATOM 3039 C C . PRO A 1 379 ? -17.335 14.009 43.736 1.00 43.66 379 PRO A C 1
ATOM 3041 O O . PRO A 1 379 ? -18.178 13.129 43.851 1.00 43.66 379 PRO A O 1
ATOM 3044 N N . ASP A 1 380 ? -17.604 15.165 43.131 1.00 49.59 380 ASP A N 1
ATOM 3045 C CA . ASP A 1 380 ? -18.888 15.354 42.458 1.00 49.59 380 ASP A CA 1
ATOM 3046 C C . ASP A 1 380 ? -18.790 16.162 41.166 1.00 49.59 380 ASP A C 1
ATOM 3048 O O . ASP A 1 380 ? -19.319 17.258 41.018 1.00 49.59 380 ASP A O 1
ATOM 3052 N N . ILE A 1 381 ? -18.088 15.572 40.196 1.00 42.16 381 ILE A N 1
ATOM 3053 C CA . ILE A 1 381 ? -18.407 15.720 38.771 1.00 42.16 381 ILE A CA 1
ATOM 3054 C C . ILE A 1 381 ? -18.283 14.330 38.128 1.00 42.16 381 ILE A C 1
ATOM 3056 O O . ILE A 1 381 ? -17.415 14.070 37.296 1.00 42.16 381 ILE A O 1
ATOM 3060 N N . LYS A 1 382 ? -19.146 13.389 38.531 1.00 40.16 382 LYS A N 1
ATOM 3061 C CA . LYS A 1 382 ? -19.401 12.170 37.748 1.00 40.16 382 LYS A CA 1
ATOM 3062 C C . LYS A 1 382 ? -20.645 12.382 36.900 1.00 40.16 382 LYS A C 1
ATOM 3064 O O . LYS A 1 382 ? -21.732 11.903 37.200 1.00 40.16 382 LYS A O 1
ATOM 3069 N N . SER A 1 383 ? -20.456 13.070 35.779 1.00 42.69 383 SER A N 1
ATOM 3070 C CA . SER A 1 383 ? -21.361 12.892 34.651 1.00 42.69 383 SER A CA 1
ATOM 3071 C C . SER A 1 383 ? -21.177 11.471 34.098 1.00 42.69 383 SER A C 1
ATOM 3073 O O . SER A 1 383 ? -20.159 11.131 33.504 1.00 42.69 383 SER A O 1
ATOM 3075 N N . LEU A 1 384 ? -22.172 10.621 34.365 1.00 43.62 384 LEU A N 1
ATOM 3076 C CA . LEU A 1 384 ? -22.700 9.601 33.451 1.00 43.62 384 LEU A CA 1
ATOM 3077 C C . LEU A 1 384 ? -21.681 8.820 32.598 1.00 43.62 384 LEU A C 1
ATOM 3079 O O . LEU A 1 384 ? -21.763 8.856 31.375 1.00 43.62 384 LEU A O 1
ATOM 3083 N N . LYS A 1 385 ? -20.797 8.028 33.216 1.00 42.50 385 LYS A N 1
ATOM 3084 C CA . LYS A 1 385 ? -20.348 6.733 32.661 1.00 42.50 385 LYS A CA 1
ATOM 3085 C C . LYS A 1 385 ? -20.122 5.758 33.813 1.00 42.50 385 LYS A C 1
ATOM 3087 O O . LYS A 1 385 ? -19.597 6.146 34.855 1.00 42.50 385 LYS A O 1
ATOM 3092 N N . ARG A 1 386 ? -20.573 4.512 33.629 1.00 47.19 386 ARG A N 1
ATOM 3093 C CA . ARG A 1 386 ? -20.444 3.397 34.583 1.00 47.19 386 ARG A CA 1
ATOM 3094 C C . ARG A 1 386 ? -19.024 3.373 35.182 1.00 47.19 386 ARG A C 1
ATOM 3096 O O . ARG A 1 386 ? -18.078 3.622 34.430 1.00 47.19 386 ARG A O 1
ATOM 3103 N N . PRO A 1 387 ? -18.850 3.077 36.484 1.00 46.19 387 PRO A N 1
ATOM 3104 C CA . PRO A 1 387 ? -17.527 2.793 37.027 1.00 46.19 387 PRO A CA 1
ATOM 3105 C C . PRO A 1 387 ? -16.902 1.681 36.182 1.00 46.19 387 PRO A C 1
ATOM 3107 O O . PRO A 1 387 ? -17.471 0.595 36.084 1.00 46.19 387 PRO A O 1
ATOM 3110 N N . ARG A 1 388 ? -15.801 2.000 35.498 1.00 55.59 388 ARG A N 1
ATOM 3111 C CA . ARG A 1 388 ? -15.018 1.015 34.750 1.00 55.59 388 ARG A CA 1
ATOM 3112 C C . ARG A 1 388 ? -14.462 -0.007 35.726 1.00 55.59 388 ARG A C 1
ATOM 3114 O O . ARG A 1 388 ? -14.094 0.366 36.841 1.00 55.59 388 ARG A O 1
ATOM 3121 N N . THR A 1 389 ? -14.419 -1.267 35.316 1.00 75.06 389 THR A N 1
ATOM 3122 C CA . THR A 1 389 ? -13.787 -2.314 36.126 1.00 75.06 389 THR A CA 1
ATOM 3123 C C . THR A 1 389 ? -12.276 -2.070 36.197 1.00 75.06 389 THR A C 1
ATOM 3125 O O . THR A 1 389 ? -11.699 -1.416 35.323 1.00 75.06 389 THR A O 1
ATOM 3128 N N . ASP A 1 390 ? -11.607 -2.578 37.233 1.00 67.25 390 ASP A N 1
ATOM 3129 C CA . ASP A 1 390 ? -10.156 -2.392 37.381 1.00 67.25 390 ASP A CA 1
ATOM 3130 C C . ASP A 1 390 ? -9.369 -3.007 36.209 1.00 67.25 390 ASP A C 1
ATOM 3132 O O . ASP A 1 390 ? -8.353 -2.455 35.791 1.00 67.25 390 ASP A O 1
ATOM 3136 N N . ALA A 1 391 ? -9.897 -4.071 35.593 1.00 67.38 391 ALA A N 1
ATOM 3137 C CA . ALA A 1 391 ? -9.350 -4.665 34.374 1.00 67.38 391 ALA A CA 1
ATOM 3138 C C . ALA A 1 391 ? -9.390 -3.699 33.172 1.00 67.38 391 ALA A C 1
ATOM 3140 O O . ALA A 1 391 ? -8.388 -3.535 32.480 1.00 67.38 391 ALA A O 1
ATOM 3141 N N . GLU A 1 392 ? -10.507 -2.992 32.967 1.00 63.94 392 GLU A N 1
ATOM 3142 C CA . GLU A 1 392 ? -10.650 -1.992 31.896 1.00 63.94 392 GLU A CA 1
ATOM 3143 C C . GLU A 1 392 ? -9.719 -0.788 32.100 1.00 63.94 392 GLU A C 1
ATOM 3145 O O . GLU A 1 392 ? -9.245 -0.191 31.132 1.00 63.94 392 GLU A O 1
ATOM 3150 N N . ARG A 1 393 ? -9.446 -0.417 33.358 1.00 66.88 393 ARG A N 1
ATOM 3151 C CA . ARG A 1 393 ? -8.471 0.631 33.696 1.00 66.88 393 ARG A CA 1
ATOM 3152 C C . ARG A 1 393 ? -7.047 0.208 33.351 1.00 66.88 393 ARG A C 1
ATOM 3154 O O . ARG A 1 393 ? -6.341 0.968 32.695 1.00 66.88 393 ARG A O 1
ATOM 3161 N N . ILE A 1 394 ? -6.655 -1.003 33.746 1.00 71.50 394 ILE A N 1
ATOM 3162 C CA . ILE A 1 394 ? -5.319 -1.549 33.476 1.00 71.50 394 ILE A CA 1
ATOM 3163 C C . ILE A 1 394 ? -5.078 -1.668 31.966 1.00 71.50 394 ILE A C 1
ATOM 3165 O O . ILE A 1 394 ? -4.033 -1.243 31.478 1.00 71.50 394 ILE A O 1
ATOM 3169 N N . GLU A 1 395 ? -6.053 -2.177 31.211 1.00 64.62 395 GLU A N 1
ATOM 3170 C CA . GLU A 1 395 ? -5.947 -2.316 29.754 1.00 64.62 395 GLU A CA 1
ATOM 3171 C C . GLU A 1 395 ? -5.849 -0.954 29.046 1.00 64.62 395 GLU A C 1
ATOM 3173 O O . GLU A 1 395 ? -5.077 -0.772 28.099 1.00 64.62 395 GLU A O 1
ATOM 3178 N N . GLN A 1 396 ? -6.595 0.045 29.519 1.00 62.72 396 GLN A N 1
ATOM 3179 C CA . GLN A 1 396 ? -6.530 1.386 28.956 1.00 62.72 396 GLN A CA 1
ATOM 3180 C C . GLN A 1 396 ? -5.199 2.083 29.276 1.00 62.72 396 GLN A C 1
ATOM 3182 O O . GLN A 1 396 ? -4.649 2.758 28.405 1.00 62.72 396 GLN A O 1
ATOM 3187 N N . ASP A 1 397 ? -4.659 1.896 30.480 1.00 69.81 397 ASP A N 1
ATOM 3188 C CA . ASP A 1 397 ? -3.346 2.418 30.866 1.00 69.81 397 ASP A CA 1
ATOM 3189 C C . ASP A 1 397 ? -2.216 1.744 30.076 1.00 69.81 397 ASP A C 1
ATOM 3191 O O . ASP A 1 397 ? -1.298 2.418 29.609 1.00 69.81 397 ASP A O 1
ATOM 3195 N N . GLU A 1 398 ? -2.299 0.430 29.852 1.00 71.00 398 GLU A N 1
ATOM 3196 C CA . GLU A 1 398 ? -1.431 -0.319 28.933 1.00 71.00 398 GLU A CA 1
ATOM 3197 C C . GLU A 1 398 ? -1.486 0.265 27.514 1.00 71.00 398 GLU A C 1
ATOM 3199 O O . GLU A 1 398 ? -0.448 0.530 26.899 1.00 71.00 398 GLU A O 1
ATOM 3204 N N . ARG A 1 399 ? -2.693 0.534 27.000 1.00 64.06 399 ARG A N 1
ATOM 3205 C CA . ARG A 1 399 ? -2.896 1.147 25.682 1.00 64.06 399 ARG A CA 1
ATOM 3206 C C . ARG A 1 399 ? -2.293 2.548 25.607 1.00 64.06 399 ARG A C 1
ATOM 3208 O O . ARG A 1 399 ? -1.581 2.842 24.648 1.00 64.06 399 ARG A O 1
ATOM 3215 N N . PHE A 1 400 ? -2.521 3.394 26.612 1.00 59.44 400 PHE A N 1
ATOM 3216 C CA . PHE A 1 400 ? -1.927 4.730 26.678 1.00 59.44 400 PHE A CA 1
ATOM 3217 C C . PHE A 1 400 ? -0.402 4.671 26.767 1.00 59.44 400 PHE A C 1
ATOM 3219 O O . PHE A 1 400 ? 0.268 5.451 26.095 1.00 59.44 400 PHE A O 1
ATOM 3226 N N . LYS A 1 401 ? 0.167 3.726 27.525 1.00 70.44 401 LYS A N 1
ATOM 3227 C CA . LYS A 1 401 ? 1.621 3.510 27.586 1.00 70.44 401 LYS A CA 1
ATOM 3228 C C . LYS A 1 401 ? 2.195 3.113 26.226 1.00 70.44 401 LYS A C 1
ATOM 3230 O O . LYS A 1 401 ? 3.226 3.655 25.835 1.00 70.44 401 LYS A O 1
ATOM 3235 N N . ARG A 1 402 ? 1.530 2.220 25.481 1.00 64.25 402 ARG A N 1
ATOM 3236 C CA . ARG A 1 402 ? 1.954 1.816 24.125 1.00 64.25 402 ARG A CA 1
ATOM 3237 C C . ARG A 1 402 ? 1.865 2.973 23.133 1.00 64.25 402 ARG A C 1
ATOM 3239 O O . ARG A 1 402 ? 2.838 3.239 22.436 1.00 64.25 402 ARG A O 1
ATOM 3246 N N . GLN A 1 403 ? 0.747 3.699 23.128 1.00 51.72 403 GLN A N 1
ATOM 3247 C CA . GLN A 1 403 ? 0.550 4.872 22.270 1.00 51.72 403 GLN A CA 1
ATOM 3248 C C . GLN A 1 403 ? 1.561 5.978 22.580 1.00 51.72 403 GLN A C 1
ATOM 3250 O O . GLN A 1 403 ? 2.146 6.543 21.662 1.00 51.72 403 GLN A O 1
ATOM 3255 N N . LYS A 1 404 ? 1.827 6.240 23.865 1.00 63.06 404 LYS A N 1
ATOM 3256 C CA . LYS A 1 404 ? 2.849 7.195 24.296 1.00 63.06 404 LYS A CA 1
ATOM 3257 C C . LYS A 1 404 ? 4.247 6.757 23.859 1.00 63.06 404 LYS A C 1
ATOM 3259 O O . LYS A 1 404 ? 4.967 7.556 23.285 1.00 63.06 404 LYS A O 1
ATOM 3264 N N . LYS A 1 405 ? 4.606 5.482 24.038 1.00 65.38 405 LYS A N 1
ATOM 3265 C CA . LYS A 1 405 ? 5.899 4.941 23.586 1.00 65.38 405 LYS A CA 1
ATOM 3266 C C . LYS A 1 405 ? 6.078 5.060 22.066 1.00 65.38 405 LYS A C 1
ATOM 3268 O O . LYS A 1 405 ? 7.165 5.405 21.612 1.00 65.38 405 LYS A O 1
ATOM 3273 N N . ALA A 1 406 ? 5.029 4.788 21.289 1.00 49.56 406 ALA A N 1
ATOM 3274 C CA . ALA A 1 406 ? 5.042 4.955 19.836 1.00 49.56 406 ALA A CA 1
ATOM 3275 C C . ALA A 1 406 ? 5.174 6.434 19.435 1.00 49.56 406 ALA A C 1
ATOM 3277 O O . ALA A 1 406 ? 5.985 6.768 18.575 1.00 49.56 406 ALA A O 1
ATOM 3278 N N . TRP A 1 407 ? 4.438 7.325 20.103 1.00 48.47 407 TRP A N 1
ATOM 3279 C CA . TRP A 1 407 ? 4.542 8.771 19.910 1.00 48.47 407 TRP A CA 1
ATOM 3280 C C . TRP A 1 407 ? 5.948 9.295 20.225 1.00 48.47 407 TRP A C 1
ATOM 3282 O O . TRP A 1 407 ? 6.544 9.984 19.402 1.00 48.47 407 TRP A O 1
ATOM 3292 N N . ASP A 1 408 ? 6.516 8.906 21.365 1.00 58.00 408 ASP A N 1
ATOM 3293 C CA . ASP A 1 408 ? 7.865 9.297 21.779 1.00 58.00 408 ASP A CA 1
ATOM 3294 C C . ASP A 1 408 ? 8.924 8.797 20.775 1.00 58.00 408 ASP A C 1
ATOM 3296 O O . ASP A 1 408 ? 9.880 9.512 20.471 1.00 58.00 408 ASP A O 1
ATOM 3300 N N . ALA A 1 409 ? 8.733 7.606 20.191 1.00 53.06 409 ALA A N 1
ATOM 3301 C CA . ALA A 1 409 ? 9.594 7.088 19.128 1.00 53.06 409 ALA A CA 1
ATOM 3302 C C . ALA A 1 409 ? 9.489 7.908 17.829 1.00 53.06 409 ALA A C 1
ATOM 3304 O O . ALA A 1 409 ? 10.514 8.206 17.215 1.00 53.06 409 ALA A O 1
ATOM 3305 N N . ILE A 1 410 ? 8.279 8.316 17.429 1.00 49.09 410 ILE A N 1
ATOM 3306 C CA . ILE A 1 410 ? 8.053 9.179 16.257 1.00 49.09 410 ILE A CA 1
ATOM 3307 C C . ILE A 1 410 ? 8.694 10.554 16.471 1.00 49.09 410 ILE A C 1
ATOM 3309 O O . ILE A 1 410 ? 9.423 11.028 15.603 1.00 49.09 410 ILE A O 1
ATOM 3313 N N . VAL A 1 411 ? 8.485 11.172 17.636 1.00 50.78 411 VAL A N 1
ATOM 3314 C CA . VAL A 1 411 ? 9.085 12.469 17.986 1.00 50.78 411 VAL A CA 1
ATOM 3315 C C . VAL A 1 411 ? 10.612 12.369 18.024 1.00 50.78 411 VAL A C 1
ATOM 3317 O O . VAL A 1 411 ? 11.303 13.254 17.517 1.00 50.78 411 VAL A O 1
ATOM 3320 N N . SER A 1 412 ? 11.157 11.273 18.560 1.00 61.41 412 SER A N 1
ATOM 3321 C CA . SER A 1 412 ? 12.599 11.009 18.540 1.00 61.41 412 SER A CA 1
ATOM 3322 C C . SER A 1 412 ? 13.136 10.884 17.112 1.00 61.41 412 SER A C 1
ATOM 3324 O O . SER A 1 412 ? 14.137 11.518 16.786 1.00 61.41 412 SER A O 1
ATOM 3326 N N . LEU A 1 413 ? 12.459 10.131 16.237 1.00 53.25 413 LEU A N 1
ATOM 3327 C CA . LEU A 1 413 ? 12.832 9.999 14.826 1.00 53.25 413 LEU A CA 1
ATOM 3328 C C . LEU A 1 413 ? 12.753 11.337 14.086 1.00 53.25 413 LEU A C 1
ATOM 3330 O O . LEU A 1 413 ? 13.675 11.676 13.351 1.00 53.25 413 LEU A O 1
ATOM 3334 N N . GLN A 1 414 ? 11.703 12.125 14.313 1.00 48.84 414 GLN A N 1
ATOM 3335 C CA . GLN A 1 414 ? 11.558 13.456 13.727 1.00 48.84 414 GLN A CA 1
ATOM 3336 C C . GLN A 1 414 ? 12.691 14.388 14.172 1.00 48.84 414 GLN A C 1
ATOM 3338 O O . GLN A 1 414 ? 13.285 15.065 13.335 1.00 48.84 414 GLN A O 1
ATOM 3343 N N . SER A 1 415 ? 13.033 14.380 15.463 1.00 52.22 415 SER A N 1
ATOM 3344 C CA . SER A 1 415 ? 14.168 15.131 16.008 1.00 52.22 415 SER A CA 1
ATOM 3345 C C . SER A 1 415 ? 15.496 14.670 15.393 1.00 52.22 415 SER A C 1
ATOM 3347 O O . SER A 1 415 ? 16.293 15.493 14.952 1.00 52.22 415 SER A O 1
ATOM 3349 N N . GLN A 1 416 ? 15.713 13.358 15.249 1.00 56.88 416 GLN A N 1
ATOM 3350 C CA . GLN A 1 416 ? 16.890 12.809 14.566 1.00 56.88 416 GLN A CA 1
ATOM 3351 C C . GLN A 1 416 ? 16.953 13.225 13.090 1.00 56.88 416 GLN A C 1
ATOM 3353 O O . GLN A 1 416 ? 18.025 13.587 12.610 1.00 56.88 416 GLN A O 1
ATOM 3358 N N . CYS A 1 417 ? 15.828 13.213 12.372 1.00 49.97 417 CYS A N 1
ATOM 3359 C CA . CYS A 1 417 ? 15.742 13.684 10.991 1.00 49.97 417 CYS A CA 1
ATOM 3360 C C . CYS A 1 417 ? 16.043 15.182 10.884 1.00 49.97 417 CYS A C 1
ATOM 3362 O O . CYS A 1 417 ? 16.819 15.572 10.020 1.00 49.97 417 CYS A O 1
ATOM 3364 N N . GLN A 1 418 ? 15.486 16.010 11.771 1.00 53.59 418 GLN A N 1
ATOM 3365 C CA . GLN A 1 418 ? 15.759 17.450 11.810 1.00 53.59 418 GLN A CA 1
ATOM 3366 C C . GLN A 1 418 ? 17.220 17.747 12.151 1.00 53.59 418 GLN A C 1
ATOM 3368 O O . GLN A 1 418 ? 17.822 18.608 11.520 1.00 53.59 418 GLN A O 1
ATOM 3373 N N . ASN A 1 419 ? 17.809 17.018 13.100 1.00 61.59 419 ASN A N 1
ATOM 3374 C CA . ASN A 1 419 ? 19.216 17.174 13.459 1.00 61.59 419 ASN A CA 1
ATOM 3375 C C . ASN A 1 419 ? 20.134 16.734 12.321 1.00 61.59 419 ASN A C 1
ATOM 3377 O O . ASN A 1 419 ? 21.078 17.446 12.013 1.00 61.59 419 ASN A O 1
ATOM 3381 N N . ARG A 1 420 ? 19.832 15.620 11.642 1.00 57.84 420 ARG A N 1
ATOM 3382 C CA . ARG A 1 420 ? 20.572 15.202 10.442 1.00 57.84 420 ARG A CA 1
ATOM 3383 C C . ARG A 1 420 ? 20.401 16.176 9.285 1.00 57.84 420 ARG A C 1
ATOM 3385 O O . ARG A 1 420 ? 21.347 16.381 8.544 1.00 57.84 420 ARG A O 1
ATOM 3392 N N . TYR A 1 421 ? 19.220 16.768 9.130 1.00 50.84 421 TYR A N 1
ATOM 3393 C CA . TYR A 1 421 ? 18.969 17.793 8.123 1.00 50.84 421 TYR A CA 1
ATOM 3394 C C . TYR A 1 421 ? 19.760 19.072 8.415 1.00 50.84 421 TYR A C 1
ATOM 3396 O O . TYR A 1 421 ? 20.393 19.595 7.510 1.00 50.84 421 TYR A O 1
ATOM 3404 N N . LYS A 1 422 ? 19.790 19.528 9.674 1.00 58.84 422 LYS A N 1
ATOM 3405 C CA . LYS A 1 422 ? 20.639 20.647 10.110 1.00 58.84 422 LYS A CA 1
ATOM 3406 C C . LYS A 1 422 ? 22.117 20.341 9.920 1.00 58.84 422 LYS A C 1
ATOM 3408 O O . LYS A 1 422 ? 22.803 21.120 9.291 1.00 58.84 422 LYS A O 1
ATOM 3413 N N . GLN A 1 423 ? 22.573 19.174 10.366 1.00 59.25 423 GLN A N 1
ATOM 3414 C CA . GLN A 1 423 ? 23.955 18.735 10.193 1.00 59.25 423 GLN A CA 1
ATOM 3415 C C . GLN A 1 423 ? 24.333 18.664 8.708 1.00 59.25 423 GLN A C 1
ATOM 3417 O O . GLN A 1 423 ? 25.382 19.142 8.319 1.00 59.25 423 GLN A O 1
ATOM 3422 N N . TYR A 1 424 ? 23.433 18.177 7.853 1.00 49.31 424 TYR A N 1
ATOM 3423 C CA . TYR A 1 424 ? 23.602 18.230 6.404 1.00 49.31 424 TYR A CA 1
ATOM 3424 C C . TYR A 1 424 ? 23.638 19.673 5.861 1.00 49.31 424 TYR A C 1
ATOM 3426 O O . TYR A 1 424 ? 24.443 19.977 4.989 1.00 49.31 424 TYR A O 1
ATOM 3434 N N . GLN A 1 425 ? 22.794 20.584 6.353 1.00 51.06 425 GLN A N 1
ATOM 3435 C CA . GLN A 1 425 ? 22.853 22.002 5.973 1.00 51.06 425 GLN A CA 1
ATOM 3436 C C . GLN A 1 425 ? 24.174 22.655 6.399 1.00 51.06 425 GLN A C 1
ATOM 3438 O O . GLN A 1 425 ? 24.774 23.365 5.596 1.00 51.06 425 GLN A O 1
ATOM 3443 N N . ASP A 1 426 ? 24.634 22.375 7.616 1.00 65.62 426 ASP A N 1
ATOM 3444 C CA . ASP A 1 426 ? 25.869 22.903 8.196 1.00 65.62 426 ASP A CA 1
ATOM 3445 C C . ASP A 1 426 ? 27.108 22.348 7.467 1.00 65.62 426 ASP A C 1
ATOM 3447 O O . ASP A 1 426 ? 28.026 23.102 7.143 1.00 65.62 426 ASP A O 1
ATOM 3451 N N . ASP A 1 427 ? 27.107 21.048 7.149 1.00 57.81 427 ASP A N 1
ATOM 3452 C CA . ASP A 1 427 ? 28.212 20.353 6.478 1.00 57.81 427 ASP A CA 1
ATOM 3453 C C . ASP A 1 427 ? 28.315 20.709 4.985 1.00 57.81 427 ASP A C 1
ATOM 3455 O O . ASP A 1 427 ? 29.408 20.666 4.416 1.00 57.81 427 ASP A O 1
ATOM 3459 N N . TYR A 1 428 ? 27.195 21.049 4.332 1.00 48.22 428 TYR A N 1
ATOM 3460 C CA . TYR A 1 428 ? 27.154 21.190 2.872 1.00 48.22 428 TYR A CA 1
ATOM 3461 C C . TYR A 1 428 ? 26.776 22.580 2.348 1.00 48.22 428 TYR A C 1
ATOM 3463 O O . TYR A 1 428 ? 26.931 22.781 1.148 1.00 48.22 428 TYR A O 1
ATOM 3471 N N . ASN A 1 429 ? 26.324 23.526 3.187 1.00 47.03 429 ASN A N 1
ATOM 3472 C CA . ASN A 1 429 ? 26.076 24.976 2.977 1.00 47.03 429 ASN A CA 1
ATOM 3473 C C . ASN A 1 429 ? 25.558 25.470 1.595 1.00 47.03 429 ASN A C 1
ATOM 3475 O O . ASN A 1 429 ? 25.606 26.655 1.277 1.00 47.03 429 ASN A O 1
ATOM 3479 N N . THR A 1 430 ? 25.061 24.565 0.757 1.00 46.66 430 THR A N 1
ATOM 3480 C CA . THR A 1 430 ? 24.643 24.758 -0.636 1.00 46.66 430 THR A CA 1
ATOM 3481 C C . THR A 1 430 ? 23.562 23.732 -0.953 1.00 46.66 430 THR A C 1
ATOM 3483 O O . THR A 1 430 ? 23.668 22.914 -1.861 1.00 46.66 430 THR A O 1
ATOM 3486 N N . ALA A 1 431 ? 22.488 23.725 -0.168 1.00 42.00 431 ALA A N 1
ATOM 3487 C CA . ALA A 1 431 ? 21.269 23.122 -0.672 1.00 42.00 431 ALA A CA 1
ATOM 3488 C C . ALA A 1 431 ? 20.653 24.133 -1.643 1.00 42.00 431 ALA A C 1
ATOM 3490 O O . ALA A 1 431 ? 20.013 25.097 -1.220 1.00 42.00 431 ALA A O 1
ATOM 3491 N N . GLU A 1 432 ? 20.833 23.900 -2.946 1.00 44.06 432 GLU A N 1
ATOM 3492 C CA . GLU A 1 432 ? 19.770 24.263 -3.880 1.00 44.06 432 GLU A CA 1
ATOM 3493 C C . GLU A 1 432 ? 18.436 23.789 -3.272 1.00 44.06 432 GLU A C 1
ATOM 3495 O O . GLU A 1 432 ? 18.399 22.723 -2.635 1.00 44.06 432 GLU A O 1
ATOM 3500 N N . PRO A 1 433 ? 17.367 24.599 -3.367 1.00 39.94 433 PRO A N 1
ATOM 3501 C CA . PRO A 1 433 ? 16.093 24.289 -2.736 1.00 39.94 433 PRO A CA 1
ATOM 3502 C C . PRO A 1 433 ? 15.670 22.857 -3.086 1.00 39.94 433 PRO A C 1
ATOM 3504 O O . PRO A 1 433 ? 15.967 22.400 -4.193 1.00 39.94 433 PRO A O 1
ATOM 3507 N N . PRO A 1 434 ? 14.999 22.131 -2.166 1.00 43.59 434 PRO A N 1
ATOM 3508 C CA . PRO A 1 434 ? 14.484 20.805 -2.472 1.00 43.59 434 PRO A CA 1
ATOM 3509 C C . PRO A 1 434 ? 13.725 20.899 -3.790 1.00 43.59 434 PRO A C 1
ATOM 3511 O O . PRO A 1 434 ? 12.785 21.686 -3.896 1.00 43.59 434 PRO A O 1
ATOM 3514 N N . VAL A 1 435 ? 14.206 20.157 -4.791 1.00 42.72 435 VAL A N 1
ATOM 3515 C CA . VAL A 1 435 ? 13.600 20.098 -6.119 1.00 42.72 435 VAL A CA 1
ATOM 3516 C C . VAL A 1 435 ? 12.111 19.881 -5.905 1.00 42.72 435 VAL A C 1
ATOM 3518 O O . VAL A 1 435 ? 11.740 18.888 -5.268 1.00 42.72 435 VAL A O 1
ATOM 3521 N N . ASP A 1 436 ? 11.299 20.833 -6.370 1.00 38.22 436 ASP A N 1
ATOM 3522 C CA . ASP A 1 436 ? 9.845 20.776 -6.273 1.00 38.22 436 ASP A CA 1
ATOM 3523 C C . ASP A 1 436 ? 9.401 19.361 -6.676 1.00 38.22 436 ASP A C 1
ATOM 3525 O O . ASP A 1 436 ? 9.807 18.885 -7.738 1.00 38.22 436 ASP A O 1
ATOM 3529 N N . PRO A 1 437 ? 8.631 18.635 -5.848 1.00 41.66 437 PRO A N 1
ATOM 3530 C CA . PRO A 1 437 ? 8.110 17.328 -6.221 1.00 41.66 437 PRO A CA 1
ATOM 3531 C C . PRO A 1 437 ? 7.473 17.306 -7.620 1.00 41.66 437 PRO A C 1
ATOM 3533 O O . PRO A 1 437 ? 7.545 16.274 -8.280 1.00 41.66 437 PRO A O 1
ATOM 3536 N N . ALA A 1 438 ? 6.933 18.426 -8.123 1.00 36.62 438 ALA A N 1
ATOM 3537 C CA . ALA A 1 438 ? 6.463 18.551 -9.506 1.00 36.62 438 ALA A CA 1
ATOM 3538 C C . ALA A 1 438 ? 7.560 18.259 -10.554 1.00 36.62 438 ALA A C 1
ATOM 3540 O O . ALA A 1 438 ? 7.314 17.552 -11.531 1.00 36.62 438 ALA A O 1
ATOM 3541 N N . THR A 1 439 ? 8.804 18.684 -10.315 1.00 39.84 439 THR A N 1
ATOM 3542 C CA . THR A 1 439 ? 9.957 18.400 -11.191 1.00 39.84 439 THR A CA 1
ATOM 3543 C C . THR A 1 439 ? 10.346 16.916 -11.189 1.00 39.84 439 THR A C 1
ATOM 3545 O O . THR A 1 439 ? 11.051 16.453 -12.084 1.00 39.84 439 THR A O 1
ATOM 3548 N N . TRP A 1 440 ? 9.885 16.133 -10.205 1.00 39.28 440 TRP A N 1
ATOM 3549 C CA . TRP A 1 440 ? 10.125 14.688 -10.151 1.00 39.28 440 TRP A CA 1
ATOM 3550 C C . TRP A 1 440 ? 9.220 13.937 -11.142 1.00 39.28 440 TRP A C 1
ATOM 3552 O O . TRP A 1 440 ? 9.559 12.820 -11.541 1.00 39.28 440 TRP A O 1
ATOM 3562 N N . PHE A 1 441 ? 8.108 14.553 -11.572 1.00 41.06 441 PHE A N 1
ATOM 3563 C CA . PHE A 1 441 ? 7.071 13.943 -12.412 1.00 41.06 441 PHE A CA 1
ATOM 3564 C C . PHE A 1 441 ? 7.111 14.346 -13.890 1.00 41.06 441 PHE A C 1
ATOM 3566 O O . PHE A 1 441 ? 6.674 13.545 -14.719 1.00 41.06 441 PHE A O 1
ATOM 3573 N N . ASP A 1 442 ? 7.775 15.449 -14.255 1.00 39.56 442 ASP A N 1
ATOM 3574 C CA . ASP A 1 442 ? 8.139 15.737 -15.661 1.00 39.56 442 ASP A CA 1
ATOM 3575 C C . ASP A 1 442 ? 9.002 14.619 -16.294 1.00 39.56 442 ASP A C 1
ATOM 3577 O O . ASP A 1 442 ? 9.187 14.546 -17.506 1.00 39.56 442 ASP A O 1
ATOM 3581 N N . LEU A 1 443 ? 9.503 13.694 -15.470 1.00 39.06 443 LEU A N 1
ATOM 3582 C CA . LEU A 1 443 ? 10.329 12.546 -15.841 1.00 39.06 443 LEU A CA 1
ATOM 3583 C C . LEU A 1 443 ? 9.534 11.255 -16.114 1.00 39.06 443 LEU A C 1
ATOM 3585 O O . LEU A 1 443 ? 10.127 10.273 -16.563 1.00 39.06 443 LEU A O 1
ATOM 3589 N N . ALA A 1 444 ? 8.228 11.223 -15.822 1.00 32.81 444 ALA A N 1
ATOM 3590 C CA . ALA A 1 444 ? 7.372 10.044 -16.005 1.00 32.81 444 ALA A CA 1
ATOM 3591 C C . ALA A 1 444 ? 6.394 10.177 -17.186 1.00 32.81 444 ALA A C 1
ATOM 3593 O O . ALA A 1 444 ? 5.930 9.167 -17.719 1.00 32.81 444 ALA A O 1
ATOM 3594 N N . THR A 1 445 ? 6.114 11.399 -17.641 1.00 36.25 445 THR A N 1
ATOM 3595 C CA . THR A 1 445 ? 5.345 11.651 -18.863 1.00 36.25 445 THR A CA 1
ATOM 3596 C C . THR A 1 445 ? 6.292 11.912 -20.032 1.00 36.25 445 THR A C 1
ATOM 3598 O O . THR A 1 445 ? 7.014 12.907 -19.999 1.00 36.25 445 THR A O 1
ATOM 3601 N N . PRO A 1 446 ? 6.313 11.082 -21.095 1.00 35.41 446 PRO A N 1
ATOM 3602 C CA . PRO A 1 446 ? 6.981 11.483 -22.324 1.00 35.41 446 PRO A CA 1
ATOM 3603 C C . PRO A 1 446 ? 6.284 12.746 -22.830 1.00 35.41 446 PRO A C 1
ATOM 3605 O O . PRO A 1 446 ? 5.094 12.706 -23.151 1.00 35.41 446 PRO A O 1
ATOM 3608 N N . SER A 1 447 ? 7.007 13.865 -22.869 1.00 36.62 447 SER A N 1
ATOM 3609 C CA . SER A 1 447 ? 6.502 15.100 -23.448 1.00 36.62 447 SER A CA 1
ATOM 3610 C C . SER A 1 447 ? 6.088 14.814 -24.890 1.00 36.62 447 SER A C 1
ATOM 3612 O O . SER A 1 447 ? 6.897 14.518 -25.768 1.00 36.62 447 SER A O 1
ATOM 3614 N N . SER A 1 448 ? 4.787 14.854 -25.157 1.00 39.84 448 SER A N 1
ATOM 3615 C CA . SER A 1 448 ? 4.285 14.932 -26.520 1.00 39.84 448 SER A CA 1
ATOM 3616 C C . SER A 1 448 ? 4.432 16.378 -26.986 1.00 39.84 448 SER A C 1
ATOM 3618 O O . SER A 1 448 ? 3.439 17.081 -27.163 1.00 39.84 448 SER A O 1
ATOM 3620 N N . SER A 1 449 ? 5.666 16.857 -27.141 1.00 36.78 449 SER A N 1
ATOM 3621 C CA . SER A 1 449 ? 5.911 18.079 -27.896 1.00 36.78 449 SER A CA 1
ATOM 3622 C C . SER A 1 449 ? 5.694 17.757 -29.375 1.00 36.78 449 SER A C 1
ATOM 3624 O O . SER A 1 449 ? 6.479 17.069 -30.027 1.00 36.78 449 SER A O 1
ATOM 3626 N N . GLN A 1 450 ? 4.557 18.210 -29.904 1.00 36.44 450 GLN A N 1
ATOM 3627 C CA . GLN A 1 450 ? 4.368 18.331 -31.345 1.00 36.44 450 GLN A CA 1
ATOM 3628 C C . GLN A 1 450 ? 5.434 19.286 -31.912 1.00 36.44 450 GLN A C 1
ATOM 3630 O O . GLN A 1 450 ? 5.741 20.292 -31.268 1.00 36.44 450 GLN A O 1
ATOM 3635 N N . PRO A 1 451 ? 5.978 19.033 -33.114 1.00 36.44 451 PRO A N 1
ATOM 3636 C CA . PRO A 1 451 ? 6.845 19.994 -33.775 1.00 36.44 451 PRO A CA 1
ATOM 3637 C C . PRO A 1 451 ? 5.985 21.163 -34.268 1.00 36.44 451 PRO A C 1
ATOM 3639 O O . PRO A 1 451 ? 5.257 21.054 -35.255 1.00 36.44 451 PRO A O 1
ATOM 3642 N N . GLY A 1 452 ? 6.040 22.273 -33.534 1.00 35.28 452 GLY A N 1
ATOM 3643 C CA . GLY A 1 452 ? 5.465 23.547 -33.940 1.00 35.28 452 GLY A CA 1
ATOM 3644 C C . GLY A 1 452 ? 6.202 24.101 -35.155 1.00 35.28 452 GLY A C 1
ATOM 3645 O O . GLY A 1 452 ? 7.417 24.276 -35.141 1.00 35.28 452 GLY A O 1
ATOM 3646 N N . SER A 1 453 ? 5.420 24.341 -36.199 1.00 35.94 453 SER A N 1
ATOM 3647 C CA . SER A 1 453 ? 5.742 24.966 -37.476 1.00 35.94 453 SER A CA 1
ATOM 3648 C C . SER A 1 453 ? 6.794 26.078 -37.421 1.00 35.94 453 SER A C 1
ATOM 3650 O O . SER A 1 453 ? 6.647 27.067 -36.702 1.00 35.94 453 SER A O 1
ATOM 3652 N N . SER A 1 454 ? 7.776 25.971 -38.312 1.00 37.72 454 SER A N 1
ATOM 3653 C CA . SER A 1 454 ? 8.615 27.065 -38.791 1.00 37.72 454 SER A CA 1
ATOM 3654 C C . SER A 1 454 ? 7.755 28.198 -39.372 1.00 37.72 454 SER A C 1
ATOM 3656 O O . SER A 1 454 ? 7.276 28.114 -40.504 1.00 37.72 454 SER A O 1
ATOM 3658 N N . GLY A 1 455 ? 7.556 29.255 -38.586 1.00 35.91 455 GLY A N 1
ATOM 3659 C CA . GLY A 1 455 ? 6.968 30.518 -39.017 1.00 35.91 455 GLY A CA 1
ATOM 3660 C C . GLY A 1 455 ? 8.048 31.471 -39.525 1.00 35.91 455 GLY A C 1
ATOM 3661 O O . GLY A 1 455 ? 8.810 32.030 -38.746 1.00 35.91 455 GLY A O 1
ATOM 3662 N N . SER A 1 456 ? 8.086 31.627 -40.845 1.00 37.25 456 SER A N 1
ATOM 3663 C CA . SER A 1 456 ? 8.791 32.652 -41.620 1.00 37.25 456 SER A CA 1
ATOM 3664 C C . SER A 1 456 ? 8.766 34.046 -40.966 1.00 37.25 456 SER A C 1
ATOM 3666 O O . SER A 1 456 ? 7.712 34.683 -40.905 1.00 37.25 456 SER A O 1
ATOM 3668 N N . SER A 1 457 ? 9.930 34.574 -40.577 1.00 34.81 457 SER A N 1
ATOM 3669 C CA . SER A 1 457 ? 10.114 35.996 -40.270 1.00 34.81 457 SER A CA 1
ATOM 3670 C C . SER A 1 457 ? 10.258 36.795 -41.570 1.00 34.81 457 SER A C 1
ATOM 3672 O O . SER A 1 457 ? 11.335 36.948 -42.141 1.00 34.81 457 SER A O 1
ATOM 3674 N N . GLY A 1 458 ? 9.125 37.305 -42.052 1.00 33.41 458 GLY A N 1
ATOM 3675 C CA . GLY A 1 458 ? 9.079 38.293 -43.121 1.00 33.41 458 GLY A CA 1
ATOM 3676 C C . GLY A 1 458 ? 9.581 39.653 -42.635 1.00 33.41 458 GLY A C 1
ATOM 3677 O O . GLY A 1 458 ? 9.097 40.190 -41.640 1.00 33.41 458 GLY A O 1
ATOM 3678 N N . HIS A 1 459 ? 10.531 40.215 -43.380 1.00 38.59 459 HIS A N 1
ATOM 3679 C CA . HIS A 1 459 ? 10.876 41.631 -43.364 1.00 38.59 459 HIS A CA 1
ATOM 3680 C C . HIS A 1 459 ? 9.622 42.513 -43.439 1.00 38.59 459 HIS A C 1
ATOM 3682 O O . HIS A 1 459 ? 8.853 42.425 -44.396 1.00 38.59 459 HIS A O 1
ATOM 3688 N N . ARG A 1 460 ? 9.482 43.449 -42.497 1.00 32.78 460 ARG A N 1
ATOM 3689 C CA . ARG A 1 460 ? 8.764 44.702 -42.734 1.00 32.78 460 ARG A CA 1
ATOM 3690 C C . ARG A 1 460 ? 9.530 45.867 -42.133 1.00 32.78 460 ARG A C 1
ATOM 3692 O O . ARG A 1 460 ? 9.604 46.036 -40.922 1.00 32.78 460 ARG A O 1
ATOM 3699 N N . SER A 1 461 ? 10.084 46.655 -43.042 1.00 38.12 461 SER A N 1
ATOM 3700 C CA . SER A 1 461 ? 10.528 48.022 -42.840 1.00 38.12 461 SER A CA 1
ATOM 3701 C C . SER A 1 461 ? 9.350 48.888 -42.401 1.00 38.12 461 SER A C 1
ATOM 3703 O O . SER A 1 461 ? 8.299 48.877 -43.043 1.00 38.12 461 SER A O 1
ATOM 3705 N N . SER A 1 462 ? 9.543 49.689 -41.362 1.00 37.78 462 SER A N 1
ATOM 3706 C CA . SER A 1 462 ? 8.686 50.833 -41.066 1.00 37.78 462 SER A CA 1
ATOM 3707 C C . SER A 1 462 ? 9.569 52.042 -40.799 1.00 37.78 462 SER A C 1
ATOM 3709 O O . SER A 1 462 ? 10.269 52.122 -39.793 1.00 37.78 462 SER A O 1
ATOM 3711 N N . GLN A 1 463 ? 9.537 52.951 -41.771 1.00 37.22 463 GLN A N 1
ATOM 3712 C CA . GLN A 1 463 ? 9.933 54.342 -41.648 1.00 37.22 463 GLN A CA 1
ATOM 3713 C C . GLN A 1 463 ? 9.111 55.010 -40.539 1.00 37.22 463 GLN A C 1
ATOM 3715 O O . GLN A 1 463 ? 7.888 54.896 -40.520 1.00 37.22 463 GLN A O 1
ATOM 3720 N N . SER A 1 464 ? 9.771 55.791 -39.693 1.00 37.25 464 SER A N 1
ATOM 3721 C CA . SER A 1 464 ? 9.150 56.921 -39.007 1.00 37.25 464 SER A CA 1
ATOM 3722 C C . SER A 1 464 ? 10.202 58.012 -38.870 1.00 37.25 464 SER A C 1
ATOM 3724 O O . SER A 1 464 ? 11.199 57.842 -38.170 1.00 37.25 464 SER A O 1
ATOM 3726 N N . GLY A 1 465 ? 10.001 59.091 -39.621 1.00 35.56 465 GLY A N 1
ATOM 3727 C CA . GLY A 1 465 ? 10.775 60.315 -39.510 1.00 35.56 465 GLY A CA 1
ATOM 3728 C C . GLY A 1 465 ? 10.146 61.308 -38.533 1.00 35.56 465 GLY A C 1
ATOM 3729 O O . GLY A 1 465 ? 9.049 61.090 -38.019 1.00 35.56 465 GLY A O 1
ATOM 3730 N N . SER A 1 466 ? 10.845 62.440 -38.416 1.00 35.91 466 SER A N 1
ATOM 3731 C CA . SER A 1 466 ? 10.555 63.656 -37.637 1.00 35.91 466 SER A CA 1
ATOM 3732 C C . SER A 1 466 ? 10.897 63.543 -36.144 1.00 35.91 466 SER A C 1
ATOM 3734 O O . SER A 1 466 ? 10.593 62.546 -35.508 1.00 35.91 466 SER A O 1
ATOM 3736 N N . SER A 1 467 ? 11.543 64.505 -35.492 1.00 36.34 467 SER A N 1
ATOM 3737 C CA . SER A 1 467 ? 12.108 65.801 -35.883 1.00 36.34 467 SER A CA 1
ATOM 3738 C C . SER A 1 467 ? 12.747 66.387 -34.624 1.00 36.34 467 SER A C 1
ATOM 3740 O O . SER A 1 467 ? 12.116 66.308 -33.577 1.00 36.34 467 SER A O 1
ATOM 3742 N N . THR A 1 468 ? 13.883 67.068 -34.735 1.00 42.03 468 THR A N 1
ATOM 3743 C CA . THR A 1 468 ? 14.143 68.291 -33.955 1.00 42.03 468 THR A CA 1
ATOM 3744 C C . THR A 1 468 ? 15.295 69.023 -34.616 1.00 42.03 468 THR A C 1
ATOM 3746 O O . THR A 1 468 ? 16.403 68.499 -34.693 1.00 42.03 468 THR A O 1
ATOM 3749 N N . GLY A 1 469 ? 14.998 70.211 -35.138 1.00 49.31 469 GLY A N 1
ATOM 3750 C CA . GLY A 1 469 ? 16.002 71.211 -35.453 1.00 49.31 469 GLY A CA 1
ATOM 3751 C C . GLY A 1 469 ? 16.238 72.091 -34.232 1.00 49.31 469 GLY A C 1
ATOM 3752 O O . GLY A 1 469 ? 15.277 72.514 -33.594 1.00 49.31 469 GLY A O 1
ATOM 3753 N N . GLN A 1 470 ? 17.501 72.326 -33.909 1.00 46.25 470 GLN A N 1
ATOM 3754 C CA . GLN A 1 470 ? 18.178 73.624 -33.935 1.00 46.25 470 GLN A CA 1
ATOM 3755 C C . GLN A 1 470 ? 19.672 73.383 -33.749 1.00 46.25 470 GLN A C 1
ATOM 3757 O O . GLN A 1 470 ? 20.016 72.442 -32.997 1.00 46.25 470 GLN A O 1
#